Protein AF-0000000086147075 (afdb_homodimer)

Solvent-accessible surface area (backbone atoms only — not comparable to full-atom values): 20352 Å² total; per-residue (Å²): 96,86,80,69,46,72,69,56,48,52,53,31,51,68,44,33,76,78,68,55,49,75,84,26,54,82,32,47,52,47,56,75,42,55,47,32,49,50,23,53,54,34,37,74,74,62,61,39,44,47,50,45,71,54,53,47,48,47,50,51,32,51,60,46,68,34,94,59,60,60,63,42,55,53,33,39,64,65,44,48,53,66,56,36,29,50,29,37,27,55,19,56,69,56,50,75,82,45,76,86,27,46,62,60,25,38,56,40,34,40,71,42,50,67,27,45,47,37,52,25,27,40,58,46,16,41,75,34,36,54,65,34,49,51,60,41,71,33,36,51,26,43,64,59,49,38,90,58,90,55,29,20,92,66,36,82,78,84,63,42,65,68,59,45,51,54,46,45,51,56,53,51,51,47,23,70,74,70,69,49,39,25,49,58,53,42,44,26,22,49,45,68,63,102,97,89,79,68,47,71,70,57,47,52,52,32,51,70,44,32,73,77,67,55,48,76,84,25,54,83,33,47,52,48,58,73,43,53,47,32,49,51,22,52,53,32,37,74,73,62,61,38,43,46,50,44,68,54,53,47,48,48,50,51,31,51,61,46,68,34,93,60,60,60,63,41,55,53,32,40,64,65,44,49,52,67,57,37,30,51,29,36,26,56,20,56,70,55,50,73,80,46,74,87,28,47,63,62,24,37,56,40,34,40,71,42,49,66,27,47,47,39,54,25,27,40,57,47,17,41,76,34,37,52,65,34,48,51,62,40,71,33,35,50,27,44,64,58,50,39,90,58,90,55,30,20,92,64,37,82,78,84,63,40,66,68,58,45,53,54,48,45,50,56,52,49,51,48,24,71,75,69,68,48,39,25,50,58,52,40,45,26,22,48,44,69,64,103

Radius of gyration: 23.52 Å; Cα contacts (8 Å, |Δi|>4): 561; chains: 2; bounding box: 46×67×52 Å

pLDDT: mean 89.35, std 9.77, range [49.66, 98.38]

Structure (mmCIF, N/CA/C/O backbone):
data_AF-0000000086147075-model_v1
#
loop_
_entity.id
_entity.type
_entity.pdbx_description
1 polymer 'HhH-GPD domain-containing protein'
#
loop_
_atom_site.group_PDB
_atom_site.id
_atom_site.type_symbol
_atom_site.label_atom_id
_atom_site.label_alt_id
_atom_site.label_comp_id
_atom_site.label_asym_id
_atom_site.label_entity_id
_atom_site.label_seq_id
_atom_site.pdbx_PDB_ins_code
_atom_site.Cartn_x
_atom_site.Cartn_y
_atom_site.Cartn_z
_atom_site.occupancy
_atom_site.B_iso_or_equiv
_atom_site.auth_seq_id
_atom_site.auth_comp_id
_atom_site.auth_asym_id
_atom_site.auth_atom_id
_atom_site.pdbx_PDB_model_num
ATOM 1 N N . ILE A 1 1 ? 18.578 15.008 10.562 1 71.94 1 ILE A N 1
ATOM 2 C CA . ILE A 1 1 ? 17.828 16.078 9.898 1 71.94 1 ILE A CA 1
ATOM 3 C C . ILE A 1 1 ? 18.484 17.422 10.195 1 71.94 1 ILE A C 1
ATOM 5 O O . ILE A 1 1 ? 18.406 18.344 9.391 1 71.94 1 ILE A O 1
ATOM 9 N N . ASP A 1 2 ? 19.344 17.406 11.172 1 75.75 2 ASP A N 1
ATOM 10 C CA . ASP A 1 2 ? 19.844 18.672 11.711 1 75.75 2 ASP A CA 1
ATOM 11 C C . ASP A 1 2 ? 20.984 19.219 10.852 1 75.75 2 ASP A C 1
ATOM 13 O O . ASP A 1 2 ? 21.359 20.375 10.984 1 75.75 2 ASP A O 1
ATOM 17 N N . THR A 1 3 ? 21.5 18.438 9.914 1 77.5 3 THR A N 1
ATOM 18 C CA . THR A 1 3 ? 22.703 18.859 9.211 1 77.5 3 THR A CA 1
ATOM 19 C C . THR A 1 3 ? 22.375 19.266 7.777 1 77.5 3 THR A C 1
ATOM 21 O O . THR A 1 3 ? 23.266 19.578 6.984 1 77.5 3 THR A O 1
ATOM 24 N N . ILE A 1 4 ? 21.203 19.328 7.496 1 82.56 4 ILE A N 1
ATOM 25 C CA . ILE A 1 4 ? 20.828 19.625 6.113 1 82.56 4 ILE A CA 1
ATOM 26 C C . ILE A 1 4 ? 21.016 21.109 5.832 1 82.56 4 ILE A C 1
ATOM 28 O O . ILE A 1 4 ? 20.688 21.953 6.68 1 82.56 4 ILE A O 1
ATOM 32 N N . THR A 1 5 ? 21.594 21.406 4.68 1 85.5 5 THR A N 1
ATOM 33 C CA . THR A 1 5 ? 21.812 22.781 4.262 1 85.5 5 THR A CA 1
ATOM 34 C C . THR A 1 5 ? 20.688 23.266 3.348 1 85.5 5 THR A C 1
ATOM 36 O O . THR A 1 5 ? 19.906 22.453 2.836 1 85.5 5 THR A O 1
ATOM 39 N N . GLU A 1 6 ? 20.656 24.547 3.113 1 88 6 GLU A N 1
ATOM 40 C CA . GLU A 1 6 ? 19.672 25.156 2.215 1 88 6 GLU A CA 1
ATOM 41 C C . GLU A 1 6 ? 19.844 24.641 0.79 1 88 6 GLU A C 1
ATOM 43 O O . GLU A 1 6 ? 18.859 24.375 0.096 1 88 6 GLU A O 1
ATOM 48 N N . ARG A 1 7 ? 21.141 24.547 0.401 1 89.88 7 ARG A N 1
ATOM 49 C CA . ARG A 1 7 ? 21.438 24.047 -0.942 1 89.88 7 ARG A CA 1
ATOM 50 C C . ARG A 1 7 ? 20.969 22.609 -1.11 1 89.88 7 ARG A C 1
ATOM 52 O O . ARG A 1 7 ? 20.406 22.25 -2.143 1 89.88 7 ARG A O 1
ATOM 59 N N . ALA A 1 8 ? 21.172 21.797 -0.12 1 86.44 8 ALA A N 1
ATOM 60 C CA . ALA A 1 8 ? 20.781 20.391 -0.178 1 86.44 8 ALA A CA 1
ATOM 61 C C . ALA A 1 8 ? 19.25 20.25 -0.216 1 86.44 8 ALA A C 1
ATOM 63 O O . ALA A 1 8 ? 18.719 19.422 -0.95 1 86.44 8 ALA A O 1
ATOM 64 N N . LEU A 1 9 ? 18.578 21.062 0.602 1 87.5 9 LEU A N 1
ATOM 65 C CA . LEU A 1 9 ? 17.109 21.016 0.605 1 87.5 9 LEU A CA 1
ATOM 66 C C . LEU A 1 9 ? 16.562 21.391 -0.766 1 87.5 9 LEU A C 1
ATOM 68 O O . LEU A 1 9 ? 15.625 20.766 -1.257 1 87.5 9 LEU A O 1
ATOM 72 N N . ALA A 1 10 ? 17.156 22.438 -1.323 1 90.06 10 ALA A N 1
ATOM 73 C CA . ALA A 1 10 ? 16.719 22.891 -2.643 1 90.06 10 ALA A CA 1
ATOM 74 C C . ALA A 1 10 ? 16.891 21.781 -3.682 1 90.06 10 ALA A C 1
ATOM 76 O O . ALA A 1 10 ? 16.031 21.609 -4.559 1 90.06 10 ALA A O 1
ATOM 77 N N . ALA A 1 11 ? 17.969 21.078 -3.568 1 89.06 11 ALA A N 1
ATOM 78 C CA . ALA A 1 11 ? 18.234 19.984 -4.496 1 89.06 11 ALA A CA 1
ATOM 79 C C . ALA A 1 11 ? 17.203 18.875 -4.332 1 89.06 11 ALA A C 1
ATOM 81 O O . ALA A 1 11 ? 16.75 18.297 -5.32 1 89.06 11 ALA A O 1
ATOM 82 N N . LEU A 1 12 ? 16.922 18.547 -3.166 1 86.69 12 LEU A N 1
ATOM 83 C CA . LEU A 1 12 ? 15.93 17.516 -2.887 1 86.69 12 LEU A CA 1
ATOM 84 C C . LEU A 1 12 ? 14.555 17.922 -3.41 1 86.69 12 LEU A C 1
ATOM 86 O O . LEU A 1 12 ? 13.852 17.109 -4.02 1 86.69 12 LEU A O 1
ATOM 90 N N . LEU A 1 13 ? 14.164 19.188 -3.195 1 89.31 13 LEU A N 1
ATOM 91 C CA . LEU A 1 13 ? 12.867 19.688 -3.646 1 89.31 13 LEU A CA 1
ATOM 92 C C . LEU A 1 13 ? 12.773 19.656 -5.168 1 89.31 13 LEU A C 1
ATOM 94 O O . LEU A 1 13 ? 11.711 19.375 -5.723 1 89.31 13 LEU A O 1
ATOM 98 N N . ALA A 1 14 ? 13.844 19.922 -5.801 1 90 14 ALA A N 1
ATOM 99 C CA . ALA A 1 14 ? 13.891 19.875 -7.258 1 90 14 ALA A CA 1
ATOM 100 C C . ALA A 1 14 ? 13.695 18.453 -7.773 1 90 14 ALA A C 1
ATOM 102 O O . ALA A 1 14 ? 13.195 18.25 -8.883 1 90 14 ALA A O 1
ATOM 103 N N . GLU A 1 15 ? 14.039 17.516 -6.941 1 86.94 15 GLU A N 1
ATOM 104 C CA . GLU A 1 15 ? 13.961 16.109 -7.328 1 86.94 15 GLU A CA 1
ATOM 105 C C . GLU A 1 15 ? 12.562 15.539 -7.082 1 86.94 15 GLU A C 1
ATOM 10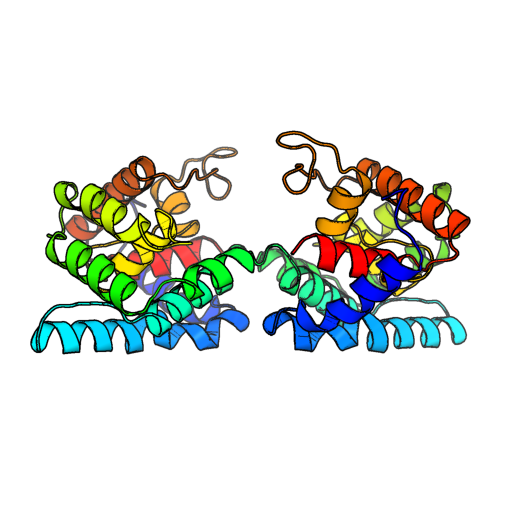7 O O . GLU A 1 15 ? 12.203 14.5 -7.641 1 86.94 15 GLU A O 1
ATOM 112 N N . TYR A 1 16 ? 11.727 16.203 -6.281 1 87.38 16 TYR A N 1
ATOM 113 C CA . TYR A 1 16 ? 10.453 15.68 -5.793 1 87.38 16 TYR A CA 1
ATOM 114 C C . TYR A 1 16 ? 9.562 15.242 -6.953 1 87.38 16 TYR A C 1
ATOM 116 O O . TYR A 1 16 ? 9.07 14.109 -6.969 1 87.38 16 TYR A O 1
ATOM 124 N N . PRO A 1 17 ? 9.414 16.047 -8.039 1 84.44 17 PRO A N 1
ATOM 125 C CA . PRO A 1 17 ? 8.508 15.633 -9.109 1 84.44 17 PRO A CA 1
ATOM 126 C C . PRO A 1 17 ? 8.922 14.312 -9.758 1 84.44 17 PRO A C 1
ATOM 128 O O . PRO A 1 17 ? 8.062 13.555 -10.219 1 84.44 17 PRO A O 1
ATOM 131 N N . SER A 1 18 ? 10.203 14.047 -9.711 1 80.62 18 SER A N 1
ATOM 132 C CA . SER A 1 18 ? 10.711 12.875 -10.406 1 80.62 18 SER A CA 1
ATOM 133 C C . SER A 1 18 ? 10.453 11.602 -9.609 1 80.62 18 SER A C 1
ATOM 135 O O . SER A 1 18 ? 10.492 10.5 -10.164 1 80.62 18 SER A O 1
ATOM 137 N N . VAL A 1 19 ? 10.188 11.797 -8.344 1 77.69 19 VAL A N 1
ATOM 138 C CA . VAL A 1 19 ? 10.055 10.594 -7.531 1 77.69 19 VAL A CA 1
ATOM 139 C C . VAL A 1 19 ? 8.586 10.32 -7.234 1 77.69 19 VAL A C 1
ATOM 141 O O . VAL A 1 19 ? 8.242 9.289 -6.652 1 77.69 19 VAL A O 1
ATOM 144 N N . VAL A 1 20 ? 7.668 11.242 -7.574 1 76.31 20 VAL A N 1
ATOM 145 C CA . VAL A 1 20 ? 6.238 11.031 -7.387 1 76.31 20 VAL A CA 1
ATOM 146 C C . VAL A 1 20 ? 5.75 9.922 -8.32 1 76.31 20 VAL A C 1
ATOM 148 O O . VAL A 1 20 ? 5.938 10 -9.539 1 76.31 20 VAL A O 1
ATOM 151 N N . PRO A 1 21 ? 5.215 8.938 -7.715 1 67.44 21 PRO A N 1
ATOM 152 C CA . PRO A 1 21 ? 4.699 7.875 -8.578 1 67.44 21 PRO A CA 1
ATOM 153 C C . PRO A 1 21 ? 3.574 8.352 -9.492 1 67.44 21 PRO A C 1
ATOM 155 O O . PRO A 1 21 ? 2.799 9.234 -9.117 1 67.44 21 PRO A O 1
ATOM 158 N N . SER A 1 22 ? 3.469 7.734 -10.586 1 67.38 22 SER A N 1
ATOM 159 C CA . SER A 1 22 ? 2.453 8.109 -11.57 1 67.38 22 SER A CA 1
ATOM 160 C C . SER A 1 22 ? 1.051 8.008 -10.977 1 67.38 22 SER A C 1
ATOM 162 O O . SER A 1 22 ? 0.19 8.844 -11.266 1 67.38 22 SER A O 1
ATOM 164 N N . ARG A 1 23 ? 0.867 7.066 -10.109 1 64.12 23 ARG A N 1
ATOM 165 C CA . ARG A 1 23 ? -0.436 6.828 -9.492 1 64.12 23 ARG A CA 1
ATOM 166 C C . ARG A 1 23 ? -0.831 7.988 -8.586 1 64.12 23 ARG A C 1
ATOM 168 O O . ARG A 1 23 ? -2.014 8.18 -8.297 1 64.12 23 ARG A O 1
ATOM 175 N N . ALA A 1 24 ? 0.216 8.695 -8.164 1 73.62 24 ALA A N 1
ATOM 176 C CA . ALA A 1 24 ? -0.017 9.781 -7.215 1 73.62 24 ALA A CA 1
ATOM 177 C C . ALA A 1 24 ? -0.082 11.133 -7.926 1 73.62 24 ALA A C 1
ATOM 179 O O . ALA A 1 24 ? -0.508 12.133 -7.34 1 73.62 24 ALA A O 1
ATOM 180 N N . ALA A 1 25 ? 0.281 11.07 -9.203 1 74.81 25 ALA A N 1
ATOM 181 C CA . ALA A 1 25 ? 0.436 12.32 -9.938 1 74.81 25 ALA A CA 1
ATOM 182 C C . ALA A 1 25 ? -0.871 13.102 -9.961 1 74.81 25 ALA A C 1
ATOM 184 O O . ALA A 1 25 ? -0.868 14.328 -9.828 1 74.81 25 ALA A O 1
ATOM 185 N N . SER A 1 26 ? -1.965 12.406 -10.047 1 76.31 26 SER A N 1
ATOM 186 C CA . SER A 1 26 ? -3.258 13.062 -10.195 1 76.31 26 SER A CA 1
ATOM 187 C C . SER A 1 26 ? -3.713 13.688 -8.875 1 76.31 26 SER A C 1
ATOM 189 O O . SER A 1 26 ? -4.621 14.516 -8.859 1 76.31 26 SER A O 1
ATOM 191 N N . TYR A 1 27 ? -3.043 13.359 -7.828 1 83.5 27 TYR A N 1
ATOM 192 C CA . TYR A 1 27 ? -3.479 13.828 -6.516 1 83.5 27 TYR A CA 1
ATOM 193 C C . TYR A 1 27 ? -2.604 14.977 -6.023 1 83.5 27 TYR A C 1
ATOM 195 O O . TYR A 1 27 ? -2.951 15.664 -5.062 1 83.5 27 TYR A O 1
ATOM 203 N N . GLU A 1 28 ? -1.511 15.258 -6.723 1 88.25 28 GLU A N 1
ATOM 204 C CA . GLU A 1 28 ? -0.537 16.266 -6.293 1 88.25 28 GLU A CA 1
ATOM 205 C C . GLU A 1 28 ? -1.162 17.656 -6.238 1 88.25 28 GLU A C 1
ATOM 207 O O . GLU A 1 28 ? -0.945 18.391 -5.281 1 88.25 28 GLU A O 1
ATOM 212 N N . GLU A 1 29 ? -1.856 17.922 -7.23 1 90.06 29 GLU A N 1
ATOM 213 C CA . GLU A 1 29 ? -2.459 19.25 -7.316 1 90.06 29 GLU A CA 1
ATOM 214 C C . GLU A 1 29 ? -3.465 19.469 -6.191 1 90.06 29 GLU A C 1
ATOM 216 O O . GLU A 1 29 ? -3.527 20.562 -5.613 1 90.06 29 GLU A O 1
ATOM 221 N N . ALA A 1 30 ? -4.254 18.516 -5.945 1 90 30 ALA A N 1
ATOM 222 C CA . ALA A 1 30 ? -5.234 18.625 -4.867 1 90 30 ALA A CA 1
ATOM 223 C C . ALA A 1 30 ? -4.551 18.891 -3.527 1 90 30 ALA A C 1
ATOM 225 O O . ALA A 1 30 ? -4.949 19.781 -2.781 1 90 30 ALA A O 1
ATOM 226 N N . ARG A 1 31 ? -3.486 18.172 -3.244 1 93.88 31 ARG A N 1
ATOM 227 C CA . ARG A 1 31 ? -2.809 18.219 -1.953 1 93.88 31 ARG A CA 1
ATOM 228 C C . ARG A 1 31 ? -2.062 19.531 -1.762 1 93.88 31 ARG A C 1
ATOM 230 O O . ARG A 1 31 ? -2.07 20.109 -0.67 1 93.88 31 ARG A O 1
ATOM 237 N N . TYR A 1 32 ? -1.449 20.047 -2.852 1 93.62 32 TYR A N 1
ATOM 238 C CA . TYR A 1 32 ? -0.475 21.109 -2.629 1 93.62 32 TYR A CA 1
ATOM 239 C C . TYR A 1 32 ? -0.98 22.438 -3.182 1 93.62 32 TYR A C 1
ATOM 241 O O . TYR A 1 32 ? -0.413 23.484 -2.891 1 93.62 32 TYR A O 1
ATOM 249 N N . ALA A 1 33 ? -2.07 22.406 -3.898 1 92.5 33 ALA A N 1
ATOM 250 C CA . ALA A 1 33 ? -2.477 23.656 -4.516 1 92.5 33 ALA A CA 1
ATOM 251 C C . ALA A 1 33 ? -3.971 23.906 -4.332 1 92.5 33 ALA A C 1
ATOM 253 O O . ALA A 1 33 ? -4.375 24.812 -3.592 1 92.5 33 ALA A O 1
ATOM 254 N N . THR A 1 34 ? -4.824 23 -4.82 1 93.12 34 THR A N 1
ATOM 255 C CA . THR A 1 34 ? -6.254 23.266 -4.934 1 93.12 34 THR A CA 1
ATOM 256 C C . THR A 1 34 ? -6.902 23.312 -3.553 1 93.12 34 THR A C 1
ATOM 258 O O . THR A 1 34 ? -7.641 24.25 -3.24 1 93.12 34 THR A O 1
ATOM 261 N N . ILE A 1 35 ? -6.652 22.375 -2.756 1 93.06 35 ILE A N 1
ATOM 262 C CA . ILE A 1 35 ? -7.336 22.297 -1.469 1 93.06 35 ILE A CA 1
ATOM 263 C C . ILE A 1 35 ? -6.77 23.359 -0.519 1 93.06 35 ILE A C 1
ATOM 265 O O . ILE A 1 35 ? -7.52 24.078 0.145 1 93.06 35 ILE A O 1
ATOM 269 N N . PRO A 1 36 ? -5.457 23.484 -0.417 1 94.12 36 PRO A N 1
ATOM 270 C CA . PRO A 1 36 ? -4.941 24.578 0.422 1 94.12 36 PRO A CA 1
ATOM 271 C C . PRO A 1 36 ? -5.5 25.938 0.029 1 94.12 36 PRO A C 1
ATOM 273 O O . PRO A 1 36 ? -5.836 26.75 0.899 1 94.12 36 PRO A O 1
ATOM 276 N N . GLN A 1 37 ? -5.59 26.188 -1.256 1 94.38 37 GLN A N 1
ATOM 277 C CA . GLN A 1 37 ? -6.148 27.453 -1.718 1 94.38 37 GLN A CA 1
ATOM 278 C C . GLN A 1 37 ? -7.605 27.594 -1.293 1 94.38 37 GLN A C 1
ATOM 280 O O . GLN A 1 37 ? -8.031 28.672 -0.875 1 94.38 37 GLN A O 1
ATOM 285 N N . ALA A 1 38 ? -8.352 26.562 -1.479 1 93.94 38 ALA A N 1
ATOM 286 C CA . ALA A 1 38 ? -9.758 26.578 -1.088 1 93.94 38 ALA A CA 1
ATOM 287 C C . ALA A 1 38 ? -9.914 26.875 0.402 1 93.94 38 ALA A C 1
ATOM 289 O O . ALA A 1 38 ? -10.781 27.656 0.803 1 93.94 38 ALA A O 1
ATOM 290 N N . VAL A 1 39 ? -9.117 26.25 1.236 1 94.88 39 VAL A N 1
ATOM 291 C CA . VAL A 1 39 ? -9.148 26.453 2.68 1 94.88 39 VAL A CA 1
ATOM 292 C C . VAL A 1 39 ? -8.781 27.906 2.996 1 94.88 39 VAL A C 1
ATOM 294 O O . VAL A 1 39 ? -9.398 28.531 3.859 1 94.88 39 VAL A O 1
ATOM 297 N N . SER A 1 40 ? -7.742 28.406 2.307 1 93.62 40 SER A N 1
ATOM 298 C CA . SER A 1 40 ? -7.336 29.781 2.484 1 93.62 40 SER A CA 1
ATOM 299 C C . SER A 1 40 ? -8.461 30.75 2.111 1 93.62 40 SER A C 1
ATOM 301 O O . SER A 1 40 ? -8.688 31.75 2.801 1 93.62 40 SER A O 1
ATOM 303 N N . ASP A 1 41 ? -9.141 30.516 1.023 1 94.69 41 ASP A N 1
ATOM 304 C CA . ASP A 1 41 ? -10.258 31.344 0.581 1 94.69 41 ASP A CA 1
ATOM 305 C C . ASP A 1 41 ? -11.383 31.344 1.616 1 94.69 41 ASP A C 1
ATOM 307 O O . ASP A 1 41 ? -11.945 32.406 1.916 1 94.69 41 ASP A O 1
ATOM 311 N N . ARG A 1 42 ? -11.656 30.219 2.152 1 93.69 42 ARG A N 1
ATOM 312 C CA . ARG A 1 42 ? -12.711 30.125 3.16 1 93.69 42 ARG A CA 1
ATOM 313 C C . ARG A 1 42 ? -12.312 30.859 4.438 1 93.69 42 ARG A C 1
ATOM 315 O O . ARG A 1 42 ? -13.172 31.422 5.121 1 93.69 42 ARG A O 1
ATOM 322 N N . ARG A 1 43 ? -11.086 30.75 4.707 1 91.88 43 ARG A N 1
ATOM 323 C CA . ARG A 1 43 ? -10.562 31.469 5.867 1 91.88 43 ARG A CA 1
ATOM 324 C C . ARG A 1 43 ? -10.828 32.969 5.766 1 91.88 43 ARG A C 1
ATOM 326 O O . ARG A 1 43 ? -11.133 33.625 6.77 1 91.88 43 ARG A O 1
ATOM 333 N N . GLN A 1 44 ? -10.719 33.469 4.586 1 90.88 44 GLN A N 1
ATOM 334 C CA . GLN A 1 44 ? -10.938 34.875 4.352 1 90.88 44 GLN A CA 1
ATOM 335 C C . GLN A 1 44 ? -12.414 35.25 4.469 1 90.88 44 GLN A C 1
ATOM 337 O O . GLN A 1 44 ? -12.758 36.344 4.906 1 90.88 44 GLN A O 1
ATOM 342 N N . ASP A 1 45 ? -13.242 34.281 4.191 1 88.19 45 ASP A N 1
ATOM 343 C CA . ASP A 1 45 ? -14.68 34.531 4.164 1 88.19 45 ASP A CA 1
ATOM 344 C C . ASP A 1 45 ? -15.312 34.25 5.527 1 88.19 45 ASP A C 1
ATOM 346 O O . ASP A 1 45 ? -16.203 35 5.969 1 88.19 45 ASP A O 1
ATOM 350 N N . GLU A 1 46 ? -14.938 33.188 6.066 1 88.5 46 GLU A N 1
ATOM 351 C CA . GLU A 1 46 ? -15.516 32.75 7.324 1 88.5 46 GLU A CA 1
ATOM 352 C C . GLU A 1 46 ? -14.469 32.094 8.211 1 88.5 46 GLU A C 1
ATOM 354 O O . GLU A 1 46 ? -13.516 32.75 8.648 1 88.5 46 GLU A O 1
ATOM 359 N N . ALA A 1 47 ? -14.461 30.844 8.227 1 90.19 47 ALA A N 1
ATOM 360 C CA . ALA A 1 47 ? -13.492 30.047 8.969 1 90.19 47 ALA A CA 1
ATOM 361 C C . ALA A 1 47 ? -12.914 28.922 8.102 1 90.19 47 ALA A C 1
ATOM 363 O O . ALA A 1 47 ? -13.625 28.344 7.277 1 90.19 47 ALA A O 1
ATOM 364 N N . PRO A 1 48 ? -11.594 28.766 8.273 1 93.12 48 PRO A N 1
ATOM 365 C CA . PRO A 1 48 ? -11.031 27.656 7.512 1 93.12 48 PRO A CA 1
ATOM 366 C C . PRO A 1 48 ? -11.664 26.312 7.871 1 93.12 48 PRO A C 1
ATOM 368 O O . PRO A 1 48 ? -11.953 26.062 9.047 1 93.12 48 PRO A O 1
ATOM 371 N N . ALA A 1 49 ? -11.945 25.562 6.883 1 96.38 49 ALA A N 1
ATOM 372 C CA . ALA A 1 49 ? -12.523 24.234 7.039 1 96.38 49 ALA A CA 1
ATOM 373 C C . ALA A 1 49 ? -12.312 23.391 5.777 1 96.38 49 ALA A C 1
ATOM 375 O O . ALA A 1 49 ? -11.984 23.938 4.719 1 96.38 49 ALA A O 1
ATOM 376 N N . LEU A 1 50 ? -12.469 22.094 5.98 1 96.25 50 LEU A N 1
ATOM 377 C CA . LEU A 1 50 ? -12.43 21.188 4.832 1 96.25 50 LEU A CA 1
ATOM 378 C C . LEU A 1 50 ? -13.82 20.656 4.508 1 96.25 50 LEU A C 1
ATOM 380 O O . LEU A 1 50 ? -14.633 20.453 5.41 1 96.25 50 LEU A O 1
ATOM 384 N N . GLU A 1 51 ? -14.016 20.422 3.195 1 95.12 51 GLU A N 1
ATOM 385 C CA . GLU A 1 51 ? -15.188 19.688 2.742 1 95.12 51 GLU A CA 1
ATOM 386 C C . GLU A 1 51 ? -14.914 18.188 2.711 1 95.12 51 GLU A C 1
ATOM 388 O O . GLU A 1 51 ? -13.758 17.766 2.619 1 95.12 51 GLU A O 1
ATOM 393 N N . GLN A 1 52 ? -15.984 17.422 2.758 1 93.25 52 GLN A N 1
ATOM 394 C CA . GLN A 1 52 ? -15.875 15.969 2.762 1 93.25 52 GLN A CA 1
ATOM 395 C C . GLN A 1 52 ? -15.094 15.477 1.547 1 93.25 52 GLN A C 1
ATOM 397 O O . GLN A 1 52 ? -14.234 14.594 1.669 1 93.25 52 GLN A O 1
ATOM 402 N N . SER A 1 53 ? -15.383 15.977 0.4 1 91.06 53 SER A N 1
ATOM 403 C CA . SER A 1 53 ? -14.703 15.562 -0.822 1 91.06 53 SER A CA 1
ATOM 404 C C . SER A 1 53 ? -13.219 15.898 -0.77 1 91.06 53 SER A C 1
ATOM 406 O O . SER A 1 53 ? -12.398 15.18 -1.344 1 91.06 53 SER A O 1
ATOM 408 N N . GLU A 1 54 ? -12.906 17.016 -0.086 1 93.06 54 GLU A N 1
ATOM 409 C CA . GLU A 1 54 ? -11.508 17.406 0.067 1 93.06 54 GLU A CA 1
ATOM 410 C C . GLU A 1 54 ? -10.758 16.438 0.987 1 93.06 54 GLU A C 1
ATOM 412 O O . GLU A 1 54 ? -9.617 16.078 0.71 1 93.06 54 GLU A O 1
ATOM 417 N N . VAL A 1 55 ? -11.406 16.031 2.076 1 94.31 55 VAL A N 1
ATOM 418 C CA . VAL A 1 55 ? -10.805 15.062 2.982 1 94.31 55 VAL A CA 1
ATOM 419 C C . VAL A 1 55 ? -10.586 13.742 2.252 1 94.31 55 VAL A C 1
ATOM 421 O O . VAL A 1 55 ? -9.523 13.125 2.369 1 94.31 55 VAL A O 1
ATOM 424 N N . ALA A 1 56 ? -11.531 13.297 1.483 1 87.88 56 ALA A N 1
ATOM 425 C CA . ALA A 1 56 ? -11.414 12.07 0.701 1 87.88 56 ALA A CA 1
ATOM 426 C C . ALA A 1 56 ? -10.242 12.148 -0.274 1 87.88 56 ALA A C 1
ATOM 428 O O . ALA A 1 56 ? -9.469 11.195 -0.408 1 87.88 56 ALA A O 1
ATOM 429 N N . ALA A 1 57 ? -10.117 13.266 -0.888 1 87.62 57 ALA A N 1
ATOM 430 C CA . ALA A 1 57 ? -9.031 13.461 -1.848 1 87.62 57 ALA A CA 1
ATOM 431 C C . ALA A 1 57 ? -7.672 13.406 -1.155 1 87.62 57 ALA A C 1
ATOM 433 O O . ALA A 1 57 ? -6.707 12.867 -1.704 1 87.62 57 ALA A O 1
ATOM 434 N N . LEU A 1 58 ? -7.566 14.047 0.019 1 92.56 58 LEU A N 1
ATOM 435 C CA . LEU A 1 58 ? -6.32 14.055 0.778 1 92.56 58 LEU A CA 1
ATOM 436 C C . LEU A 1 58 ? -5.945 12.648 1.226 1 92.56 58 LEU A C 1
ATOM 438 O O . LEU A 1 58 ? -4.766 12.289 1.236 1 92.56 58 LEU A O 1
ATOM 442 N N . ILE A 1 59 ? -6.922 11.812 1.573 1 87.56 59 ILE A N 1
ATOM 443 C CA . ILE A 1 59 ? -6.66 10.438 1.969 1 87.56 59 ILE A CA 1
ATOM 444 C C . ILE A 1 59 ? -6.211 9.625 0.754 1 87.56 59 ILE A C 1
ATOM 446 O O . ILE A 1 59 ? -5.297 8.805 0.85 1 87.56 59 ILE A O 1
ATOM 450 N N . ASP A 1 60 ? -6.852 9.898 -0.414 1 81.31 60 ASP A N 1
ATOM 451 C CA . ASP A 1 60 ? -6.395 9.258 -1.642 1 81.31 60 ASP A CA 1
ATOM 452 C C . ASP A 1 60 ? -4.934 9.594 -1.928 1 81.31 60 ASP A C 1
ATOM 454 O O . ASP A 1 60 ? -4.156 8.719 -2.318 1 81.31 60 ASP A O 1
ATOM 458 N N . TRP A 1 61 ? -4.621 10.891 -1.755 1 86.12 61 TRP A N 1
ATOM 459 C CA . TRP A 1 61 ? -3.234 11.312 -1.92 1 86.12 61 TRP A CA 1
ATOM 460 C C . TRP A 1 61 ? -2.314 10.539 -0.982 1 86.12 61 TRP A C 1
ATOM 462 O O . TRP A 1 61 ? -1.28 10.016 -1.408 1 86.12 61 TRP A O 1
ATOM 472 N N . LYS A 1 62 ? -2.682 10.477 0.294 1 86.12 62 LYS A N 1
ATOM 473 C CA . LYS A 1 62 ? -1.88 9.797 1.305 1 86.12 62 LYS A CA 1
ATOM 474 C C . LYS A 1 62 ? -1.659 8.336 0.935 1 86.12 62 LYS A C 1
ATOM 476 O O . LYS A 1 62 ? -0.537 7.828 1.018 1 86.12 62 LYS A O 1
ATOM 481 N N . LEU A 1 63 ? -2.652 7.707 0.498 1 76.31 63 LEU A N 1
ATOM 482 C CA . LEU A 1 63 ? -2.6 6.289 0.156 1 76.31 63 LEU A CA 1
ATOM 483 C C . LEU A 1 63 ? -1.777 6.066 -1.109 1 76.31 63 LEU A C 1
ATOM 485 O O . LEU A 1 63 ? -1.1 5.043 -1.242 1 76.31 63 LEU A O 1
ATOM 489 N N . SER A 1 64 ? -1.907 6.988 -2.002 1 74.06 64 SER A N 1
ATOM 490 C CA . SER A 1 64 ? -1.176 6.852 -3.258 1 74.06 64 SER A CA 1
ATOM 491 C C . SER A 1 64 ? 0.323 7.035 -3.047 1 74.06 64 SER A C 1
ATOM 493 O O . SER A 1 64 ? 1.132 6.531 -3.83 1 74.06 64 SER A O 1
ATOM 495 N N . HIS A 1 65 ? 0.65 7.875 -2.006 1 73.5 65 HIS A N 1
ATOM 496 C CA . HIS A 1 65 ? 2.051 8.164 -1.712 1 73.5 65 HIS A CA 1
ATOM 497 C C . HIS A 1 65 ? 2.645 7.109 -0.783 1 73.5 65 HIS A C 1
ATOM 499 O O . HIS A 1 65 ? 3.865 7.027 -0.627 1 73.5 65 HIS A O 1
ATOM 505 N N . GLY A 1 66 ? 1.771 6.41 -0.005 1 59.75 66 GLY A N 1
ATOM 506 C CA . GLY A 1 66 ? 2.258 5.395 0.915 1 59.75 66 GLY A CA 1
ATOM 507 C C . GLY A 1 66 ? 2.996 4.266 0.221 1 59.75 66 GLY A C 1
ATOM 508 O O . GLY A 1 66 ? 3.299 4.355 -0.97 1 59.75 66 GLY A O 1
ATOM 509 N N . THR A 1 67 ? 3.402 3.375 1.197 1 51.59 67 THR A N 1
ATOM 510 C CA . THR A 1 67 ? 4.43 2.387 0.891 1 51.59 67 THR A CA 1
ATOM 511 C C . THR A 1 67 ? 4.105 1.647 -0.403 1 51.59 67 THR A C 1
ATOM 513 O O . THR A 1 67 ? 3.066 0.99 -0.503 1 51.59 67 THR A O 1
ATOM 516 N N . PHE A 1 68 ? 3.924 2.443 -1.403 1 50.16 68 PHE A N 1
ATOM 517 C CA . PHE A 1 68 ? 4.277 1.867 -2.695 1 50.16 68 PHE A CA 1
ATOM 518 C C . PHE A 1 68 ? 5.766 1.54 -2.754 1 50.16 68 PHE A C 1
ATOM 520 O O . PHE A 1 68 ? 6.602 2.375 -2.41 1 50.16 68 PHE A O 1
ATOM 527 N N . ARG A 1 69 ? 5.988 0.427 -2.494 1 49.97 69 ARG A N 1
ATOM 528 C CA . ARG A 1 69 ? 7.391 0.039 -2.582 1 49.97 69 ARG A CA 1
ATOM 529 C C . ARG A 1 69 ? 7.914 0.199 -4.008 1 49.97 69 ARG A C 1
ATOM 531 O O . ARG A 1 69 ? 8.016 -0.779 -4.75 1 49.97 69 ARG A O 1
ATOM 538 N N . PRO A 1 70 ? 8.078 1.504 -4.387 1 52.44 70 PRO A N 1
ATOM 539 C CA . PRO A 1 70 ? 8.648 1.761 -5.715 1 52.44 70 PRO A CA 1
ATOM 540 C C . PRO A 1 70 ? 9.93 0.975 -5.973 1 52.44 70 PRO A C 1
ATOM 542 O O . PRO A 1 70 ? 10.172 0.537 -7.098 1 52.44 70 PRO A O 1
ATOM 545 N N . LYS A 1 71 ? 10.633 0.673 -4.965 1 60.53 71 LYS A N 1
ATOM 546 C CA . LYS A 1 71 ? 11.883 -0.056 -5.133 1 60.53 71 LYS A CA 1
ATOM 547 C C . LYS A 1 71 ? 11.641 -1.462 -5.668 1 60.53 71 LYS A C 1
ATOM 549 O O . LYS A 1 71 ? 12.398 -1.96 -6.5 1 60.53 71 LYS A O 1
ATOM 554 N N . LEU A 1 72 ? 10.516 -1.921 -5.305 1 71.31 72 LEU A N 1
ATOM 555 C CA . LEU A 1 72 ? 10.203 -3.258 -5.797 1 71.31 72 LEU A CA 1
ATOM 556 C C . LEU A 1 72 ? 10.023 -3.252 -7.312 1 71.31 72 LEU A C 1
ATOM 558 O O . LEU A 1 72 ? 10.531 -4.137 -8 1 71.31 72 LEU A O 1
ATOM 562 N N . LYS A 1 73 ? 9.375 -2.223 -7.742 1 72.38 73 LYS A N 1
ATOM 563 C CA . LYS A 1 73 ? 9.172 -2.129 -9.188 1 72.38 73 LYS A CA 1
ATOM 564 C C . LYS A 1 73 ? 10.5 -1.937 -9.914 1 72.38 73 LYS A C 1
ATOM 566 O O . LYS A 1 73 ? 10.734 -2.555 -10.953 1 72.38 73 LYS A O 1
ATOM 571 N N . GLN A 1 74 ? 11.266 -1.123 -9.383 1 73.12 74 GLN A N 1
ATOM 572 C CA . GLN A 1 74 ? 12.57 -0.87 -9.984 1 73.12 74 GLN A CA 1
ATOM 573 C C . GLN A 1 74 ? 13.422 -2.135 -10 1 73.12 74 GLN A C 1
ATOM 575 O O . GLN A 1 74 ? 14.117 -2.408 -10.984 1 73.12 74 GLN A O 1
ATOM 580 N N . LEU A 1 75 ? 13.422 -2.871 -9 1 81 75 LEU A N 1
ATOM 581 C CA . LEU A 1 75 ? 14.156 -4.125 -8.93 1 81 75 LEU A CA 1
ATOM 582 C C . LEU A 1 75 ? 13.672 -5.105 -9.992 1 81 75 LEU A C 1
ATOM 584 O O . LEU A 1 75 ? 14.484 -5.699 -10.703 1 81 75 LEU A O 1
ATOM 588 N N . VAL A 1 76 ? 12.43 -5.156 -10.133 1 88 76 VAL A N 1
ATOM 589 C CA . VAL A 1 76 ? 11.859 -6.078 -11.109 1 88 76 VAL A CA 1
ATOM 590 C C . VAL A 1 76 ? 12.281 -5.656 -12.516 1 88 76 VAL A C 1
ATOM 592 O O . VAL A 1 76 ? 12.656 -6.496 -13.336 1 88 76 VAL A O 1
ATOM 595 N N . GLN A 1 77 ? 12.266 -4.406 -12.703 1 82.94 77 GLN A N 1
ATOM 596 C CA . GLN A 1 77 ? 12.586 -3.875 -14.031 1 82.94 77 GLN A CA 1
ATOM 597 C C . GLN A 1 77 ? 14.078 -4.004 -14.32 1 82.94 77 GLN A C 1
ATOM 599 O O . GLN A 1 77 ? 14.492 -3.957 -15.484 1 82.94 77 GLN A O 1
ATOM 604 N N . SER A 1 78 ? 14.797 -4.188 -13.367 1 86.81 78 SER A N 1
ATOM 605 C CA . SER A 1 78 ? 16.234 -4.281 -13.547 1 86.81 78 SER A CA 1
ATOM 606 C C . SER A 1 78 ? 16.641 -5.664 -14.039 1 86.81 78 SER A C 1
ATOM 608 O O . SER A 1 78 ? 17.781 -5.859 -14.492 1 86.81 78 SER A O 1
ATOM 610 N N . ASN A 1 79 ? 15.781 -6.613 -13.93 1 92.44 79 ASN A N 1
ATOM 611 C CA . ASN A 1 79 ? 16.078 -7.941 -14.461 1 92.44 79 ASN A CA 1
ATOM 612 C C . ASN A 1 79 ? 16.203 -7.93 -15.977 1 92.44 79 ASN A C 1
ATOM 614 O O . ASN A 1 79 ? 15.344 -7.383 -16.672 1 92.44 79 ASN A O 1
ATOM 618 N N . SER A 1 80 ? 17.188 -8.586 -16.484 1 94.38 80 SER A N 1
ATOM 619 C CA . SER A 1 80 ? 17.312 -8.664 -17.938 1 94.38 80 SER A CA 1
ATOM 620 C C . SER A 1 80 ? 16.234 -9.578 -18.531 1 94.38 80 SER A C 1
ATOM 622 O O . SER A 1 80 ? 15.828 -10.555 -17.906 1 94.38 80 SER A O 1
ATOM 624 N N . PRO A 1 81 ? 15.844 -9.297 -19.734 1 93.25 81 PRO A N 1
ATOM 625 C CA . PRO A 1 81 ? 14.852 -10.141 -20.391 1 93.25 81 PRO A CA 1
ATOM 626 C C . PRO A 1 81 ? 15.266 -11.609 -20.453 1 93.25 81 PRO A C 1
ATOM 628 O O . PRO A 1 81 ? 14.445 -12.5 -20.234 1 93.25 81 PRO A O 1
ATOM 631 N N . ASP A 1 82 ? 16.5 -11.836 -20.719 1 96.44 82 ASP A N 1
ATOM 632 C CA . ASP A 1 82 ? 17 -13.211 -20.828 1 96.44 82 ASP A CA 1
ATOM 633 C C . ASP A 1 82 ? 16.906 -13.93 -19.484 1 96.44 82 ASP A C 1
ATOM 635 O O . ASP A 1 82 ? 16.516 -15.102 -19.422 1 96.44 82 ASP A O 1
ATOM 639 N N . LEU A 1 83 ? 17.281 -13.25 -18.453 1 96.75 83 LEU A N 1
ATOM 640 C CA . LEU A 1 83 ? 17.203 -13.844 -17.125 1 96.75 83 LEU A CA 1
ATOM 641 C C . LEU A 1 83 ? 15.766 -14.18 -16.766 1 96.75 83 LEU A C 1
ATOM 643 O O . LEU A 1 83 ? 15.492 -15.242 -16.203 1 96.75 83 LEU A O 1
ATOM 647 N N . VAL A 1 84 ? 14.914 -13.266 -17.078 1 97.12 84 VAL A N 1
ATOM 648 C CA . VAL A 1 84 ? 13.5 -13.469 -16.781 1 97.12 84 VAL A CA 1
ATOM 649 C C . VAL A 1 84 ? 12.984 -14.695 -17.531 1 97.12 84 VAL A C 1
ATOM 651 O O . VAL A 1 84 ? 12.352 -15.57 -16.938 1 97.12 84 VAL A O 1
ATOM 654 N N . ARG A 1 85 ? 13.281 -14.797 -18.766 1 96 85 ARG A N 1
ATOM 655 C CA . ARG A 1 85 ? 12.805 -15.922 -19.578 1 96 85 ARG A CA 1
ATOM 656 C C . ARG A 1 85 ? 13.375 -17.234 -19.062 1 96 85 ARG A C 1
ATOM 658 O O . ARG A 1 85 ? 12.633 -18.219 -18.906 1 96 85 ARG A O 1
ATOM 665 N N . THR A 1 86 ? 14.586 -17.25 -18.766 1 97.44 86 THR A N 1
ATOM 666 C CA . THR A 1 86 ? 15.242 -18.469 -18.328 1 97.44 86 THR A CA 1
ATOM 667 C C . THR A 1 86 ? 14.719 -18.922 -16.969 1 97.44 86 THR A C 1
ATOM 669 O O . THR A 1 86 ? 14.398 -20.094 -16.766 1 97.44 86 THR A O 1
ATOM 672 N N . ALA A 1 87 ? 14.672 -17.969 -16.031 1 97.62 87 ALA A N 1
ATOM 673 C CA . ALA A 1 87 ? 14.227 -18.281 -14.68 1 97.62 87 ALA A CA 1
ATOM 674 C C . ALA A 1 87 ? 12.789 -18.797 -14.68 1 97.62 87 ALA A C 1
ATOM 676 O O . ALA A 1 87 ? 12.484 -19.797 -14.023 1 97.62 87 ALA A O 1
ATOM 677 N N . THR A 1 88 ? 11.961 -18.141 -15.438 1 98.12 88 THR A N 1
ATOM 678 C CA . THR A 1 88 ? 10.555 -18.531 -15.445 1 98.12 88 THR A CA 1
ATOM 679 C C . THR A 1 88 ? 10.367 -19.844 -16.219 1 98.12 88 THR A C 1
ATOM 681 O O . THR A 1 88 ? 9.602 -20.703 -15.797 1 98.12 88 THR A O 1
ATOM 684 N N . ALA A 1 89 ? 11.055 -20.016 -17.312 1 97.25 89 ALA A N 1
ATOM 685 C CA . ALA A 1 89 ? 10.977 -21.266 -18.062 1 97.25 89 ALA A CA 1
ATOM 686 C C . ALA A 1 89 ? 11.438 -22.438 -17.203 1 97.25 89 ALA A C 1
ATOM 688 O O . ALA A 1 89 ? 10.805 -23.5 -17.219 1 97.25 89 ALA A O 1
ATOM 689 N N . THR A 1 90 ? 12.492 -22.281 -16.516 1 98.06 90 THR A N 1
ATOM 690 C CA . THR A 1 90 ? 13.031 -23.328 -15.664 1 98.06 90 THR A CA 1
ATOM 691 C C . THR A 1 90 ? 12.031 -23.719 -14.578 1 98.06 90 THR A C 1
ATOM 693 O O . THR A 1 90 ? 11.758 -24.891 -14.359 1 98.06 90 THR A O 1
ATOM 696 N N . ALA A 1 91 ? 11.492 -22.719 -13.914 1 98.19 91 ALA A N 1
ATOM 697 C CA . ALA A 1 91 ? 10.531 -22.953 -12.836 1 98.19 91 ALA A CA 1
ATOM 698 C C . ALA A 1 91 ? 9.266 -23.641 -13.367 1 98.19 91 ALA A C 1
ATOM 700 O O . ALA A 1 91 ? 8.773 -24.594 -12.773 1 98.19 91 ALA A O 1
ATOM 701 N N . PHE A 1 92 ? 8.758 -23.141 -14.516 1 98 92 PHE A N 1
ATOM 702 C CA . PHE A 1 92 ? 7.52 -23.672 -15.078 1 98 92 PHE A CA 1
ATOM 703 C C . PHE A 1 92 ? 7.699 -25.109 -15.547 1 98 92 PHE A C 1
ATOM 705 O O . PHE A 1 92 ? 6.77 -25.906 -15.469 1 98 92 PHE A O 1
ATOM 712 N N . ALA A 1 93 ? 8.883 -25.422 -15.969 1 97.25 93 ALA A N 1
ATOM 713 C CA . ALA A 1 93 ? 9.172 -26.781 -16.422 1 97.25 93 ALA A CA 1
ATOM 714 C C . ALA A 1 93 ? 9.18 -27.75 -15.242 1 97.25 93 ALA A C 1
ATOM 716 O O . ALA A 1 93 ? 8.844 -28.922 -15.398 1 97.25 93 ALA A O 1
ATOM 717 N N . LYS A 1 94 ? 9.516 -27.297 -14.109 1 97.69 94 LYS A N 1
ATOM 718 C CA . LYS A 1 94 ? 9.641 -28.156 -12.938 1 97.69 94 LYS A CA 1
ATOM 719 C C . LYS A 1 94 ? 8.289 -28.375 -12.273 1 97.69 94 LYS A C 1
ATOM 721 O O . LYS A 1 94 ? 8.094 -29.375 -11.562 1 97.69 94 LYS A O 1
ATOM 726 N N . TYR A 1 95 ? 7.375 -27.453 -12.516 1 97.81 95 TYR A N 1
ATOM 727 C CA . TYR A 1 95 ? 6.102 -27.516 -11.812 1 97.81 95 TYR A CA 1
ATOM 728 C C . TYR A 1 95 ? 5.234 -28.656 -12.336 1 97.81 95 TYR A C 1
ATOM 730 O O . TYR A 1 95 ? 4.953 -28.719 -13.539 1 97.81 95 TYR A O 1
ATOM 738 N N . ASP A 1 96 ? 4.77 -29.5 -11.43 1 96.44 96 ASP A N 1
ATOM 739 C CA . ASP A 1 96 ? 3.979 -30.641 -11.875 1 96.44 96 ASP A CA 1
ATOM 740 C C . ASP A 1 96 ? 2.611 -30.656 -11.203 1 96.44 96 ASP A C 1
ATOM 742 O O . ASP A 1 96 ? 1.897 -31.656 -11.258 1 96.44 96 ASP A O 1
ATOM 746 N N . GLY A 1 97 ? 2.322 -29.625 -10.477 1 95.31 97 GLY A N 1
ATOM 747 C CA . GLY A 1 97 ? 1.012 -29.531 -9.852 1 95.31 97 GLY A CA 1
ATOM 748 C C . GLY A 1 97 ? 0.977 -30.094 -8.445 1 95.31 97 GLY A C 1
ATOM 749 O O . GLY A 1 97 ? -0.059 -30.047 -7.777 1 95.31 97 GLY A O 1
ATOM 750 N N . HIS A 1 98 ? 2.168 -30.562 -7.969 1 94.56 98 HIS A N 1
ATOM 751 C CA . HIS A 1 98 ? 2.236 -31.156 -6.645 1 94.56 98 HIS A CA 1
ATOM 752 C C . HIS A 1 98 ? 3.201 -30.406 -5.742 1 94.56 98 HIS A C 1
ATOM 754 O O . HIS A 1 98 ? 4.121 -29.734 -6.227 1 94.56 98 HIS A O 1
ATOM 760 N N . ARG A 1 99 ? 2.973 -30.578 -4.484 1 94.56 99 ARG A N 1
ATOM 761 C CA . ARG A 1 99 ? 3.719 -29.859 -3.455 1 94.56 99 ARG A CA 1
ATOM 762 C C . ARG A 1 99 ? 5.219 -30.047 -3.627 1 94.56 99 ARG A C 1
ATOM 764 O O . ARG A 1 99 ? 6.004 -29.125 -3.391 1 94.56 99 ARG A O 1
ATOM 771 N N . GLY A 1 100 ? 5.586 -31.188 -4.012 1 95.44 100 GLY A N 1
ATOM 772 C CA . GLY A 1 100 ? 6.996 -31.562 -4.086 1 95.44 100 GLY A CA 1
ATOM 773 C C . GLY A 1 100 ? 7.785 -30.688 -5.043 1 95.44 100 GLY A C 1
ATOM 774 O O . GLY A 1 100 ? 9 -30.531 -4.891 1 95.44 100 GLY A O 1
ATOM 775 N N . SER A 1 101 ? 7.133 -30.094 -6.031 1 97.31 101 SER A N 1
ATOM 776 C CA . SER A 1 101 ? 7.824 -29.312 -7.047 1 97.31 101 SER A CA 1
ATOM 777 C C . SER A 1 101 ? 7.832 -27.828 -6.695 1 97.31 101 SER A C 1
ATOM 779 O O . SER A 1 101 ? 8.586 -27.047 -7.277 1 97.31 101 SER A O 1
ATOM 781 N N . VAL A 1 102 ? 7.039 -27.422 -5.758 1 97.69 102 VAL A N 1
ATOM 782 C CA . VAL A 1 102 ? 6.734 -26.016 -5.523 1 97.69 102 VAL A CA 1
ATOM 783 C C . VAL A 1 102 ? 7.973 -25.297 -4.984 1 97.69 102 VAL A C 1
ATOM 785 O O . VAL A 1 102 ? 8.32 -24.219 -5.449 1 97.69 102 VAL A O 1
ATOM 788 N N . GLN A 1 103 ? 8.648 -25.938 -4.043 1 96.69 103 GLN A N 1
ATOM 789 C CA . GLN A 1 103 ? 9.789 -25.297 -3.404 1 96.69 103 GLN A CA 1
ATOM 790 C C . GLN A 1 103 ? 10.875 -24.953 -4.426 1 96.69 103 GLN A C 1
ATOM 792 O O . GLN A 1 103 ? 11.438 -23.859 -4.402 1 96.69 103 GLN A O 1
ATOM 797 N N . SER A 1 104 ? 11.195 -25.906 -5.23 1 97.56 104 SER A N 1
ATOM 798 C CA . SER A 1 104 ? 12.219 -25.688 -6.242 1 97.56 104 SER A CA 1
ATOM 799 C C . SER A 1 104 ? 11.789 -24.609 -7.234 1 97.56 104 SER A C 1
ATOM 801 O O . SER A 1 104 ? 12.625 -23.844 -7.715 1 97.56 104 SER A O 1
ATOM 803 N N . CYS A 1 105 ? 10.5 -24.562 -7.617 1 98.25 105 CYS A N 1
ATOM 804 C CA . CYS A 1 105 ? 9.977 -23.531 -8.508 1 98.25 105 CYS A CA 1
ATOM 805 C C . CYS A 1 105 ? 10.164 -22.141 -7.898 1 98.25 105 CYS A C 1
ATOM 807 O O . CYS A 1 105 ? 10.625 -21.219 -8.578 1 98.25 105 CYS A O 1
ATOM 809 N N . LEU A 1 106 ? 9.82 -22.047 -6.598 1 97.94 106 LEU A N 1
ATOM 810 C CA . LEU A 1 106 ? 9.984 -20.766 -5.922 1 97.94 106 LEU A CA 1
ATOM 811 C C . LEU A 1 106 ? 11.453 -20.344 -5.906 1 97.94 106 LEU A C 1
ATOM 813 O O . LEU A 1 106 ? 11.766 -19.172 -6.152 1 97.94 106 LEU A O 1
ATOM 817 N N . THR A 1 107 ? 12.297 -21.281 -5.633 1 96.81 107 THR A N 1
ATOM 818 C CA . THR A 1 107 ? 13.727 -21.016 -5.586 1 96.81 107 THR A CA 1
ATOM 819 C C . THR A 1 107 ? 14.219 -20.469 -6.926 1 96.81 107 THR A C 1
ATOM 821 O O . THR A 1 107 ? 14.969 -19.484 -6.965 1 96.81 107 THR A O 1
ATOM 824 N N . ASP A 1 108 ? 13.789 -21 -7.992 1 97.94 108 ASP A N 1
ATOM 825 C CA . ASP A 1 108 ? 14.195 -20.562 -9.328 1 97.94 108 ASP A CA 1
ATOM 826 C C . ASP A 1 108 ? 13.672 -19.172 -9.633 1 97.94 108 ASP A C 1
ATOM 828 O O . ASP A 1 108 ? 14.352 -18.375 -10.289 1 97.94 108 ASP A O 1
ATOM 832 N N . LEU A 1 109 ? 12.484 -18.906 -9.242 1 97.94 109 LEU A N 1
ATOM 833 C CA . LEU A 1 109 ? 11.875 -17.625 -9.555 1 97.94 109 LEU A CA 1
ATOM 834 C C . LEU A 1 109 ? 12.453 -16.516 -8.68 1 97.94 109 LEU A C 1
ATOM 836 O O . LEU A 1 109 ? 12.555 -15.359 -9.109 1 97.94 109 LEU A O 1
ATOM 840 N N . CYS A 1 110 ? 12.906 -16.891 -7.492 1 96.12 110 CYS A N 1
ATOM 841 C CA . CYS A 1 110 ? 13.391 -15.922 -6.523 1 96.12 110 CYS A CA 1
ATOM 842 C C . CYS A 1 110 ? 14.812 -15.477 -6.863 1 96.12 110 CYS A C 1
ATOM 844 O O . CYS A 1 110 ? 15.367 -14.602 -6.191 1 96.12 110 CYS A O 1
ATOM 846 N N . VAL A 1 111 ? 15.383 -15.984 -7.953 1 96.56 111 VAL A N 1
ATOM 847 C CA . VAL A 1 111 ? 16.656 -15.461 -8.43 1 96.56 111 VAL A CA 1
ATOM 848 C C . VAL A 1 111 ? 16.453 -14.07 -9.016 1 96.56 111 VAL A C 1
ATOM 850 O O . VAL A 1 111 ? 17.406 -13.289 -9.133 1 96.56 111 VAL A O 1
ATOM 853 N N . LEU A 1 112 ? 15.227 -13.836 -9.469 1 94.44 112 LEU A N 1
ATOM 854 C CA . LEU A 1 112 ? 14.914 -12.531 -10.055 1 94.44 112 LEU A CA 1
ATOM 855 C C . LEU A 1 112 ? 14.883 -11.453 -8.977 1 94.44 112 LEU A C 1
ATOM 857 O O . LEU A 1 112 ? 14.297 -11.648 -7.91 1 94.44 112 LEU A O 1
ATOM 861 N N . SER A 1 113 ? 15.469 -10.328 -9.266 1 90.5 113 SER A N 1
ATOM 862 C CA . SER A 1 113 ? 15.438 -9.188 -8.359 1 90.5 113 SER A CA 1
ATOM 863 C C . SER A 1 113 ? 14.008 -8.719 -8.109 1 90.5 113 SER A C 1
ATOM 865 O O . SER A 1 113 ? 13.219 -8.586 -9.047 1 90.5 113 SER A O 1
ATOM 867 N N . GLY A 1 114 ? 13.672 -8.547 -6.828 1 87.62 114 GLY A N 1
ATOM 868 C CA . GLY A 1 114 ? 12.359 -8.023 -6.477 1 87.62 114 GLY A CA 1
ATOM 869 C C . GLY A 1 114 ? 11.297 -9.102 -6.383 1 87.62 114 GLY A C 1
ATOM 870 O O . GLY A 1 114 ? 10.125 -8.805 -6.117 1 87.62 114 GLY A O 1
ATOM 871 N N . ILE A 1 115 ? 11.711 -10.336 -6.625 1 93 115 ILE A N 1
ATOM 872 C CA . ILE A 1 115 ? 10.75 -11.438 -6.598 1 93 115 ILE A CA 1
ATOM 873 C C . ILE A 1 115 ? 11.023 -12.32 -5.379 1 93 115 ILE A C 1
ATOM 875 O O . ILE A 1 115 ? 11.945 -13.133 -5.391 1 93 115 ILE A O 1
ATOM 879 N N . GLY A 1 116 ? 10.156 -12.094 -4.383 1 93.12 116 GLY A N 1
ATOM 880 C CA . GLY A 1 116 ? 10.156 -13.016 -3.258 1 93.12 116 GLY A CA 1
ATOM 881 C C . GLY A 1 116 ? 9.133 -14.133 -3.404 1 93.12 116 GLY A C 1
ATOM 882 O O . GLY A 1 116 ? 8.547 -14.305 -4.473 1 93.12 116 GLY A O 1
ATOM 883 N N . PRO A 1 117 ? 8.898 -14.883 -2.354 1 94.56 117 PRO A N 1
ATOM 884 C CA . PRO A 1 117 ? 8.008 -16.047 -2.418 1 94.56 117 PRO A CA 1
ATOM 885 C C . PRO A 1 117 ? 6.594 -15.664 -2.861 1 94.56 117 PRO A C 1
ATOM 887 O O . PRO A 1 117 ? 5.988 -16.375 -3.674 1 94.56 117 PRO A O 1
ATOM 890 N N . ALA A 1 118 ? 6.152 -14.57 -2.363 1 94.38 118 ALA A N 1
ATOM 891 C CA . ALA A 1 118 ? 4.793 -14.172 -2.719 1 94.38 118 ALA A CA 1
ATOM 892 C C . ALA A 1 118 ? 4.699 -13.805 -4.195 1 94.38 118 ALA A C 1
ATOM 894 O O . ALA A 1 118 ? 3.797 -14.266 -4.902 1 94.38 118 ALA A O 1
ATOM 895 N N . SER A 1 119 ? 5.633 -13.062 -4.66 1 94.31 119 SER A N 1
ATOM 896 C CA . SER A 1 119 ? 5.645 -12.688 -6.07 1 94.31 119 SER A CA 1
ATOM 897 C C . SER A 1 119 ? 5.941 -13.891 -6.957 1 94.31 119 SER A C 1
ATOM 899 O O . SER A 1 119 ? 5.387 -14.023 -8.047 1 94.31 119 SER A O 1
ATOM 901 N N . ALA A 1 120 ? 6.781 -14.742 -6.473 1 97.69 120 ALA A N 1
ATOM 902 C CA . ALA A 1 120 ? 7.062 -15.977 -7.199 1 97.69 120 ALA A CA 1
ATOM 903 C C . ALA A 1 120 ? 5.797 -16.812 -7.363 1 97.69 120 ALA A C 1
ATOM 905 O O . ALA A 1 120 ? 5.539 -17.359 -8.445 1 97.69 120 ALA A O 1
ATOM 906 N N . SER A 1 121 ? 5.02 -16.922 -6.316 1 98.38 121 SER A N 1
ATOM 907 C CA . SER A 1 121 ? 3.764 -17.656 -6.398 1 98.38 121 SER A CA 1
ATOM 908 C C . SER A 1 121 ? 2.809 -17.016 -7.402 1 98.38 121 SER A C 1
ATOM 910 O O . SER A 1 121 ? 2.029 -17.719 -8.055 1 98.38 121 SER A O 1
ATOM 912 N N . LEU A 1 122 ? 2.881 -15.734 -7.516 1 97.38 122 LEU A N 1
ATOM 913 C CA . LEU A 1 122 ? 2.07 -15.016 -8.5 1 97.38 122 LEU A CA 1
ATOM 914 C C . LEU A 1 122 ? 2.461 -15.414 -9.914 1 97.38 122 LEU A C 1
ATOM 916 O O . LEU A 1 122 ? 1.594 -15.695 -10.75 1 97.38 122 LEU A O 1
ATOM 920 N N . LEU A 1 123 ? 3.725 -15.445 -10.172 1 97.81 123 LEU A N 1
ATOM 921 C CA . LEU A 1 123 ? 4.199 -15.844 -11.492 1 97.81 123 LEU A CA 1
ATOM 922 C C . LEU A 1 123 ? 3.785 -17.281 -11.805 1 97.81 123 LEU A C 1
ATOM 924 O O . LEU A 1 123 ? 3.342 -17.578 -12.914 1 97.81 123 LEU A O 1
ATOM 928 N N . LEU A 1 124 ? 3.916 -18.172 -10.844 1 97.94 124 LEU A N 1
ATOM 929 C CA . LEU A 1 124 ? 3.496 -19.547 -11.016 1 97.94 124 LEU A CA 1
ATOM 930 C C . LEU A 1 124 ? 1.999 -19.641 -11.289 1 97.94 124 LEU A C 1
ATOM 932 O O . LEU A 1 124 ? 1.561 -20.422 -12.133 1 97.94 124 LEU A O 1
ATOM 936 N N . SER A 1 125 ? 1.215 -18.797 -10.586 1 97.94 125 SER A N 1
ATOM 937 C CA . SER A 1 125 ? -0.241 -18.844 -10.672 1 97.94 125 SER A CA 1
ATOM 938 C C . SER A 1 125 ? -0.721 -18.406 -12.055 1 97.94 125 SER A C 1
ATOM 940 O O . SER A 1 125 ? -1.793 -18.812 -12.5 1 97.94 125 SER A O 1
ATOM 942 N N . VAL A 1 126 ? 0.077 -17.609 -12.703 1 96.44 126 VAL A N 1
ATOM 943 C CA . VAL A 1 126 ? -0.27 -17.156 -14.047 1 96.44 126 VAL A CA 1
ATOM 944 C C . VAL A 1 126 ? -0.073 -18.281 -15.047 1 96.44 126 VAL A C 1
ATOM 946 O O . VAL A 1 126 ? -0.868 -18.453 -15.977 1 96.44 126 VAL A O 1
ATOM 949 N N . ALA A 1 127 ? 0.914 -19.047 -14.914 1 96.12 127 ALA A N 1
ATOM 950 C CA . ALA A 1 127 ? 1.217 -20.156 -15.805 1 96.12 127 ALA A CA 1
ATOM 951 C C . ALA A 1 127 ? 0.328 -21.359 -15.5 1 96.12 127 ALA A C 1
ATOM 953 O O . ALA A 1 127 ? -0.007 -22.141 -16.391 1 96.12 127 ALA A O 1
ATOM 954 N N . PHE A 1 128 ? -0.045 -21.516 -14.234 1 97.12 128 PHE A N 1
ATOM 955 C CA . PHE A 1 128 ? -0.828 -22.656 -13.789 1 97.12 128 PHE A CA 1
ATOM 956 C C . PHE A 1 128 ? -1.983 -22.203 -12.898 1 97.12 128 PHE A C 1
ATOM 958 O O . PHE A 1 128 ? -2.057 -22.594 -11.734 1 97.12 128 PHE A O 1
ATOM 965 N N . PRO A 1 129 ? -2.938 -21.484 -13.453 1 95.44 129 PRO A N 1
ATOM 966 C CA . PRO A 1 129 ? -4.012 -20.859 -12.672 1 95.44 129 PRO A CA 1
ATOM 967 C C . PRO A 1 129 ? -4.93 -21.891 -12.016 1 95.44 129 PRO A C 1
ATOM 969 O O . PRO A 1 129 ? -5.633 -21.578 -11.047 1 95.44 129 PRO A O 1
ATOM 972 N N . ASP A 1 130 ? -4.867 -23.109 -12.508 1 96.31 130 ASP A N 1
ATOM 973 C CA . ASP A 1 130 ? -5.742 -24.156 -11.961 1 96.31 130 ASP A CA 1
ATOM 974 C C . ASP A 1 130 ? -5.199 -24.688 -10.641 1 96.31 130 ASP A C 1
ATOM 976 O O . ASP A 1 130 ? -5.961 -24.938 -9.703 1 96.31 130 ASP A O 1
ATOM 980 N N . SER A 1 131 ? -3.896 -24.797 -10.555 1 97.69 131 SER A N 1
ATOM 981 C CA . SER A 1 131 ? -3.393 -25.578 -9.43 1 97.69 131 SER A CA 1
ATOM 982 C C . SER A 1 131 ? -2.475 -24.75 -8.539 1 97.69 131 SER A C 1
ATOM 984 O O . SER A 1 131 ? -2.234 -25.094 -7.387 1 97.69 131 SER A O 1
ATOM 986 N N . ALA A 1 132 ? -1.875 -23.688 -9.062 1 98 132 ALA A N 1
ATOM 987 C CA . ALA A 1 132 ? -0.923 -22.906 -8.289 1 98 132 ALA A CA 1
ATOM 988 C C . ALA A 1 132 ? -1.59 -21.656 -7.703 1 98 132 ALA A C 1
ATOM 990 O O . ALA A 1 132 ? -1.844 -20.688 -8.414 1 98 132 ALA A O 1
ATOM 991 N N . PRO A 1 133 ? -1.813 -21.625 -6.363 1 98 133 PRO A N 1
ATOM 992 C CA . PRO A 1 133 ? -2.447 -20.453 -5.766 1 98 133 PRO A CA 1
ATOM 993 C C . PRO A 1 133 ? -1.479 -19.281 -5.602 1 98 133 PRO A C 1
ATOM 995 O O . PRO A 1 133 ? -0.302 -19.484 -5.297 1 98 133 PRO A O 1
ATOM 998 N N . PHE A 1 134 ? -1.953 -18.062 -5.801 1 97.69 134 PHE A N 1
ATOM 999 C CA . PHE A 1 134 ? -1.215 -16.859 -5.434 1 97.69 134 PHE A CA 1
ATOM 1000 C C . PHE A 1 134 ? -1.209 -16.672 -3.924 1 97.69 134 PHE A C 1
ATOM 1002 O O . PHE A 1 134 ? -2.246 -16.812 -3.271 1 97.69 134 PHE A O 1
ATOM 1009 N N . PHE A 1 135 ? 0.014 -16.391 -3.377 1 96.5 135 PHE A N 1
ATOM 1010 C CA . PHE A 1 135 ? 0.234 -16.156 -1.955 1 96.5 135 PHE A CA 1
ATOM 1011 C C . PHE A 1 135 ? -0.277 -14.773 -1.545 1 96.5 135 PHE A C 1
ATOM 1013 O O . PHE A 1 135 ? 0.476 -13.961 -1.005 1 96.5 135 PHE A O 1
ATOM 1020 N N . SER A 1 136 ? -1.582 -14.555 -1.771 1 92.25 136 SER A N 1
ATOM 1021 C CA . SER A 1 136 ? -2.184 -13.281 -1.396 1 92.25 136 SER A CA 1
ATOM 1022 C C . SER A 1 136 ? -2.502 -13.234 0.095 1 92.25 136 SER A C 1
ATOM 1024 O O . SER A 1 136 ? -2.678 -14.281 0.729 1 92.25 136 SER A O 1
ATOM 1026 N N . ASP A 1 137 ? -2.582 -12.023 0.642 1 87.5 137 ASP A N 1
ATOM 1027 C CA . ASP A 1 137 ? -2.945 -11.828 2.043 1 87.5 137 ASP A CA 1
ATOM 1028 C C . ASP A 1 137 ? -4.301 -12.461 2.354 1 87.5 137 ASP A C 1
ATOM 1030 O O . ASP A 1 137 ? -4.441 -13.18 3.344 1 87.5 137 ASP A O 1
ATOM 1034 N N . GLU A 1 138 ? -5.242 -12.18 1.513 1 88.38 138 GLU A N 1
ATOM 1035 C CA . GLU A 1 138 ? -6.617 -12.602 1.76 1 88.38 138 GLU A CA 1
ATOM 1036 C C . GLU A 1 138 ? -6.75 -14.117 1.709 1 88.38 138 GLU A C 1
ATOM 1038 O O . GLU A 1 138 ? -7.438 -14.711 2.541 1 88.38 138 GLU A O 1
ATOM 1043 N N . LEU A 1 139 ? -6.09 -14.727 0.738 1 94.12 139 LEU A N 1
ATOM 1044 C CA . LEU A 1 139 ? -6.191 -16.172 0.614 1 94.12 139 LEU A CA 1
ATOM 1045 C C . LEU A 1 139 ? -5.531 -16.875 1.8 1 94.12 139 LEU A C 1
ATOM 1047 O O . LEU A 1 139 ? -6.066 -17.844 2.33 1 94.12 139 LEU A O 1
ATOM 1051 N N . PHE A 1 140 ? -4.375 -16.375 2.225 1 95.25 140 PHE A N 1
ATOM 1052 C CA . PHE A 1 140 ? -3.686 -16.953 3.367 1 95.25 140 PHE A CA 1
ATOM 1053 C C . PHE A 1 140 ? -4.52 -16.812 4.637 1 95.25 140 PHE A C 1
ATOM 1055 O O . PHE A 1 140 ? -4.719 -17.781 5.367 1 95.25 140 PHE A O 1
ATOM 1062 N N . ARG A 1 141 ? -5.023 -15.664 4.855 1 91.62 141 ARG A N 1
ATOM 1063 C CA . ARG A 1 141 ? -5.781 -15.391 6.07 1 91.62 141 ARG A CA 1
ATOM 1064 C C . ARG A 1 141 ? -7.102 -16.156 6.074 1 91.62 141 ARG A C 1
ATOM 1066 O O . ARG A 1 141 ? -7.559 -16.609 7.125 1 91.62 141 ARG A O 1
ATOM 1073 N N . TRP A 1 142 ? -7.699 -16.297 4.938 1 93.12 142 TRP A N 1
ATOM 1074 C CA . TRP A 1 142 ? -8.914 -17.109 4.844 1 93.12 142 TRP A CA 1
ATOM 1075 C C . TRP A 1 142 ? -8.609 -18.578 5.094 1 93.12 142 TRP A C 1
ATOM 1077 O O . TRP A 1 142 ? -9.305 -19.25 5.859 1 93.12 142 TRP A O 1
ATOM 1087 N N . ALA A 1 143 ? -7.566 -19.094 4.523 1 94.75 143 ALA A N 1
ATOM 1088 C CA . ALA A 1 143 ? -7.203 -20.5 4.602 1 94.75 143 ALA A CA 1
ATOM 1089 C C . ALA A 1 143 ? -6.895 -20.906 6.039 1 94.75 143 ALA A C 1
ATOM 1091 O O . ALA A 1 143 ? -7.16 -22.047 6.438 1 94.75 143 ALA A O 1
ATOM 1092 N N . PHE A 1 144 ? -6.359 -19.938 6.785 1 94.62 144 PHE A N 1
ATOM 1093 C CA . PHE A 1 144 ? -5.922 -20.281 8.133 1 94.62 144 PHE A CA 1
ATOM 1094 C C . PHE A 1 144 ? -6.699 -19.469 9.172 1 94.62 144 PHE A C 1
ATOM 1096 O O . PHE A 1 144 ? -6.184 -19.188 10.258 1 94.62 144 PHE A O 1
ATOM 1103 N N . TRP A 1 145 ? -7.828 -19.078 8.828 1 92 145 TRP A N 1
ATOM 1104 C CA . TRP A 1 145 ? -8.656 -18.266 9.711 1 92 145 TRP A CA 1
ATOM 1105 C C . TRP A 1 145 ? -9.023 -19.031 10.977 1 92 145 TRP A C 1
ATOM 1107 O O . TRP A 1 145 ? -9.438 -20.188 10.906 1 92 145 TRP A O 1
ATOM 1117 N N . GLU A 1 146 ? -8.82 -18.453 12.031 1 90.56 146 GLU A N 1
ATOM 1118 C CA . GLU A 1 146 ? -9.305 -18.875 13.336 1 90.56 146 GLU A CA 1
ATOM 1119 C C . GLU A 1 146 ? -9.836 -17.688 14.141 1 90.56 146 GLU A C 1
ATOM 1121 O O . GLU A 1 146 ? -9.438 -16.547 13.906 1 90.56 146 GLU A O 1
ATOM 1126 N N . PRO A 1 147 ? -10.773 -18.016 14.961 1 89.19 147 PRO A N 1
ATOM 1127 C CA . PRO A 1 147 ? -11.195 -16.922 15.844 1 89.19 147 PRO A CA 1
ATOM 1128 C C . PRO A 1 147 ? -10.094 -16.453 16.797 1 89.19 147 PRO A C 1
ATOM 1130 O O . PRO A 1 147 ? -9.289 -17.266 17.25 1 89.19 147 PRO A O 1
ATOM 1133 N N . GLY A 1 148 ? -10.047 -15.156 17 1 86.81 148 GLY A N 1
ATOM 1134 C CA . GLY A 1 148 ? -9.094 -14.586 17.938 1 86.81 148 GLY A CA 1
ATOM 1135 C C . GLY A 1 148 ? -8.219 -13.516 17.312 1 86.81 148 GLY A C 1
ATOM 1136 O O . GLY A 1 148 ? -8.086 -13.453 16.094 1 86.81 148 GLY A O 1
ATOM 1137 N N . LYS A 1 149 ? -7.695 -12.68 18.188 1 73.62 149 LYS A N 1
ATOM 1138 C CA . LYS A 1 149 ? -6.824 -11.602 17.719 1 73.62 149 LYS A CA 1
ATOM 1139 C C . LYS A 1 149 ? -5.582 -12.164 17.031 1 73.62 149 LYS A C 1
ATOM 1141 O O . LYS A 1 149 ? -4.938 -13.078 17.547 1 73.62 149 LYS A O 1
ATOM 1146 N N . GLY A 1 150 ? -5.336 -11.758 15.906 1 79.62 150 GLY A N 1
ATOM 1147 C CA . GLY A 1 150 ? -4.145 -12.148 15.172 1 79.62 150 GLY A CA 1
ATOM 1148 C C . GLY A 1 150 ? -4.266 -13.508 14.508 1 79.62 150 GLY A C 1
ATOM 1149 O O . GLY A 1 150 ? -3.273 -14.062 14.031 1 79.62 150 GLY A O 1
ATOM 1150 N N . LYS A 1 151 ? -5.434 -14.023 14.508 1 87.12 151 LYS A N 1
ATOM 1151 C CA . LYS A 1 151 ? -5.602 -15.383 14 1 87.12 151 LYS A CA 1
ATOM 1152 C C . LYS A 1 151 ? -6.57 -15.414 12.82 1 87.12 151 LYS A C 1
ATOM 1154 O O . LYS A 1 151 ? -6.785 -16.469 12.211 1 87.12 151 LYS A O 1
ATOM 1159 N N . GLY A 1 152 ? -7.168 -14.273 12.562 1 87 152 GLY A N 1
ATOM 1160 C CA . GLY A 1 152 ? -8.133 -14.133 11.484 1 87 152 GLY A CA 1
ATOM 1161 C C . GLY A 1 152 ? -7.652 -13.227 10.367 1 87 152 GLY A C 1
ATOM 1162 O O . GLY A 1 152 ? -6.551 -13.406 9.844 1 87 152 GLY A O 1
ATOM 1163 N N . TRP A 1 153 ? -8.43 -12.234 10.062 1 80.62 153 TRP A N 1
ATOM 1164 C CA . TRP A 1 153 ? -8.109 -11.336 8.953 1 80.62 153 TRP A CA 1
ATOM 1165 C C . TRP A 1 153 ? -6.949 -10.414 9.312 1 80.62 153 TRP A C 1
ATOM 1167 O O . TRP A 1 153 ? -6.371 -9.766 8.445 1 80.62 153 TRP A O 1
ATOM 1177 N N . ASP A 1 154 ? -6.598 -10.414 10.656 1 74.88 154 ASP A N 1
ATOM 1178 C CA . ASP A 1 154 ? -5.469 -9.617 11.117 1 74.88 154 ASP A CA 1
ATOM 1179 C C . ASP A 1 154 ? -4.234 -10.484 11.344 1 74.88 154 ASP A C 1
ATOM 1181 O O . ASP A 1 154 ? -3.236 -10.031 11.898 1 74.88 154 ASP A O 1
ATOM 1185 N N . ARG A 1 155 ? -4.297 -11.695 10.906 1 84.38 155 ARG A N 1
ATOM 1186 C CA . ARG A 1 155 ? -3.182 -12.625 11.094 1 84.38 155 ARG A CA 1
ATOM 1187 C C . ARG A 1 155 ? -1.922 -12.109 10.398 1 84.38 155 ARG A C 1
ATOM 1189 O O . ARG A 1 155 ? -1.96 -11.742 9.227 1 84.38 155 ARG A O 1
ATOM 1196 N N . PRO A 1 156 ? -0.812 -12.094 11.125 1 80.38 156 PRO A N 1
ATOM 1197 C CA . PRO A 1 156 ? 0.441 -11.742 10.453 1 80.38 156 PRO A CA 1
ATOM 1198 C C . PRO A 1 156 ? 0.892 -12.805 9.453 1 80.38 156 PRO A C 1
ATOM 1200 O O . PRO A 1 156 ? 0.667 -13.992 9.664 1 80.38 156 PRO A O 1
ATOM 1203 N N . ILE A 1 157 ? 1.465 -12.359 8.422 1 85.38 157 ILE A N 1
ATOM 1204 C CA . ILE A 1 157 ? 1.991 -13.242 7.379 1 85.38 157 ILE A CA 1
ATOM 1205 C C . ILE A 1 157 ? 3.49 -13 7.211 1 85.38 157 ILE A C 1
ATOM 1207 O O . ILE A 1 157 ? 3.934 -11.852 7.117 1 85.38 157 ILE A O 1
ATOM 1211 N N . ARG A 1 158 ? 4.281 -14.047 7.152 1 84.31 158 ARG A N 1
ATOM 1212 C CA . ARG A 1 158 ? 5.73 -13.922 7.043 1 84.31 158 ARG A CA 1
ATOM 1213 C C . ARG A 1 158 ? 6.184 -14.047 5.594 1 84.31 158 ARG A C 1
ATOM 1215 O O . ARG A 1 158 ? 7.312 -13.688 5.254 1 84.31 158 ARG A O 1
ATOM 1222 N N . TYR A 1 159 ? 5.387 -14.586 4.738 1 88.38 159 TYR A N 1
ATOM 1223 C CA . TYR A 1 159 ? 5.629 -14.711 3.305 1 88.38 159 TYR A CA 1
ATOM 1224 C C . TYR A 1 159 ? 6.84 -15.594 3.029 1 88.38 159 TYR A C 1
ATOM 1226 O O . TYR A 1 159 ? 7.652 -15.289 2.154 1 88.38 159 TYR A O 1
ATOM 1234 N N . THR A 1 160 ? 6.945 -16.688 3.773 1 92.75 160 THR A N 1
ATOM 1235 C CA . THR A 1 160 ? 8.023 -17.656 3.572 1 92.75 160 THR A CA 1
ATOM 1236 C C . THR A 1 160 ? 7.578 -18.766 2.623 1 92.75 160 THR A C 1
ATOM 1238 O O . THR A 1 160 ? 6.379 -19.016 2.463 1 92.75 160 THR A O 1
ATOM 1241 N N . PRO A 1 161 ? 8.594 -19.406 2.037 1 94.81 161 PRO A N 1
ATOM 1242 C CA . PRO A 1 161 ? 8.242 -20.578 1.233 1 94.81 161 PRO A CA 1
ATOM 1243 C C . PRO A 1 161 ? 7.484 -21.641 2.033 1 94.81 161 PRO A C 1
ATOM 1245 O O . PRO A 1 161 ? 6.562 -22.266 1.509 1 94.81 161 PRO A O 1
ATOM 1248 N N . LYS A 1 162 ? 7.844 -21.797 3.254 1 94.75 162 LYS A N 1
ATOM 1249 C CA . LYS A 1 162 ? 7.168 -22.766 4.109 1 94.75 162 LYS A CA 1
ATOM 1250 C C . LYS A 1 162 ? 5.691 -22.422 4.27 1 94.75 162 LYS A C 1
ATOM 1252 O O . LYS A 1 162 ? 4.828 -23.297 4.168 1 94.75 162 LYS A O 1
ATOM 1257 N N . GLU A 1 163 ? 5.359 -21.188 4.562 1 94.94 163 GLU A N 1
ATOM 1258 C CA . GLU A 1 163 ? 3.973 -20.766 4.672 1 94.94 163 GLU A CA 1
ATOM 1259 C C . GLU A 1 163 ? 3.225 -20.953 3.355 1 94.94 163 GLU A C 1
ATOM 1261 O O . GLU A 1 163 ? 2.049 -21.328 3.354 1 94.94 163 GLU A O 1
ATOM 1266 N N . TYR A 1 164 ? 3.898 -20.703 2.281 1 97.75 164 TYR A N 1
ATOM 1267 C CA . TYR A 1 164 ? 3.236 -20.891 0.995 1 97.75 164 TYR A CA 1
ATOM 1268 C C . TYR A 1 164 ? 2.902 -22.359 0.768 1 97.75 164 TYR A C 1
ATOM 1270 O O . TYR A 1 164 ? 1.846 -22.688 0.224 1 97.75 164 TYR A O 1
ATOM 1278 N N . LEU A 1 165 ? 3.846 -23.188 1.122 1 97.69 165 LEU A N 1
ATOM 1279 C CA . LEU A 1 165 ? 3.594 -24.609 0.938 1 97.69 165 LEU A CA 1
ATOM 128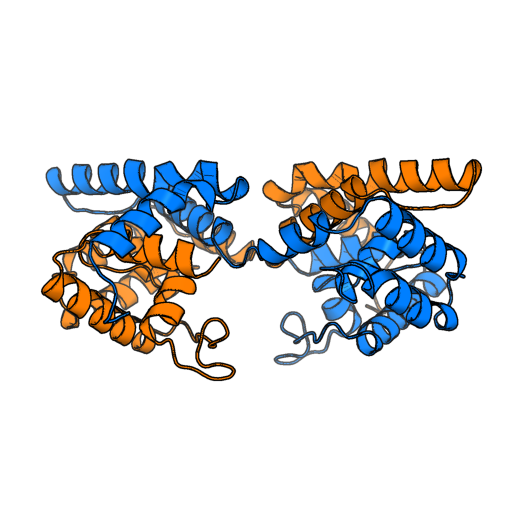0 C C . LEU A 1 165 ? 2.395 -25.062 1.762 1 97.69 165 LEU A C 1
ATOM 1282 O O . LEU A 1 165 ? 1.613 -25.906 1.317 1 97.69 165 LEU A O 1
ATOM 1286 N N . LEU A 1 166 ? 2.225 -24.531 2.928 1 96.75 166 LEU A N 1
ATOM 1287 C CA . LEU A 1 166 ? 1.038 -24.828 3.727 1 96.75 166 LEU A CA 1
ATOM 1288 C C . LEU A 1 166 ? -0.222 -24.328 3.027 1 96.75 166 LEU A C 1
ATOM 1290 O O . LEU A 1 166 ? -1.235 -25.031 2.988 1 96.75 166 LEU A O 1
ATOM 1294 N N . LEU A 1 167 ? -0.152 -23.172 2.506 1 97.69 167 LEU A N 1
ATOM 1295 C CA . LEU A 1 167 ? -1.272 -22.609 1.754 1 97.69 167 LEU A CA 1
ATOM 1296 C C . LEU A 1 167 ? -1.598 -23.484 0.543 1 97.69 167 LEU A C 1
ATOM 1298 O O . LEU A 1 167 ? -2.77 -23.734 0.252 1 97.69 167 LEU A O 1
ATOM 1302 N N . PHE A 1 168 ? -0.533 -23.875 -0.166 1 98.12 168 PHE A N 1
ATOM 1303 C CA . PHE A 1 168 ? -0.679 -24.734 -1.33 1 98.12 168 PHE A CA 1
ATOM 1304 C C . PHE A 1 168 ? -1.486 -25.984 -0.982 1 98.12 168 PHE A C 1
ATOM 1306 O O . PHE A 1 168 ? -2.438 -26.328 -1.687 1 98.12 168 PHE A O 1
ATOM 1313 N N . ASP A 1 169 ? -1.178 -26.547 0.12 1 97.19 169 ASP A N 1
ATOM 1314 C CA . ASP A 1 169 ? -1.862 -27.766 0.553 1 97.19 169 ASP A CA 1
ATOM 1315 C C . ASP A 1 169 ? -3.338 -27.484 0.84 1 97.19 169 ASP A C 1
ATOM 1317 O O . ASP A 1 169 ? -4.203 -28.297 0.49 1 97.19 169 ASP A O 1
ATOM 1321 N N . LYS A 1 170 ? -3.553 -26.422 1.499 1 95.88 170 LYS A N 1
ATOM 1322 C CA . LYS A 1 170 ? -4.934 -26.062 1.813 1 95.88 170 LYS A CA 1
ATOM 1323 C C . LYS A 1 170 ? -5.754 -25.875 0.541 1 95.88 170 LYS A C 1
ATOM 1325 O O . LYS A 1 170 ? -6.895 -26.344 0.457 1 95.88 170 LYS A O 1
ATOM 1330 N N . VAL A 1 171 ? -5.195 -25.188 -0.432 1 96.38 171 VAL A N 1
ATOM 1331 C CA . VAL A 1 171 ? -5.914 -24.906 -1.672 1 96.38 171 VAL A CA 1
ATOM 1332 C C . VAL A 1 171 ? -6.09 -26.203 -2.467 1 96.38 171 VAL A C 1
ATOM 1334 O O . VAL A 1 171 ? -7.145 -26.422 -3.072 1 96.38 171 VAL A O 1
ATOM 1337 N N . GLN A 1 172 ? -5.055 -27.094 -2.465 1 96.38 172 GLN A N 1
ATOM 1338 C CA . GLN A 1 172 ? -5.176 -28.375 -3.158 1 96.38 172 GLN A CA 1
ATOM 1339 C C . GLN A 1 172 ? -6.305 -29.203 -2.568 1 96.38 172 GLN A C 1
ATOM 1341 O O . GLN A 1 172 ? -7.016 -29.906 -3.299 1 96.38 172 GLN A O 1
ATOM 1346 N N . GLN A 1 173 ? -6.473 -29.141 -1.288 1 94 173 GLN A N 1
ATOM 1347 C CA . GLN A 1 173 ? -7.574 -29.859 -0.651 1 94 173 GLN A CA 1
ATOM 1348 C C . GLN A 1 173 ? -8.922 -29.359 -1.15 1 94 173 GLN A C 1
ATOM 1350 O O . GLN A 1 173 ? -9.82 -30.156 -1.448 1 94 173 GLN A O 1
ATOM 1355 N N . LEU A 1 174 ? -9.07 -28.125 -1.273 1 90.94 174 LEU A N 1
ATOM 1356 C CA . LEU A 1 174 ? -10.305 -27.531 -1.768 1 90.94 174 LEU A CA 1
ATOM 1357 C C . LEU A 1 174 ? -10.555 -27.922 -3.219 1 90.94 174 LEU A C 1
ATOM 1359 O O . LEU A 1 174 ? -11.688 -28.219 -3.6 1 90.94 174 LEU A O 1
ATOM 1363 N N . ARG A 1 175 ? -9.508 -27.891 -3.967 1 93.25 175 ARG A N 1
ATOM 1364 C CA . ARG A 1 175 ? -9.609 -28.266 -5.375 1 93.25 175 ARG A CA 1
ATOM 1365 C C . ARG A 1 175 ? -10.062 -29.703 -5.527 1 93.25 175 ARG A C 1
ATOM 1367 O O . ARG A 1 175 ? -10.898 -30.016 -6.383 1 93.25 175 ARG A O 1
ATOM 1374 N N . GLN A 1 176 ? -9.477 -30.484 -4.691 1 92.38 176 GLN A N 1
ATOM 1375 C CA . GLN A 1 176 ? -9.82 -31.906 -4.754 1 92.38 176 GLN A CA 1
ATOM 1376 C C . GLN A 1 176 ? -11.266 -32.125 -4.32 1 92.38 176 GLN A C 1
ATOM 1378 O O . GLN A 1 176 ? -11.969 -32.969 -4.902 1 92.38 176 GLN A O 1
ATOM 1383 N N . GLN A 1 177 ? -11.695 -31.422 -3.377 1 91.19 177 GLN A N 1
ATOM 1384 C CA . GLN A 1 177 ? -13.031 -31.594 -2.82 1 91.19 177 GLN A CA 1
ATOM 1385 C C . GLN A 1 177 ? -14.094 -31.031 -3.758 1 91.19 177 GLN A C 1
ATOM 1387 O O . GLN A 1 177 ? -15.18 -31.609 -3.887 1 91.19 177 GLN A O 1
ATOM 1392 N N . HIS A 1 178 ? -13.805 -29.906 -4.461 1 92.12 178 HIS A N 1
ATOM 1393 C CA . HIS A 1 178 ? -14.867 -29.188 -5.148 1 92.12 178 HIS A CA 1
ATOM 1394 C C . HIS A 1 178 ? -14.578 -29.047 -6.641 1 92.12 178 HIS A C 1
ATOM 1396 O O . HIS A 1 178 ? -15.445 -28.656 -7.418 1 92.12 178 HIS A O 1
ATOM 1402 N N . GLY A 1 179 ? -13.367 -29.281 -7.02 1 92.62 179 GLY A N 1
ATOM 1403 C CA . GLY A 1 179 ? -12.977 -29.141 -8.414 1 92.62 179 GLY A CA 1
ATOM 1404 C C . GLY A 1 179 ? -12.734 -27.688 -8.82 1 92.62 179 GLY A C 1
ATOM 1405 O O . GLY A 1 179 ? -12.844 -27.344 -9.992 1 92.62 179 GLY A O 1
ATOM 1406 N N . TRP A 1 180 ? -12.492 -26.875 -7.84 1 93.38 180 TRP A N 1
ATOM 1407 C CA . TRP A 1 180 ? -12.297 -25.453 -8.109 1 93.38 180 TRP A CA 1
ATOM 1408 C C . TRP A 1 180 ? -10.867 -25.172 -8.555 1 93.38 180 TRP A C 1
ATOM 1410 O O . TRP A 1 180 ? -9.922 -25.781 -8.047 1 93.38 180 TRP A O 1
ATOM 1420 N N . ALA A 1 181 ? -10.727 -24.234 -9.477 1 94.81 181 ALA A N 1
ATOM 1421 C CA . ALA A 1 181 ? -9.406 -23.734 -9.836 1 94.81 181 ALA A CA 1
ATOM 1422 C C . ALA A 1 181 ? -8.828 -22.844 -8.727 1 94.81 181 ALA A C 1
ATOM 1424 O O . ALA A 1 181 ? -9.57 -22.109 -8.062 1 94.81 181 ALA A O 1
ATOM 1425 N N . ALA A 1 1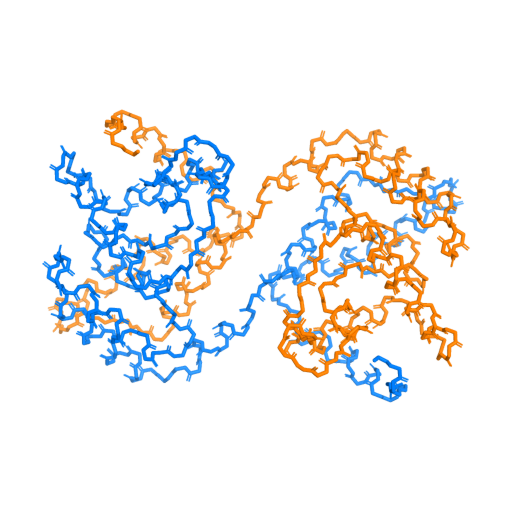82 ? -7.531 -22.922 -8.578 1 96.38 182 ALA A N 1
ATOM 1426 C CA . ALA A 1 182 ? -6.855 -22.109 -7.562 1 96.38 182 ALA A CA 1
ATOM 1427 C C . ALA A 1 182 ? -7.164 -20.625 -7.75 1 96.38 182 ALA A C 1
ATOM 1429 O O . ALA A 1 182 ? -7.344 -19.891 -6.77 1 96.38 182 ALA A O 1
ATOM 1430 N N . MET A 1 183 ? -7.215 -20.156 -8.953 1 95.38 183 MET A N 1
ATOM 1431 C CA . MET A 1 183 ? -7.477 -18.75 -9.273 1 95.38 183 MET A CA 1
ATOM 1432 C C . MET A 1 183 ? -8.844 -18.312 -8.758 1 95.38 183 MET A C 1
ATOM 1434 O O . MET A 1 183 ? -9.016 -17.188 -8.297 1 95.38 183 MET A O 1
ATOM 1438 N N . LYS A 1 184 ? -9.844 -19.156 -8.844 1 93.25 184 LYS A N 1
ATOM 1439 C CA . LYS A 1 184 ? -11.172 -18.844 -8.344 1 93.25 184 LYS A CA 1
ATOM 1440 C C . LYS A 1 184 ? -11.164 -18.688 -6.824 1 93.25 184 LYS A C 1
ATOM 1442 O O . LYS A 1 184 ? -11.844 -17.812 -6.277 1 93.25 184 LYS A O 1
ATOM 1447 N N . VAL A 1 185 ? -10.406 -19.594 -6.207 1 94.44 185 VAL A N 1
ATOM 1448 C CA . VAL A 1 185 ? -10.289 -19.531 -4.754 1 94.44 185 VAL A CA 1
ATOM 1449 C C . VAL A 1 185 ? -9.625 -18.219 -4.34 1 94.44 185 VAL A C 1
ATOM 1451 O O . VAL A 1 185 ? -10.031 -17.594 -3.357 1 94.44 185 VAL A O 1
ATOM 1454 N N . GLU A 1 186 ? -8.633 -17.828 -5.102 1 94.62 186 GLU A N 1
ATOM 1455 C CA . GLU A 1 186 ? -7.945 -16.547 -4.883 1 94.62 186 GLU A CA 1
ATOM 1456 C C . GLU A 1 186 ? -8.922 -15.375 -4.953 1 94.62 186 GLU A C 1
ATOM 1458 O O . GLU A 1 186 ? -8.922 -14.516 -4.07 1 94.62 186 GLU A O 1
ATOM 1463 N N . LYS A 1 187 ? -9.695 -15.328 -5.965 1 91.38 187 LYS A N 1
ATOM 1464 C CA . LYS A 1 187 ? -10.633 -14.227 -6.152 1 91.38 187 LYS A CA 1
ATOM 1465 C C . LYS A 1 187 ? -11.68 -14.195 -5.035 1 91.38 187 LYS A C 1
ATOM 1467 O O . LYS A 1 187 ? -12.039 -13.125 -4.547 1 91.38 187 LYS A O 1
ATOM 1472 N N . ALA A 1 188 ? -12.117 -15.359 -4.668 1 91.44 188 ALA A N 1
ATOM 1473 C CA . ALA A 1 188 ? -13.086 -15.438 -3.574 1 91.44 188 ALA A CA 1
ATOM 1474 C C . ALA A 1 188 ? -12.492 -14.891 -2.277 1 91.44 188 ALA A C 1
ATOM 1476 O O . ALA A 1 188 ? -13.148 -14.148 -1.55 1 91.44 188 ALA A O 1
ATOM 1477 N N . ALA A 1 189 ? -11.266 -15.359 -2.012 1 91.12 189 ALA A N 1
ATOM 1478 C CA . ALA A 1 189 ? -10.578 -14.891 -0.81 1 91.12 189 ALA A CA 1
ATOM 1479 C C . ALA A 1 189 ? -10.461 -13.367 -0.806 1 91.12 189 ALA A C 1
ATOM 1481 O O . ALA A 1 189 ? -10.617 -12.734 0.238 1 91.12 189 ALA A O 1
ATOM 1482 N N . TYR A 1 190 ? -10.18 -12.797 -1.987 1 90.31 190 TYR A N 1
ATOM 1483 C CA . TYR A 1 190 ? -10.047 -11.344 -2.109 1 90.31 190 TYR A CA 1
ATOM 1484 C C . TYR A 1 190 ? -11.344 -10.648 -1.713 1 90.31 190 TYR A C 1
ATOM 1486 O O . TYR A 1 190 ? -11.312 -9.641 -0.997 1 90.31 190 TYR A O 1
ATOM 1494 N N . VAL A 1 191 ? -12.453 -11.156 -2.135 1 83.94 191 VAL A N 1
ATOM 1495 C CA . VAL A 1 191 ? -13.758 -10.594 -1.803 1 83.94 191 VAL A CA 1
ATOM 1496 C C . VAL A 1 191 ? -14 -10.711 -0.301 1 83.94 191 VAL A C 1
ATOM 1498 O O . VAL A 1 191 ? -14.453 -9.758 0.338 1 83.94 191 VAL A O 1
ATOM 1501 N N . LEU A 1 192 ? -13.688 -11.898 0.258 1 83.81 192 LEU A N 1
ATOM 1502 C CA . LEU A 1 192 ? -13.914 -12.156 1.676 1 83.81 192 LEU A CA 1
ATOM 1503 C C . LEU A 1 192 ? -13.094 -11.203 2.539 1 83.81 192 LEU A C 1
ATOM 1505 O O . LEU A 1 192 ? -13.523 -10.82 3.631 1 83.81 192 LEU A O 1
ATOM 1509 N N . GLY A 1 193 ? -11.961 -10.867 2.023 1 78.81 193 GLY A N 1
ATOM 1510 C CA . GLY A 1 193 ? -11.055 -10.031 2.799 1 78.81 193 GLY A CA 1
ATOM 1511 C C . GLY A 1 193 ? -11.406 -8.562 2.744 1 78.81 193 GLY A C 1
ATOM 1512 O O . GLY A 1 193 ? -10.688 -7.723 3.289 1 78.81 193 GLY A O 1
ATOM 1513 N N . ARG A 1 194 ? -12.477 -8.117 2.098 1 74.38 194 ARG A N 1
ATOM 1514 C CA . ARG A 1 194 ? -12.883 -6.719 1.999 1 74.38 194 ARG A CA 1
ATOM 1515 C C . ARG A 1 194 ? -13.953 -6.387 3.035 1 74.38 194 ARG A C 1
ATOM 1517 O O . ARG A 1 194 ? -14.727 -7.262 3.441 1 74.38 194 ARG A O 1
ATOM 1524 N N . ILE B 1 1 ? -12.016 -22.219 5.598 1 72.12 1 ILE B N 1
ATOM 1525 C CA . ILE B 1 1 ? -12.07 -22.359 4.148 1 72.12 1 ILE B CA 1
ATOM 1526 C C . ILE B 1 1 ? -12.75 -23.672 3.775 1 72.12 1 ILE B C 1
ATOM 1528 O O . ILE B 1 1 ? -13.383 -23.781 2.721 1 72.12 1 ILE B O 1
ATOM 1532 N N . ASP B 1 2 ? -12.844 -24.547 4.746 1 76.19 2 ASP B N 1
ATOM 1533 C CA . ASP B 1 2 ? -13.25 -25.922 4.461 1 76.19 2 ASP B CA 1
ATOM 1534 C C . ASP B 1 2 ? -14.766 -26.031 4.344 1 76.19 2 ASP B C 1
ATOM 1536 O O . ASP B 1 2 ? -15.281 -27.031 3.852 1 76.19 2 ASP B O 1
ATOM 1540 N N . THR B 1 3 ? -15.508 -24.984 4.707 1 77.94 3 THR B N 1
ATOM 1541 C CA . THR B 1 3 ? -16.953 -25.125 4.766 1 77.94 3 THR B CA 1
ATOM 1542 C C . THR B 1 3 ? -17.625 -24.375 3.623 1 77.94 3 THR B C 1
ATOM 1544 O O . THR B 1 3 ? -18.859 -24.297 3.555 1 77.94 3 THR B O 1
ATOM 1547 N N . ILE B 1 4 ? -16.875 -23.906 2.775 1 82.88 4 ILE B N 1
ATOM 1548 C CA . ILE B 1 4 ? -17.469 -23.109 1.713 1 82.88 4 ILE B CA 1
ATOM 1549 C C . ILE B 1 4 ? -18.156 -24 0.694 1 82.88 4 ILE B C 1
ATOM 1551 O O . ILE B 1 4 ? -17.641 -25.078 0.356 1 82.88 4 ILE B O 1
ATOM 1555 N N . THR B 1 5 ? -19.359 -23.594 0.285 1 85.69 5 THR B N 1
ATOM 1556 C CA . THR B 1 5 ? -20.125 -24.344 -0.704 1 85.69 5 THR B CA 1
ATOM 1557 C C . THR B 1 5 ? -19.906 -23.781 -2.104 1 85.69 5 THR B C 1
ATOM 1559 O O . THR B 1 5 ? -19.375 -22.672 -2.256 1 85.69 5 THR B O 1
ATOM 1562 N N . GLU B 1 6 ? -20.344 -24.516 -3.094 1 88.19 6 GLU B N 1
ATOM 1563 C CA . GLU B 1 6 ? -20.25 -24.094 -4.484 1 88.19 6 GLU B CA 1
ATOM 1564 C C . GLU B 1 6 ? -21.062 -22.812 -4.727 1 88.19 6 GLU B C 1
ATOM 1566 O O . GLU B 1 6 ? -20.625 -21.922 -5.457 1 88.19 6 GLU B O 1
ATOM 1571 N N . ARG B 1 7 ? -22.266 -22.828 -4.113 1 89.94 7 ARG B N 1
ATOM 1572 C CA . ARG B 1 7 ? -23.125 -21.656 -4.262 1 89.94 7 ARG B CA 1
ATOM 1573 C C . ARG B 1 7 ? -22.484 -20.422 -3.646 1 89.94 7 ARG B C 1
ATOM 1575 O O . ARG B 1 7 ? -22.547 -19.328 -4.227 1 89.94 7 ARG B O 1
ATOM 1582 N N . ALA B 1 8 ? -21.875 -20.562 -2.516 1 86.5 8 ALA B N 1
ATOM 1583 C CA . ALA B 1 8 ? -21.234 -19.438 -1.837 1 86.5 8 ALA B CA 1
ATOM 1584 C C . ALA B 1 8 ? -20.031 -18.922 -2.633 1 86.5 8 ALA B C 1
ATOM 1586 O O . ALA B 1 8 ? -19.828 -17.719 -2.744 1 86.5 8 ALA B O 1
ATOM 1587 N N . LEU B 1 9 ? -19.25 -19.875 -3.166 1 87.69 9 LEU B N 1
ATOM 1588 C CA . LEU B 1 9 ? -18.094 -19.469 -3.979 1 87.69 9 LEU B CA 1
ATOM 1589 C C . LEU B 1 9 ? -18.547 -18.688 -5.203 1 87.69 9 LEU B C 1
ATOM 1591 O O . LEU B 1 9 ? -17.938 -17.672 -5.551 1 87.69 9 LEU B O 1
ATOM 1595 N N . ALA B 1 10 ? -19.594 -19.203 -5.824 1 90.19 10 ALA B N 1
ATOM 1596 C CA . ALA B 1 10 ? -20.125 -18.531 -7.008 1 90.19 10 ALA B CA 1
ATOM 1597 C C . ALA B 1 10 ? -20.562 -17.094 -6.68 1 90.19 10 ALA B C 1
ATOM 1599 O O . ALA B 1 10 ? -20.359 -16.188 -7.473 1 90.19 10 ALA B O 1
ATOM 1600 N N . ALA B 1 11 ? -21.172 -16.969 -5.539 1 89.12 11 ALA B N 1
ATOM 1601 C CA . ALA B 1 11 ? -21.609 -15.648 -5.102 1 89.12 11 ALA B CA 1
ATOM 1602 C C . ALA B 1 11 ? -20.438 -14.711 -4.875 1 89.12 11 ALA B C 1
ATOM 1604 O O . ALA B 1 11 ? -20.484 -13.531 -5.234 1 89.12 11 ALA B O 1
ATOM 1605 N N . LEU B 1 12 ? -19.453 -15.172 -4.262 1 86.88 12 LEU B N 1
ATOM 1606 C CA . LEU B 1 12 ? -18.25 -14.383 -4.012 1 86.88 12 LEU B CA 1
ATOM 1607 C C . LEU B 1 12 ? -17.594 -13.969 -5.32 1 86.88 12 LEU B C 1
ATOM 1609 O O . LEU B 1 12 ? -17.188 -12.82 -5.48 1 86.88 12 LEU B O 1
ATOM 1613 N N . LEU B 1 13 ? -17.5 -14.906 -6.281 1 89.44 13 LEU B N 1
ATOM 1614 C CA . LEU B 1 13 ? -16.875 -14.625 -7.57 1 89.44 13 LEU B CA 1
ATOM 1615 C C . LEU B 1 13 ? -17.656 -13.562 -8.328 1 89.44 13 LEU B C 1
ATOM 1617 O O . LEU B 1 13 ? -17.078 -12.727 -9.023 1 89.44 13 LEU B O 1
ATOM 1621 N N . ALA B 1 14 ? -18.922 -13.617 -8.203 1 90.06 14 ALA B N 1
ATOM 1622 C CA . ALA B 1 14 ? -19.781 -12.625 -8.852 1 90.06 14 ALA B CA 1
ATOM 1623 C C . ALA B 1 14 ? -19.562 -11.234 -8.266 1 90.06 14 ALA B C 1
ATOM 1625 O O . ALA B 1 14 ? -19.75 -10.227 -8.945 1 90.06 14 ALA B O 1
ATOM 1626 N N . GLU B 1 15 ? -19.109 -11.219 -7.035 1 87 15 GLU B N 1
ATOM 1627 C CA . GLU B 1 15 ? -18.906 -9.953 -6.332 1 87 15 GLU B CA 1
ATOM 1628 C C . GLU B 1 15 ? -17.531 -9.367 -6.641 1 87 15 GLU B C 1
ATOM 1630 O O . GLU B 1 15 ? -17.297 -8.172 -6.422 1 87 15 GLU B O 1
ATOM 1635 N N . TYR B 1 16 ? -16.594 -10.141 -7.18 1 87.5 16 TYR B N 1
ATOM 1636 C CA . TYR B 1 16 ? -15.188 -9.773 -7.328 1 87.5 16 TYR B CA 1
ATOM 1637 C C . TYR B 1 16 ? -15.047 -8.461 -8.094 1 87.5 16 TYR B C 1
ATOM 1639 O O . TYR B 1 16 ? -14.375 -7.535 -7.629 1 87.5 16 TYR B O 1
ATOM 1647 N N . PRO B 1 17 ? -15.758 -8.266 -9.242 1 84.38 17 PRO B N 1
ATOM 1648 C CA . PRO B 1 17 ? -15.555 -7.031 -10 1 84.38 17 PRO B CA 1
ATOM 1649 C C . PRO B 1 17 ? -15.898 -5.781 -9.188 1 84.38 17 PRO B C 1
ATOM 1651 O O . PRO B 1 17 ? -15.297 -4.723 -9.391 1 84.38 17 PRO B O 1
ATOM 1654 N N . SER B 1 18 ? -16.797 -5.957 -8.266 1 80.5 18 SER B N 1
ATOM 1655 C CA . SER B 1 18 ? -17.297 -4.797 -7.523 1 80.5 18 SER B CA 1
ATOM 1656 C C . SER B 1 18 ? -16.297 -4.371 -6.441 1 80.5 18 SER B C 1
ATOM 1658 O O . SER B 1 18 ? -16.359 -3.246 -5.945 1 80.5 18 SER B O 1
ATOM 1660 N N . VAL B 1 19 ? -15.414 -5.285 -6.109 1 77.62 19 VAL B N 1
ATOM 1661 C CA . VAL B 1 19 ? -14.539 -4.953 -4.992 1 77.62 19 VAL B CA 1
ATOM 1662 C C . VAL B 1 19 ? -13.148 -4.59 -5.512 1 77.62 19 VAL B C 1
ATOM 1664 O O . VAL B 1 19 ? -12.281 -4.176 -4.742 1 77.62 19 VAL B O 1
ATOM 1667 N N . VAL B 1 20 ? -12.883 -4.77 -6.828 1 76.31 20 VAL B N 1
ATOM 1668 C CA . VAL B 1 20 ? -11.609 -4.379 -7.418 1 76.31 20 VAL B CA 1
ATOM 1669 C C . VAL B 1 20 ? -11.469 -2.859 -7.406 1 76.31 20 VAL B C 1
ATOM 1671 O O . VAL B 1 20 ? -12.336 -2.15 -7.93 1 76.31 20 VAL B O 1
ATOM 1674 N N . PRO B 1 21 ? -10.445 -2.436 -6.766 1 67.31 21 PRO B N 1
ATOM 1675 C CA . PRO B 1 21 ? -10.258 -0.982 -6.766 1 67.31 21 PRO B CA 1
ATOM 1676 C C . PRO B 1 21 ? -10.039 -0.416 -8.164 1 67.31 21 PRO B C 1
ATOM 1678 O O . PRO B 1 21 ? -9.445 -1.085 -9.023 1 67.31 21 PRO B O 1
ATOM 1681 N N . SER B 1 22 ? -10.422 0.772 -8.328 1 66.94 22 SER B N 1
ATOM 1682 C CA . SER B 1 22 ? -10.289 1.423 -9.633 1 66.94 22 SER B CA 1
ATOM 1683 C C . SER B 1 22 ? -8.836 1.458 -10.094 1 66.94 22 SER B C 1
ATOM 1685 O O . SER B 1 22 ? -8.555 1.289 -11.281 1 66.94 22 SER B O 1
ATOM 1687 N N . ARG B 1 23 ? -7.945 1.585 -9.164 1 63.84 23 ARG B N 1
ATOM 1688 C CA . ARG B 1 23 ? -6.52 1.674 -9.461 1 63.84 23 ARG B CA 1
ATOM 1689 C C . ARG B 1 23 ? -5.996 0.355 -10.023 1 63.84 23 ARG B C 1
ATOM 1691 O O . ARG B 1 23 ? -4.961 0.327 -10.695 1 63.84 23 ARG B O 1
ATOM 1698 N N . ALA B 1 24 ? -6.762 -0.687 -9.703 1 73.69 24 ALA B N 1
ATOM 1699 C CA . ALA B 1 24 ? -6.32 -2.02 -10.102 1 73.69 24 ALA B CA 1
ATOM 1700 C C . ALA B 1 24 ? -7.031 -2.477 -11.375 1 73.69 24 ALA B C 1
ATOM 1702 O O . ALA B 1 24 ? -6.625 -3.457 -12 1 73.69 24 ALA B O 1
ATOM 1703 N N . ALA B 1 25 ? -8.023 -1.674 -11.727 1 74.81 25 ALA B N 1
ATOM 1704 C CA . ALA B 1 25 ? -8.891 -2.098 -12.82 1 74.81 25 ALA B CA 1
ATOM 1705 C C . ALA B 1 25 ? -8.094 -2.303 -14.102 1 74.81 25 ALA B C 1
ATOM 1707 O O . ALA B 1 25 ? -8.336 -3.258 -14.844 1 74.81 25 ALA B O 1
ATOM 1708 N N . SER B 1 26 ? -7.113 -1.479 -14.312 1 76.44 26 SER B N 1
ATOM 1709 C CA . SER B 1 26 ? -6.363 -1.519 -15.562 1 76.44 26 SER B CA 1
ATOM 1710 C C . SER B 1 26 ? -5.414 -2.713 -15.602 1 76.44 26 SER B C 1
ATOM 1712 O O . SER B 1 26 ? -4.906 -3.076 -16.672 1 76.44 26 SER B O 1
ATOM 1714 N N . TYR B 1 27 ? -5.246 -3.348 -14.508 1 83.69 27 TYR B N 1
ATOM 1715 C CA . TYR B 1 27 ? -4.277 -4.434 -14.43 1 83.69 27 TYR B CA 1
ATOM 1716 C C . TYR B 1 27 ? -4.973 -5.789 -14.461 1 83.69 27 TYR B C 1
ATOM 1718 O O . TYR B 1 27 ? -4.328 -6.824 -14.656 1 83.69 27 TYR B O 1
ATOM 1726 N N . GLU B 1 28 ? -6.297 -5.812 -14.352 1 88.31 28 GLU B N 1
ATOM 1727 C CA . GLU B 1 28 ? -7.066 -7.047 -14.25 1 88.31 28 GLU B CA 1
ATOM 1728 C C . GLU B 1 28 ? -6.91 -7.898 -15.508 1 88.31 28 GLU B C 1
ATOM 1730 O O . GLU B 1 28 ? -6.719 -9.117 -15.414 1 88.31 28 GLU B O 1
ATOM 1735 N N . GLU B 1 29 ? -7.008 -7.254 -16.578 1 90.12 29 GLU B N 1
ATOM 1736 C CA . GLU B 1 29 ? -6.93 -7.977 -17.844 1 90.12 29 GLU B CA 1
ATOM 1737 C C . GLU B 1 29 ? -5.562 -8.625 -18.016 1 90.12 29 GLU B C 1
ATOM 1739 O O . GLU B 1 29 ? -5.465 -9.758 -18.5 1 90.12 29 GLU B O 1
ATOM 1744 N N . ALA B 1 30 ? -4.555 -7.918 -17.734 1 90.06 30 ALA B N 1
ATOM 1745 C CA . ALA B 1 30 ? -3.205 -8.469 -17.859 1 90.06 30 ALA B CA 1
ATOM 1746 C C . ALA B 1 30 ? -3.037 -9.711 -16.984 1 90.06 30 ALA B C 1
ATOM 1748 O O . ALA B 1 30 ? -2.535 -10.734 -17.453 1 90.06 30 ALA B O 1
ATOM 1749 N N . ARG B 1 31 ? -3.518 -9.672 -15.766 1 93.81 31 ARG B N 1
ATOM 1750 C CA . ARG B 1 31 ? -3.318 -10.734 -14.781 1 93.81 31 ARG B CA 1
ATOM 1751 C C . ARG B 1 31 ? -4.133 -11.969 -15.133 1 93.81 31 ARG B C 1
ATOM 1753 O O . ARG B 1 31 ? -3.65 -13.102 -14.992 1 93.81 31 ARG B O 1
ATOM 1760 N N . TYR B 1 32 ? -5.363 -11.758 -15.641 1 93.75 32 TYR B N 1
ATOM 1761 C CA . TYR B 1 32 ? -6.27 -12.906 -15.68 1 93.75 32 TYR B CA 1
ATOM 1762 C C . TYR B 1 32 ? -6.531 -13.344 -17.109 1 93.75 32 TYR B C 1
ATOM 1764 O O . TYR B 1 32 ? -7.074 -14.422 -17.344 1 93.75 32 TYR B O 1
ATOM 1772 N N . ALA B 1 33 ? -6.09 -12.562 -18.062 1 92.75 33 ALA B N 1
ATOM 1773 C CA . ALA B 1 33 ? -6.453 -12.93 -19.422 1 92.75 33 ALA B CA 1
ATOM 1774 C C . ALA B 1 33 ? -5.246 -12.844 -20.359 1 92.75 33 ALA B C 1
ATOM 1776 O O . ALA B 1 33 ? -4.742 -13.867 -20.828 1 92.75 33 ALA B O 1
ATOM 1777 N N . THR B 1 34 ? -4.629 -11.664 -20.469 1 93.25 34 THR B N 1
ATOM 1778 C CA . THR B 1 34 ? -3.65 -11.414 -21.531 1 93.25 34 THR B CA 1
ATOM 1779 C C . THR B 1 34 ? -2.367 -12.203 -21.266 1 93.25 34 THR B C 1
ATOM 1781 O O . THR B 1 34 ? -1.861 -12.883 -22.172 1 93.25 34 THR B O 1
ATOM 1784 N N . ILE B 1 35 ? -1.857 -12.141 -20.141 1 93.06 35 ILE B N 1
ATOM 1785 C CA . ILE B 1 35 ? -0.57 -12.766 -19.859 1 93.06 35 ILE B CA 1
ATOM 1786 C C . ILE B 1 35 ? -0.743 -14.281 -19.781 1 93.06 35 ILE B C 1
ATOM 1788 O O . ILE B 1 35 ? 0.035 -15.039 -20.375 1 93.06 35 ILE B O 1
ATOM 1792 N N . PRO B 1 36 ? -1.747 -14.781 -19.062 1 94.19 36 PRO B N 1
ATOM 1793 C CA . PRO B 1 36 ? -1.95 -16.234 -19.078 1 94.19 36 PRO B CA 1
ATOM 1794 C C . PRO B 1 36 ? -2.096 -16.781 -20.5 1 94.19 36 PRO B C 1
ATOM 1796 O O . PRO B 1 36 ? -1.551 -17.844 -20.812 1 94.19 36 PRO B O 1
ATOM 1799 N N . GLN B 1 37 ? -2.824 -16.078 -21.328 1 94.5 37 GLN B N 1
ATOM 1800 C CA . GLN B 1 37 ? -2.984 -16.531 -22.703 1 94.5 37 GLN B CA 1
ATOM 1801 C C . GLN B 1 37 ? -1.645 -16.547 -23.438 1 94.5 37 GLN B C 1
ATOM 1803 O O . GLN B 1 37 ? -1.354 -17.469 -24.188 1 94.5 37 GLN B O 1
ATOM 1808 N N . ALA B 1 38 ? -0.899 -15.492 -23.281 1 94.06 38 ALA B N 1
ATOM 1809 C CA . ALA B 1 38 ? 0.413 -15.414 -23.906 1 94.06 38 ALA B CA 1
ATOM 1810 C C . ALA B 1 38 ? 1.305 -16.562 -23.469 1 94.06 38 ALA B C 1
ATOM 1812 O O . ALA B 1 38 ? 2.01 -17.156 -24.297 1 94.06 38 ALA B O 1
ATOM 1813 N N . VAL B 1 39 ? 1.334 -16.875 -22.203 1 95 39 VAL B N 1
ATOM 1814 C CA . VAL B 1 39 ? 2.129 -17.984 -21.656 1 95 39 VAL B CA 1
ATOM 1815 C C . VAL B 1 39 ? 1.646 -19.297 -22.25 1 95 39 VAL B C 1
ATOM 1817 O O . VAL B 1 39 ? 2.455 -20.156 -22.609 1 95 39 VAL B O 1
ATOM 1820 N N . SER B 1 40 ? 0.318 -19.453 -22.312 1 93.81 40 SER B N 1
ATOM 1821 C CA . SER B 1 40 ? -0.259 -20.656 -22.922 1 93.81 40 SER B CA 1
ATOM 1822 C C . SER B 1 40 ? 0.157 -20.797 -24.375 1 93.81 40 SER B C 1
ATOM 1824 O O . SER B 1 40 ? 0.468 -21.891 -24.828 1 93.81 40 SER B O 1
ATOM 1826 N N . ASP B 1 41 ? 0.115 -19.734 -25.125 1 94.75 41 ASP B N 1
ATOM 1827 C CA . ASP B 1 41 ? 0.517 -19.734 -26.531 1 94.75 41 ASP B CA 1
ATOM 1828 C C . ASP B 1 41 ? 1.979 -20.156 -26.688 1 94.75 41 ASP B C 1
ATOM 1830 O O . ASP B 1 41 ? 2.318 -20.953 -27.562 1 94.75 41 ASP B O 1
ATOM 1834 N N . ARG B 1 42 ? 2.797 -19.641 -25.844 1 93.81 42 ARG B N 1
ATOM 1835 C CA . ARG B 1 42 ? 4.215 -19.969 -25.906 1 93.81 42 ARG B CA 1
ATOM 1836 C C . ARG B 1 42 ? 4.445 -21.438 -25.547 1 93.81 42 ARG B C 1
ATOM 1838 O O . ARG B 1 42 ? 5.355 -22.078 -26.078 1 93.81 42 ARG B O 1
ATOM 1845 N N . ARG B 1 43 ? 3.672 -21.859 -24.641 1 91.94 43 ARG B N 1
ATOM 1846 C CA . ARG B 1 43 ? 3.74 -23.266 -24.25 1 91.94 43 ARG B CA 1
ATOM 1847 C C . ARG B 1 43 ? 3.5 -24.172 -25.453 1 91.94 43 ARG B C 1
ATOM 1849 O O . ARG B 1 43 ? 4.141 -25.219 -25.578 1 91.94 43 ARG B O 1
ATOM 1856 N N . GLN B 1 44 ? 2.605 -23.781 -26.281 1 91.12 44 GLN B N 1
ATOM 1857 C CA . GLN B 1 44 ? 2.266 -24.578 -27.453 1 91.12 44 GLN B CA 1
ATOM 1858 C C . GLN B 1 44 ? 3.391 -24.531 -28.484 1 91.12 44 GLN B C 1
ATOM 1860 O O . GLN B 1 44 ? 3.619 -25.516 -29.203 1 91.12 44 GLN B O 1
ATOM 1865 N N . ASP B 1 45 ? 4.125 -23.469 -28.453 1 88.31 45 ASP B N 1
ATOM 1866 C CA . ASP B 1 45 ? 5.164 -23.266 -29.469 1 88.31 45 ASP B CA 1
ATOM 1867 C C . ASP B 1 45 ? 6.504 -23.812 -28.984 1 88.31 45 ASP B C 1
ATOM 1869 O O . ASP B 1 45 ? 7.258 -24.406 -29.766 1 88.31 45 ASP B O 1
ATOM 1873 N N . GLU B 1 46 ? 6.797 -23.516 -27.812 1 88.69 46 GLU B N 1
ATOM 1874 C CA . GLU B 1 46 ? 8.086 -23.875 -27.234 1 88.69 46 GLU B CA 1
ATOM 1875 C C . GLU B 1 46 ? 7.945 -24.266 -25.766 1 88.69 46 GLU B C 1
ATOM 1877 O O . GLU B 1 46 ? 7.266 -25.25 -25.453 1 88.69 46 GLU B O 1
ATOM 1882 N N . ALA B 1 47 ? 8.297 -23.406 -24.953 1 90.31 47 ALA B N 1
ATOM 1883 C CA . ALA B 1 47 ? 8.172 -23.578 -23.5 1 90.31 47 ALA B CA 1
ATOM 1884 C C . ALA B 1 47 ? 7.52 -22.359 -22.859 1 90.31 47 ALA B C 1
ATOM 1886 O O . ALA B 1 47 ? 7.75 -21.219 -23.281 1 90.31 47 ALA B O 1
ATOM 1887 N N . PRO B 1 48 ? 6.625 -22.703 -21.906 1 93.25 48 PRO B N 1
ATOM 1888 C CA . PRO B 1 48 ? 6.043 -21.562 -21.219 1 93.25 48 PRO B CA 1
ATOM 1889 C C . PRO B 1 48 ? 7.09 -20.703 -20.516 1 93.25 48 PRO B C 1
ATOM 1891 O O . PRO B 1 48 ? 8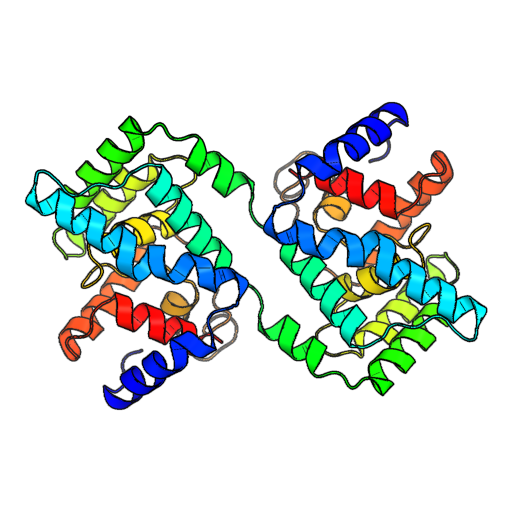.055 -21.219 -19.953 1 93.25 48 PRO B O 1
ATOM 1894 N N . ALA B 1 49 ? 6.941 -19.438 -20.656 1 96.56 49 ALA B N 1
ATOM 1895 C CA . ALA B 1 49 ? 7.824 -18.469 -20.016 1 96.56 49 ALA B CA 1
ATOM 1896 C C . ALA B 1 49 ? 7.16 -17.094 -19.953 1 96.56 49 ALA B C 1
ATOM 1898 O O . ALA B 1 49 ? 6.156 -16.844 -20.625 1 96.56 49 ALA B O 1
ATOM 1899 N N . LEU B 1 50 ? 7.734 -16.281 -19.078 1 96.31 50 LEU B N 1
ATOM 1900 C CA . LEU B 1 50 ? 7.277 -14.898 -19.016 1 96.31 50 LEU B CA 1
ATOM 1901 C C . LEU B 1 50 ? 8.312 -13.953 -19.609 1 96.31 50 LEU B C 1
ATOM 1903 O O . LEU B 1 50 ? 9.523 -14.203 -19.5 1 96.31 50 LEU B O 1
ATOM 1907 N N . GLU B 1 51 ? 7.773 -12.875 -20.203 1 95.38 51 GLU B N 1
ATOM 1908 C CA . GLU B 1 51 ? 8.617 -11.75 -20.594 1 95.38 51 GLU B CA 1
ATOM 1909 C C . GLU B 1 51 ? 8.781 -10.75 -19.453 1 95.38 51 GLU B C 1
ATOM 1911 O O . GLU B 1 51 ? 7.938 -10.68 -18.562 1 95.38 51 GLU B O 1
ATOM 1916 N N . GLN B 1 52 ? 9.844 -9.969 -19.547 1 93.38 52 GLN B N 1
ATOM 1917 C CA . GLN B 1 52 ? 10.133 -8.977 -18.516 1 93.38 52 GLN B CA 1
ATOM 1918 C C . GLN B 1 52 ? 8.953 -8.023 -18.328 1 93.38 52 GLN B C 1
ATOM 1920 O O . GLN B 1 52 ? 8.586 -7.707 -17.188 1 93.38 52 GLN B O 1
ATOM 1925 N N . SER B 1 53 ? 8.406 -7.539 -19.375 1 91.19 53 SER B N 1
ATOM 1926 C CA . SER B 1 53 ? 7.285 -6.605 -19.297 1 91.19 53 SER B CA 1
ATOM 1927 C C . SER B 1 53 ? 6.07 -7.254 -18.641 1 91.19 53 SER B C 1
ATOM 1929 O O . SER B 1 53 ? 5.285 -6.578 -17.969 1 91.19 53 SER B O 1
ATOM 1931 N N . GLU B 1 54 ? 5.93 -8.57 -18.875 1 93.12 54 GLU B N 1
ATOM 1932 C CA . GLU B 1 54 ? 4.824 -9.305 -18.266 1 93.12 54 GLU B CA 1
ATOM 1933 C C . GLU B 1 54 ? 5.02 -9.43 -16.75 1 93.12 54 GLU B C 1
ATOM 1935 O O . GLU B 1 54 ? 4.07 -9.266 -15.984 1 93.12 54 GLU B O 1
ATOM 19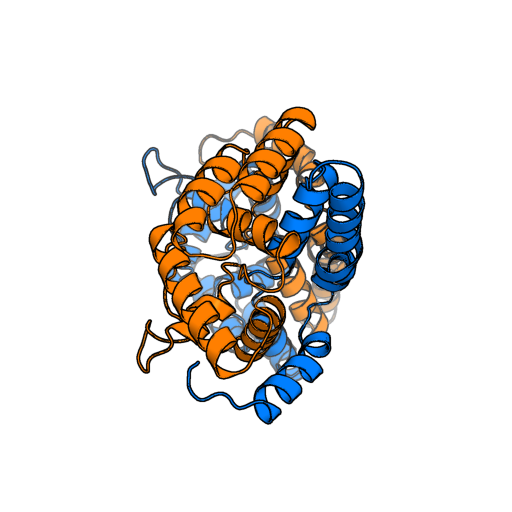40 N N . VAL B 1 55 ? 6.25 -9.711 -16.328 1 94.38 55 VAL B N 1
ATOM 1941 C CA . VAL B 1 55 ? 6.551 -9.781 -14.898 1 94.38 55 VAL B CA 1
ATOM 1942 C C . VAL B 1 55 ? 6.305 -8.422 -14.25 1 94.38 55 VAL B C 1
ATOM 1944 O O . VAL B 1 55 ? 5.703 -8.344 -13.172 1 94.38 55 VAL B O 1
ATOM 1947 N N . ALA B 1 56 ? 6.715 -7.363 -14.867 1 87.94 56 ALA B N 1
ATOM 1948 C CA . ALA B 1 56 ? 6.5 -6.012 -14.359 1 87.94 56 ALA B CA 1
ATOM 1949 C C . ALA B 1 56 ? 5.008 -5.715 -14.211 1 87.94 56 ALA B C 1
ATOM 1951 O O . ALA B 1 56 ? 4.578 -5.152 -13.195 1 87.94 56 ALA B O 1
ATOM 1952 N N . ALA B 1 57 ? 4.27 -6.113 -15.172 1 87.75 57 ALA B N 1
ATOM 1953 C CA . ALA B 1 57 ? 2.828 -5.883 -15.141 1 87.75 57 ALA B CA 1
ATOM 1954 C C . ALA B 1 57 ? 2.178 -6.656 -13.992 1 87.75 57 ALA B C 1
ATOM 1956 O O . ALA B 1 57 ? 1.256 -6.152 -13.344 1 87.75 57 ALA B O 1
ATOM 1957 N N . LEU B 1 58 ? 2.602 -7.902 -13.797 1 92.62 58 LEU B N 1
ATOM 1958 C CA . LEU B 1 58 ? 2.061 -8.727 -12.727 1 92.62 58 LEU B CA 1
ATOM 1959 C C . LEU B 1 58 ? 2.389 -8.133 -11.359 1 92.62 58 LEU B C 1
ATOM 1961 O O . LEU B 1 58 ? 1.568 -8.188 -10.445 1 92.62 58 LEU B O 1
ATOM 1965 N N . ILE B 1 59 ? 3.564 -7.543 -11.188 1 87.62 59 ILE B N 1
ATOM 1966 C CA . ILE B 1 59 ? 3.945 -6.902 -9.93 1 87.62 59 ILE B CA 1
ATOM 1967 C C . ILE B 1 59 ? 3.113 -5.637 -9.727 1 87.62 59 ILE B C 1
ATOM 1969 O O . ILE B 1 59 ? 2.67 -5.355 -8.609 1 87.62 59 ILE B O 1
ATOM 1973 N N . ASP B 1 60 ? 2.877 -4.887 -10.836 1 81.44 60 ASP B N 1
ATOM 1974 C CA . ASP B 1 60 ? 1.989 -3.732 -10.742 1 81.44 60 ASP B CA 1
ATOM 1975 C C . ASP B 1 60 ? 0.599 -4.148 -10.266 1 81.44 60 ASP B C 1
ATOM 1977 O O . ASP B 1 60 ? -0.004 -3.475 -9.43 1 81.44 60 ASP B O 1
ATOM 1981 N N . TRP B 1 61 ? 0.115 -5.254 -10.852 1 86.19 61 TRP B N 1
ATOM 1982 C CA . TRP B 1 61 ? -1.169 -5.793 -10.422 1 86.19 61 TRP B CA 1
ATOM 1983 C C . TRP B 1 61 ? -1.151 -6.105 -8.93 1 86.19 61 TRP B C 1
ATOM 1985 O O . TRP B 1 61 ? -2.064 -5.719 -8.195 1 86.19 61 TRP B O 1
ATOM 1995 N N . LYS B 1 62 ? -0.12 -6.816 -8.484 1 86.25 62 LYS B N 1
ATOM 1996 C CA . LYS B 1 62 ? 0.008 -7.215 -7.09 1 86.25 62 LYS B CA 1
ATOM 1997 C C . LYS B 1 62 ? 0.007 -5.996 -6.172 1 86.25 62 LYS B C 1
ATOM 1999 O O . LYS B 1 62 ? -0.688 -5.977 -5.152 1 86.25 62 LYS B O 1
ATOM 2004 N N . LEU B 1 63 ? 0.687 -5.012 -6.535 1 76.5 63 LEU B N 1
ATOM 2005 C CA . LEU B 1 63 ? 0.815 -3.803 -5.73 1 76.5 63 LEU B CA 1
ATOM 2006 C C . LEU B 1 63 ? -0.491 -3.016 -5.719 1 76.5 63 LEU B C 1
ATOM 2008 O O . LEU B 1 63 ? -0.83 -2.381 -4.719 1 76.5 63 LEU B O 1
ATOM 2012 N N . SER B 1 64 ? -1.13 -3.041 -6.844 1 73.94 64 SER B N 1
ATOM 2013 C CA . SER B 1 64 ? -2.383 -2.299 -6.938 1 73.94 64 SER B CA 1
ATOM 2014 C C . SER B 1 64 ? -3.477 -2.951 -6.098 1 73.94 64 SER B C 1
ATOM 2016 O O . SER B 1 64 ? -4.43 -2.287 -5.684 1 73.94 64 SER B O 1
ATOM 2018 N N . HIS B 1 65 ? -3.352 -4.324 -5.957 1 73.56 65 HIS B N 1
ATOM 2019 C CA . HIS B 1 65 ? -4.344 -5.074 -5.199 1 73.56 65 HIS B CA 1
ATOM 2020 C C . HIS B 1 65 ? -3.998 -5.098 -3.713 1 73.56 65 HIS B C 1
ATOM 2022 O O . HIS B 1 65 ? -4.836 -5.449 -2.881 1 73.56 65 HIS B O 1
ATOM 2028 N N . GLY B 1 66 ? -2.701 -4.93 -3.363 1 59.81 66 GLY B N 1
ATOM 2029 C CA . GLY B 1 66 ? -2.283 -4.953 -1.971 1 59.81 66 GLY B CA 1
ATOM 2030 C C . GLY B 1 66 ? -2.943 -3.877 -1.131 1 59.81 66 GLY B C 1
ATOM 2031 O O . GLY B 1 66 ? -3.877 -3.213 -1.585 1 59.81 66 GLY B O 1
ATOM 2032 N N . THR B 1 67 ? -2.49 -4.004 0.174 1 51.47 67 THR B N 1
ATOM 2033 C CA . THR B 1 67 ? -3.193 -3.363 1.279 1 51.47 67 THR B CA 1
ATOM 2034 C C . THR B 1 67 ? -3.48 -1.899 0.962 1 51.47 67 THR B C 1
ATOM 2036 O O . THR B 1 67 ? -2.557 -1.103 0.788 1 51.47 67 THR B O 1
ATOM 2039 N N . PHE B 1 68 ? -4.078 -1.736 -0.171 1 49.66 68 PHE B N 1
ATOM 2040 C CA . PHE B 1 68 ? -4.953 -0.571 -0.203 1 49.66 68 PHE B CA 1
ATOM 2041 C C . PHE B 1 68 ? -6.07 -0.704 0.829 1 49.66 68 PHE B C 1
ATOM 2043 O O . PHE B 1 68 ? -6.746 -1.732 0.891 1 49.66 68 PHE B O 1
ATOM 2050 N N . ARG B 1 69 ? -5.824 -0.188 1.854 1 49.81 69 ARG B N 1
ATOM 2051 C CA . ARG B 1 69 ? -6.871 -0.231 2.867 1 49.81 69 ARG B CA 1
ATOM 2052 C C . ARG B 1 69 ? -8.133 0.467 2.379 1 49.81 69 ARG B C 1
ATOM 2054 O O . ARG B 1 69 ? -8.383 1.626 2.719 1 49.81 69 ARG B O 1
ATOM 2061 N N . PRO B 1 70 ? -8.797 -0.22 1.421 1 51.97 70 PRO B N 1
ATOM 2062 C CA . PRO B 1 70 ? -10.07 0.33 0.938 1 51.97 70 PRO B CA 1
ATOM 2063 C C . PRO B 1 70 ? -11.008 0.717 2.074 1 51.97 70 PRO B C 1
ATOM 2065 O O . PRO B 1 70 ? -11.742 1.706 1.966 1 51.97 70 PRO B O 1
ATOM 2068 N N . LYS B 1 71 ? -10.891 0.07 3.158 1 60.41 71 LYS B N 1
ATOM 2069 C CA . LYS B 1 71 ? -11.781 0.364 4.281 1 60.41 71 LYS B CA 1
ATOM 2070 C C . LYS B 1 71 ? -11.539 1.773 4.816 1 60.41 71 LYS B C 1
ATOM 2072 O O . LYS B 1 71 ? -12.484 2.473 5.184 1 60.41 71 LYS B O 1
ATOM 2077 N N . LEU B 1 72 ? -10.359 2.152 4.652 1 71.19 72 LEU B N 1
ATOM 2078 C CA . LEU B 1 72 ? -10.062 3.5 5.129 1 71.19 72 LEU B CA 1
ATOM 2079 C C . LEU B 1 72 ? -10.797 4.543 4.293 1 71.19 72 LEU B C 1
ATOM 2081 O O . LEU B 1 72 ? -11.367 5.492 4.84 1 71.19 72 LEU B O 1
ATOM 2085 N N . LYS B 1 73 ? -10.805 4.273 3.029 1 72.38 73 LYS B N 1
ATOM 2086 C CA . LYS B 1 73 ? -11.492 5.219 2.158 1 72.38 73 LYS B CA 1
ATOM 2087 C C . LYS B 1 73 ? -13 5.223 2.434 1 72.38 73 LYS B C 1
ATOM 2089 O O . LYS B 1 73 ? -13.625 6.285 2.477 1 72.38 73 LYS B O 1
ATOM 2094 N N . GLN B 1 74 ? -13.492 4.098 2.592 1 73.31 74 GLN B N 1
ATOM 2095 C CA . GLN B 1 74 ? -14.914 3.977 2.879 1 73.31 74 GLN B CA 1
ATOM 2096 C C . GLN B 1 74 ? -15.273 4.652 4.199 1 73.31 74 GLN B C 1
ATOM 2098 O O . GLN B 1 74 ? -16.312 5.309 4.309 1 73.31 74 GLN B O 1
ATOM 2103 N N . LEU B 1 75 ? -14.516 4.504 5.16 1 81.25 75 LEU B N 1
ATOM 2104 C CA . LEU B 1 75 ? -14.727 5.145 6.453 1 81.25 75 LEU B CA 1
ATOM 2105 C C . LEU B 1 75 ? -14.711 6.664 6.32 1 81.25 75 LEU B C 1
ATOM 2107 O O . LEU B 1 75 ? -15.602 7.348 6.828 1 81.25 75 LEU B O 1
ATOM 2111 N N . VAL B 1 76 ? -13.812 7.121 5.574 1 88.06 76 VAL B N 1
ATOM 2112 C CA . VAL B 1 76 ? -13.703 8.562 5.387 1 88.06 76 VAL B CA 1
ATOM 2113 C C . VAL B 1 76 ? -14.938 9.094 4.668 1 88.06 76 VAL B C 1
ATOM 2115 O O . VAL B 1 76 ? -15.492 10.133 5.047 1 88.06 76 VAL B O 1
ATOM 2118 N N . GLN B 1 77 ? -15.352 8.336 3.736 1 82.81 77 GLN B N 1
ATOM 2119 C CA . GLN B 1 77 ? -16.5 8.758 2.93 1 82.81 77 GLN B CA 1
ATOM 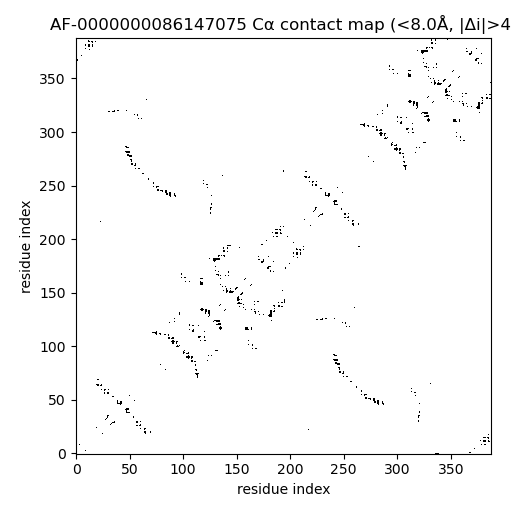2120 C C . GLN B 1 77 ? -17.797 8.656 3.725 1 82.81 77 GLN B C 1
ATOM 2122 O O . GLN B 1 77 ? -18.797 9.289 3.373 1 82.81 77 GLN B O 1
ATOM 2127 N N . SER B 1 78 ? -17.766 7.965 4.719 1 86.94 78 SER B N 1
ATOM 2128 C CA . SER B 1 78 ? -18.969 7.777 5.52 1 86.94 78 SER B CA 1
ATOM 2129 C C . SER B 1 78 ? -19.219 8.969 6.434 1 86.94 78 SER B C 1
ATOM 2131 O O . SER B 1 78 ? -20.312 9.117 6.992 1 86.94 78 SER B O 1
ATOM 2133 N N . ASN B 1 79 ? -18.234 9.797 6.613 1 92.56 79 ASN B N 1
ATOM 2134 C CA . ASN B 1 79 ? -18.438 11 7.418 1 92.56 79 ASN B CA 1
ATOM 2135 C C . ASN B 1 79 ? -19.406 11.969 6.75 1 92.56 79 ASN B C 1
ATOM 2137 O O . ASN B 1 79 ? -19.281 12.266 5.559 1 92.56 79 ASN B O 1
ATOM 2141 N N . SER B 1 80 ? -20.297 12.508 7.512 1 94.44 80 SER B N 1
ATOM 2142 C CA . SER B 1 80 ? -21.203 13.5 6.941 1 94.44 80 SER B CA 1
ATOM 2143 C C . SER B 1 80 ? -20.484 14.812 6.648 1 94.44 80 SER B C 1
ATOM 2145 O O . SER B 1 80 ? -19.547 15.188 7.367 1 94.44 80 SER B O 1
ATOM 2147 N N . PRO B 1 81 ? -20.938 15.516 5.656 1 93.19 81 PRO B N 1
ATOM 2148 C CA . PRO B 1 81 ? -20.328 16.797 5.332 1 93.19 81 PRO B CA 1
ATOM 2149 C C . PRO B 1 81 ? -20.312 17.766 6.523 1 93.19 81 PRO B C 1
ATOM 2151 O O . PRO B 1 81 ? -19.328 18.453 6.75 1 93.19 81 PRO B O 1
ATOM 2154 N N . ASP B 1 82 ? -21.375 17.781 7.254 1 96.38 82 ASP B N 1
ATOM 2155 C CA . ASP B 1 82 ? -21.469 18.688 8.398 1 96.38 82 ASP B CA 1
ATOM 2156 C C . ASP B 1 82 ? -20.438 18.328 9.461 1 96.38 82 ASP B C 1
ATOM 2158 O O . ASP B 1 82 ? -19.812 19.203 10.055 1 96.38 82 ASP B O 1
ATOM 2162 N N . LEU B 1 83 ? -20.328 17.062 9.719 1 96.69 83 LEU B N 1
ATOM 2163 C CA . LEU B 1 83 ? -19.344 16.625 10.711 1 96.69 83 LEU B CA 1
ATOM 2164 C C . LEU B 1 83 ? -17.922 16.984 10.281 1 96.69 83 LEU B C 1
ATOM 2166 O O . LEU B 1 83 ? -17.125 17.438 11.102 1 96.69 83 LEU B O 1
ATOM 2170 N N . VAL B 1 84 ? -17.672 16.766 9.039 1 97.12 84 VAL B N 1
ATOM 2171 C CA . VAL B 1 84 ? -16.359 17.078 8.508 1 97.12 84 VAL B CA 1
ATOM 2172 C C . VAL B 1 84 ? -16.062 18.578 8.672 1 97.12 84 VAL B C 1
ATOM 2174 O O . VAL B 1 84 ? -15.008 18.953 9.172 1 97.12 84 VAL B O 1
ATOM 2177 N N . ARG B 1 85 ? -17 19.406 8.312 1 95.94 85 ARG B N 1
ATOM 2178 C CA . ARG B 1 85 ? -16.797 20.844 8.398 1 95.94 85 ARG B CA 1
ATOM 2179 C C . ARG B 1 85 ? -16.609 21.281 9.852 1 95.94 85 ARG B C 1
ATOM 2181 O O . ARG B 1 85 ? -15.695 22.062 10.156 1 95.94 85 ARG B O 1
ATOM 2188 N N . THR B 1 86 ? -17.375 20.766 10.695 1 97.38 86 THR B N 1
ATOM 2189 C CA . THR B 1 86 ? -17.328 21.172 12.094 1 97.38 86 THR B CA 1
ATOM 2190 C C . THR B 1 86 ? -16.016 20.719 12.742 1 97.38 86 THR B C 1
ATOM 2192 O O . THR B 1 86 ? -15.359 21.484 13.438 1 97.38 86 THR B O 1
ATOM 2195 N N . ALA B 1 87 ? -15.688 19.453 12.539 1 97.69 87 ALA B N 1
ATOM 2196 C CA . ALA B 1 87 ? -14.484 18.891 13.141 1 97.69 87 ALA B CA 1
ATOM 2197 C C . ALA B 1 87 ? -13.234 19.625 12.664 1 97.69 87 ALA B C 1
ATOM 2199 O O . ALA B 1 87 ? -12.367 19.969 13.461 1 97.69 87 ALA B O 1
ATOM 2200 N N . THR B 1 88 ? -13.195 19.891 11.375 1 98.06 88 THR B N 1
ATOM 2201 C CA . THR B 1 88 ? -12.008 20.531 10.836 1 98.06 88 THR B CA 1
ATOM 2202 C C . THR B 1 88 ? -11.969 22.016 11.227 1 98.06 88 THR B C 1
ATOM 2204 O O . THR B 1 88 ? -10.914 22.547 11.57 1 98.06 88 THR B O 1
ATOM 2207 N N . ALA B 1 89 ? -13.086 22.672 11.219 1 97.19 89 ALA B N 1
ATOM 2208 C CA . ALA B 1 89 ? -13.141 24.078 11.648 1 97.19 89 ALA B CA 1
ATOM 2209 C C . ALA B 1 89 ? -12.711 24.219 13.102 1 97.19 89 ALA B C 1
ATOM 2211 O O . ALA B 1 89 ? -11.961 25.141 13.445 1 97.19 89 ALA B O 1
ATOM 2212 N N . THR B 1 90 ? -13.172 23.375 13.93 1 98.06 90 THR B N 1
ATOM 2213 C CA . THR B 1 90 ? -12.844 23.406 15.344 1 98.06 90 THR B CA 1
ATOM 2214 C C . THR B 1 90 ? -11.344 23.203 15.555 1 98.06 90 THR B C 1
ATOM 2216 O O . THR B 1 90 ? -10.703 23.953 16.297 1 98.06 90 THR B O 1
ATOM 2219 N N . ALA B 1 91 ? -10.789 22.203 14.898 1 98.25 91 ALA B N 1
ATOM 2220 C CA . ALA B 1 91 ? -9.359 21.906 15.023 1 98.25 91 ALA B CA 1
ATOM 2221 C C . ALA B 1 91 ? -8.516 23.062 14.5 1 98.25 91 ALA B C 1
ATOM 2223 O O . ALA B 1 91 ? -7.543 23.469 15.141 1 98.25 91 ALA B O 1
ATOM 2224 N N . PHE B 1 92 ? -8.898 23.609 13.336 1 98 92 PHE B N 1
ATOM 2225 C CA . PHE B 1 92 ? -8.125 24.672 12.703 1 98 92 PHE B CA 1
ATOM 2226 C C . PHE B 1 92 ? -8.164 25.953 13.539 1 98 92 PHE B C 1
ATOM 2228 O O . PHE B 1 92 ? -7.191 26.703 13.578 1 98 92 PHE B O 1
ATOM 2235 N N . ALA B 1 93 ? -9.25 26.141 14.219 1 97.25 93 ALA B N 1
ATOM 2236 C CA . ALA B 1 93 ? -9.391 27.312 15.078 1 97.25 93 ALA B CA 1
ATOM 2237 C C . ALA B 1 93 ? -8.477 27.219 16.297 1 97.25 93 ALA B C 1
ATOM 2239 O O . ALA B 1 93 ? -7.996 28.234 16.812 1 97.25 93 ALA B O 1
ATOM 2240 N N . LYS B 1 94 ? -8.195 26.062 16.719 1 97.62 94 LYS B N 1
ATOM 2241 C CA . LYS B 1 94 ? -7.402 25.844 17.938 1 97.62 94 LYS B CA 1
ATOM 2242 C C . LYS B 1 94 ? -5.91 25.922 17.625 1 97.62 94 LYS B C 1
ATOM 2244 O O . LYS B 1 94 ? -5.105 26.203 18.516 1 97.62 94 LYS B O 1
ATOM 2249 N N . TYR B 1 95 ? -5.574 25.672 16.375 1 97.81 95 TYR B N 1
ATOM 2250 C CA . TYR B 1 95 ? -4.16 25.578 16.031 1 97.81 95 TYR B CA 1
ATOM 2251 C C . TYR B 1 95 ? -3.502 26.953 16.031 1 97.81 95 TYR B C 1
ATOM 2253 O O . TYR B 1 95 ? -3.953 27.859 15.336 1 97.81 95 TYR B O 1
ATOM 2261 N N . ASP B 1 96 ? -2.396 27.062 16.781 1 96.44 96 ASP B N 1
ATOM 2262 C CA . ASP B 1 96 ? -1.75 28.359 16.875 1 96.44 96 ASP B CA 1
ATOM 2263 C C . ASP B 1 96 ? -0.292 28.281 16.422 1 96.44 96 ASP B C 1
ATOM 2265 O O . ASP B 1 96 ? 0.482 29.219 16.641 1 96.44 96 ASP B O 1
ATOM 2269 N N . GLY B 1 97 ? 0.083 27.156 15.922 1 95.38 97 GLY B N 1
ATOM 2270 C CA . GLY B 1 97 ? 1.435 27.016 15.406 1 95.38 97 GLY B CA 1
ATOM 2271 C C . GLY B 1 97 ? 2.414 26.484 16.438 1 95.38 97 GLY B C 1
ATOM 2272 O O . GLY B 1 97 ? 3.592 26.281 16.141 1 95.38 97 GLY B O 1
ATOM 2273 N N . HIS B 1 98 ? 1.876 26.172 17.656 1 94.62 98 HIS B N 1
ATOM 2274 C CA . HIS B 1 98 ? 2.738 25.703 18.734 1 94.62 98 HIS B CA 1
ATOM 2275 C C . HIS B 1 98 ? 2.311 24.312 19.203 1 94.62 98 HIS B C 1
ATOM 2277 O O . HIS B 1 98 ? 1.147 23.938 19.062 1 94.62 98 HIS B O 1
ATOM 2283 N N . ARG B 1 99 ? 3.248 23.656 19.781 1 94.62 99 ARG B N 1
ATOM 2284 C CA . ARG B 1 99 ? 3.074 22.281 20.219 1 94.62 99 ARG B CA 1
ATOM 2285 C C . ARG B 1 99 ? 1.857 22.156 21.141 1 94.62 99 ARG B C 1
ATOM 2287 O O . ARG B 1 99 ? 1.146 21.141 21.078 1 94.62 99 ARG B O 1
ATOM 2294 N N . GLY B 1 100 ? 1.648 23.109 21.922 1 95.38 100 GLY B N 1
ATOM 2295 C CA . GLY B 1 100 ? 0.603 23.047 22.922 1 95.38 100 GLY B CA 1
ATOM 2296 C C . GLY B 1 100 ? -0.784 22.875 22.344 1 95.38 100 GLY B C 1
ATOM 2297 O O . GLY B 1 100 ? -1.681 22.344 23 1 95.38 100 GLY B O 1
ATOM 2298 N N . SER B 1 101 ? -0.995 23.281 21.094 1 97.38 101 SER B N 1
ATOM 2299 C CA . SER B 1 101 ? -2.316 23.234 20.484 1 97.38 101 SER B CA 1
ATOM 2300 C C . SER B 1 101 ? -2.498 21.953 19.672 1 97.38 101 SER B C 1
ATOM 2302 O O . SER B 1 101 ? -3.621 21.594 19.297 1 97.38 101 SER B O 1
ATOM 2304 N N . VAL B 1 102 ? -1.45 21.25 19.406 1 97.69 102 VAL B N 1
ATOM 2305 C CA . VAL B 1 102 ? -1.437 20.188 18.406 1 97.69 102 VAL B CA 1
ATOM 2306 C C . VAL B 1 102 ? -2.273 19.016 18.906 1 97.69 102 VAL B C 1
ATOM 2308 O O . VAL B 1 102 ? -3.09 18.469 18.156 1 97.69 102 VAL B O 1
ATOM 2311 N N . GLN B 1 103 ? -2.096 18.656 20.172 1 96.62 103 GLN B N 1
ATOM 2312 C CA . GLN B 1 103 ? -2.785 17.484 20.688 1 96.62 103 GLN B CA 1
ATOM 2313 C C . GLN B 1 103 ? -4.301 17.641 20.594 1 96.62 103 GLN B C 1
ATOM 2315 O O . GLN B 1 103 ? -5.004 16.719 20.203 1 96.62 103 GLN B O 1
ATOM 2320 N N . SER B 1 104 ? -4.754 18.766 21.031 1 97.5 104 SER B N 1
ATOM 2321 C CA . SER B 1 104 ? -6.191 19.016 20.984 1 97.5 104 SER B CA 1
ATOM 2322 C C . SER B 1 104 ? -6.703 19.031 19.547 1 97.5 104 SER B C 1
ATOM 2324 O O . SER B 1 104 ? -7.824 18.594 19.266 1 97.5 104 SER B O 1
ATOM 2326 N N . CYS B 1 105 ? -5.934 19.578 18.578 1 98.25 105 CYS B N 1
ATOM 2327 C CA . CYS B 1 105 ? -6.305 19.578 17.172 1 98.25 105 CYS B CA 1
ATOM 2328 C C . CYS B 1 105 ? -6.453 18.156 16.641 1 98.25 105 CYS B C 1
ATOM 2330 O O . CYS B 1 105 ? -7.434 17.844 15.969 1 98.25 105 CYS B O 1
ATOM 2332 N N . LEU B 1 106 ? -5.469 17.328 17.016 1 98 106 LEU B N 1
ATOM 2333 C CA . LEU B 1 106 ? -5.535 15.93 16.578 1 98 106 LEU B CA 1
ATOM 2334 C C . LEU B 1 106 ? -6.773 15.242 17.141 1 98 106 LEU B C 1
ATOM 2336 O O . LEU B 1 106 ? -7.457 14.508 16.422 1 98 106 LEU B O 1
ATOM 2340 N N . THR B 1 107 ? -7.039 15.5 18.391 1 96.88 107 THR B N 1
ATOM 2341 C CA . THR B 1 107 ? -8.195 14.906 19.047 1 96.88 107 THR B CA 1
ATOM 2342 C C . THR B 1 107 ? -9.484 15.281 18.312 1 96.88 107 THR B C 1
ATOM 2344 O O . THR B 1 107 ? -10.344 14.43 18.078 1 96.88 107 THR B O 1
ATOM 2347 N N . ASP B 1 108 ? -9.625 16.469 17.906 1 97.94 108 ASP B N 1
ATOM 2348 C CA . ASP B 1 108 ? -10.812 16.953 17.219 1 97.94 108 ASP B CA 1
ATOM 2349 C C . ASP B 1 108 ? -10.945 16.297 15.836 1 97.94 108 ASP B C 1
ATOM 2351 O O . ASP B 1 108 ? -12.055 16.016 15.383 1 97.94 108 ASP B O 1
ATOM 2355 N N . LEU B 1 109 ? -9.859 16.172 15.172 1 97.94 109 LEU B N 1
ATOM 2356 C CA . LEU B 1 109 ? -9.891 15.633 13.812 1 97.94 109 LEU B CA 1
ATOM 2357 C C . LEU B 1 109 ? -10.117 14.125 13.836 1 97.94 109 LEU B C 1
ATOM 2359 O O . LEU B 1 109 ? -10.742 13.578 12.922 1 97.94 109 LEU B O 1
ATOM 2363 N N . CYS B 1 110 ? -9.695 13.492 14.914 1 96.19 110 CYS B N 1
ATOM 2364 C CA . CYS B 1 110 ? -9.766 12.039 15.016 1 96.19 110 CYS B CA 1
ATOM 2365 C C . CYS B 1 110 ? -11.172 11.586 15.367 1 96.19 110 CYS B C 1
ATOM 2367 O O . CYS B 1 110 ? -11.453 10.383 15.414 1 96.19 110 CYS B O 1
ATOM 2369 N N . VAL B 1 111 ? -12.117 12.516 15.508 1 96.69 111 VAL B N 1
ATOM 2370 C CA . VAL B 1 111 ? -13.516 12.133 15.664 1 96.69 111 VAL B CA 1
ATOM 2371 C C . VAL B 1 111 ? -14.055 11.602 14.336 1 96.69 111 VAL B C 1
ATOM 2373 O O . VAL B 1 111 ? -15.055 10.883 14.312 1 96.69 111 VAL B O 1
ATOM 2376 N N . LEU B 1 112 ? -13.422 12.055 13.258 1 94.5 112 LEU B N 1
ATOM 2377 C CA . LEU B 1 112 ? -13.844 11.609 11.938 1 94.5 112 LEU B CA 1
ATOM 2378 C C . LEU B 1 112 ? -13.477 10.141 11.711 1 94.5 112 LEU B C 1
ATOM 2380 O O . LEU B 1 112 ? -12.352 9.727 12.023 1 94.5 112 LEU B O 1
ATOM 2384 N N . SER B 1 113 ? -14.383 9.398 11.164 1 90.62 113 SER B N 1
ATOM 2385 C CA . SER B 1 113 ? -14.125 8 10.828 1 90.62 113 SER B CA 1
ATOM 2386 C C . SER B 1 113 ? -12.984 7.875 9.82 1 90.62 113 SER B C 1
ATOM 2388 O O . SER B 1 113 ? -12.938 8.617 8.828 1 90.62 113 SER B O 1
ATOM 2390 N N . GLY B 1 114 ? -12.031 6.992 10.125 1 87.75 114 GLY B N 1
ATOM 2391 C CA . GLY B 1 114 ? -10.938 6.73 9.195 1 87.75 114 GLY B CA 1
ATOM 2392 C C . GLY B 1 114 ? -9.781 7.699 9.344 1 87.75 114 GLY B C 1
ATOM 2393 O O . GLY B 1 114 ? -8.797 7.617 8.609 1 87.75 114 GLY B O 1
ATOM 2394 N N . ILE B 1 115 ? -9.938 8.633 10.289 1 93.06 115 ILE B N 1
ATOM 2395 C CA . ILE B 1 115 ? -8.891 9.633 10.484 1 93.06 115 ILE B CA 1
ATOM 2396 C C . ILE B 1 115 ? -8.18 9.375 11.805 1 93.06 115 ILE B C 1
ATOM 2398 O O . ILE B 1 115 ? -8.695 9.711 12.875 1 93.06 115 ILE B O 1
ATOM 2402 N N . GLY B 1 116 ? -6.988 8.781 11.648 1 93.31 116 GLY B N 1
ATOM 2403 C CA . GLY B 1 116 ? -6.102 8.68 12.797 1 93.31 116 GLY B CA 1
ATOM 2404 C C . GLY B 1 116 ? -5.109 9.828 12.883 1 93.31 116 GLY B C 1
ATOM 2405 O O . GLY B 1 116 ? -5.219 10.805 12.148 1 93.31 116 GLY B O 1
ATOM 2406 N N . PRO B 1 117 ? -4.133 9.711 13.75 1 94.62 117 PRO B N 1
ATOM 2407 C CA . PRO B 1 117 ? -3.178 10.797 13.977 1 94.62 117 PRO B CA 1
ATOM 2408 C C . PRO B 1 117 ? -2.426 11.195 12.711 1 94.62 117 PRO B C 1
ATOM 2410 O O . PRO B 1 117 ? -2.24 12.391 12.445 1 94.62 117 PRO B O 1
ATOM 2413 N N . ALA B 1 118 ? -2.082 10.211 11.961 1 94.56 118 ALA B N 1
ATOM 2414 C CA . ALA B 1 118 ? -1.329 10.523 10.75 1 94.56 118 ALA B CA 1
ATOM 2415 C C . ALA B 1 118 ? -2.197 11.273 9.742 1 94.56 118 ALA B C 1
ATOM 2417 O O . ALA B 1 118 ? -1.777 12.289 9.188 1 94.56 118 ALA B O 1
ATOM 2418 N N . SER B 1 119 ? -3.379 10.82 9.562 1 94.38 119 SER B N 1
ATOM 2419 C CA . SER B 1 119 ? -4.289 11.5 8.648 1 94.38 119 SER B CA 1
ATOM 2420 C C . SER B 1 119 ? -4.723 12.852 9.195 1 94.38 119 SER B C 1
ATOM 2422 O O . SER B 1 119 ? -4.879 13.812 8.438 1 94.38 119 SER B O 1
ATOM 2424 N N . ALA B 1 120 ? -4.883 12.914 10.469 1 97.69 120 ALA B N 1
ATOM 2425 C CA . ALA B 1 120 ? -5.203 14.188 11.109 1 97.69 120 ALA B CA 1
ATOM 2426 C C . ALA B 1 120 ? -4.098 15.211 10.867 1 97.69 120 ALA B C 1
ATOM 2428 O O . ALA B 1 120 ? -4.375 16.375 10.562 1 97.69 120 ALA B O 1
ATOM 2429 N N . SER B 1 121 ? -2.865 14.781 10.984 1 98.38 121 SER B N 1
ATOM 2430 C CA . SER B 1 121 ? -1.743 15.672 10.719 1 98.38 121 SER B CA 1
ATOM 2431 C C . SER B 1 121 ? -1.738 16.141 9.266 1 98.38 121 SER B C 1
ATOM 2433 O O . SER B 1 121 ? -1.331 17.266 8.977 1 98.38 121 SER B O 1
ATOM 2435 N N . LEU B 1 122 ? -2.188 15.297 8.398 1 97.44 122 LEU B N 1
ATOM 2436 C CA . LEU B 1 122 ? -2.303 15.656 6.992 1 97.44 122 LEU B CA 1
ATOM 2437 C C . LEU B 1 122 ? -3.32 16.781 6.801 1 97.44 122 LEU B C 1
ATOM 2439 O O . LEU B 1 122 ? -3.053 17.75 6.09 1 97.44 122 LEU B O 1
ATOM 2443 N N . LEU B 1 123 ? -4.445 16.641 7.422 1 97.81 123 LEU B N 1
ATOM 2444 C CA . LEU B 1 123 ? -5.465 17.688 7.328 1 97.81 123 LEU B CA 1
ATOM 2445 C C . LEU B 1 123 ? -4.957 19 7.898 1 97.81 123 LEU B C 1
ATOM 2447 O O . LEU B 1 123 ? -5.176 20.062 7.309 1 97.81 123 LEU B O 1
ATOM 2451 N N . LEU B 1 124 ? -4.277 18.938 9.023 1 97.94 124 LEU B N 1
ATOM 2452 C CA . LEU B 1 124 ? -3.697 20.141 9.625 1 97.94 124 LEU B CA 1
ATOM 2453 C C . LEU B 1 124 ? -2.666 20.766 8.695 1 97.94 124 LEU B C 1
ATOM 2455 O O . LEU B 1 124 ? -2.607 22 8.562 1 97.94 124 LEU B O 1
ATOM 2459 N N . SER B 1 125 ? -1.876 19.922 8.023 1 97.94 125 SER B N 1
ATOM 2460 C CA . SER B 1 125 ? -0.785 20.391 7.176 1 97.94 125 SER B CA 1
ATOM 2461 C C . SER B 1 125 ? -1.315 21.125 5.949 1 97.94 125 SER B C 1
ATOM 2463 O O . SER B 1 125 ? -0.635 22 5.398 1 97.94 125 SER B O 1
ATOM 2465 N N . VAL B 1 126 ? -2.514 20.781 5.562 1 96.38 126 VAL B N 1
ATOM 2466 C CA . VAL B 1 126 ? -3.131 21.438 4.414 1 96.38 126 VAL B CA 1
ATOM 2467 C C . VAL B 1 126 ? -3.566 22.859 4.805 1 96.38 126 VAL B C 1
ATOM 2469 O O . VAL B 1 126 ? -3.439 23.797 4.012 1 96.38 126 VAL B O 1
ATOM 2472 N N . ALA B 1 127 ? -4.059 23.047 5.934 1 96 127 ALA B N 1
ATOM 2473 C CA . ALA B 1 127 ? -4.52 24.344 6.426 1 96 127 ALA B CA 1
ATOM 2474 C C . ALA B 1 127 ? -3.346 25.219 6.863 1 96 127 ALA B C 1
ATOM 2476 O O . ALA B 1 127 ? -3.4 26.438 6.758 1 96 127 ALA B O 1
ATOM 2477 N N . PHE B 1 128 ? -2.297 24.578 7.355 1 97.12 128 PHE B N 1
ATOM 2478 C CA . PHE B 1 128 ? -1.138 25.281 7.887 1 97.12 128 PHE B CA 1
ATOM 2479 C C . PHE B 1 128 ? 0.157 24.672 7.355 1 97.12 128 PHE B C 1
ATOM 2481 O O . PHE B 1 128 ? 0.979 24.188 8.125 1 97.12 128 PHE B O 1
ATOM 2488 N N . PRO B 1 129 ? 0.399 24.781 6.055 1 95.44 129 PRO B N 1
ATOM 2489 C CA . PRO B 1 129 ? 1.528 24.109 5.406 1 95.44 129 PRO B CA 1
ATOM 2490 C C . PRO B 1 129 ? 2.881 24.625 5.887 1 95.44 129 PRO B C 1
ATOM 2492 O O . PRO B 1 129 ? 3.898 23.953 5.738 1 95.44 129 PRO B O 1
ATOM 2495 N N . ASP B 1 130 ? 2.863 25.797 6.504 1 96.38 130 ASP B N 1
ATOM 2496 C CA . ASP B 1 130 ? 4.117 26.391 6.953 1 96.38 130 ASP B CA 1
ATOM 2497 C C . ASP B 1 130 ? 4.59 25.766 8.258 1 96.38 130 ASP B C 1
ATOM 2499 O O . ASP B 1 130 ? 5.785 25.516 8.438 1 96.38 130 ASP B O 1
ATOM 2503 N N . SER B 1 131 ? 3.654 25.422 9.117 1 97.69 131 SER B N 1
ATOM 2504 C CA . SER B 1 131 ? 4.105 25.094 10.461 1 97.69 131 SER B CA 1
ATOM 2505 C C . SER B 1 131 ? 3.691 23.688 10.859 1 97.69 131 SER B C 1
ATOM 2507 O O . SER B 1 131 ? 4.254 23.109 11.789 1 97.69 131 SER B O 1
ATOM 2509 N N . ALA B 1 132 ? 2.654 23.141 10.242 1 98.06 132 ALA B N 1
ATOM 2510 C CA . ALA B 1 132 ? 2.16 21.828 10.633 1 98.06 132 ALA B CA 1
ATOM 2511 C C . ALA B 1 132 ? 2.699 20.734 9.711 1 98.06 132 ALA B C 1
ATOM 2513 O O . ALA B 1 132 ? 2.238 20.594 8.578 1 98.06 132 ALA B O 1
ATOM 2514 N N . PRO B 1 133 ? 3.631 19.875 10.203 1 98.06 133 PRO B N 1
ATOM 2515 C CA . PRO B 1 133 ? 4.168 18.828 9.344 1 98.06 133 PRO B CA 1
ATOM 2516 C C . PRO B 1 133 ? 3.211 17.641 9.195 1 98.06 133 PRO B C 1
ATOM 2518 O O . PRO B 1 133 ? 2.518 17.281 10.156 1 98.06 133 PRO B O 1
ATOM 2521 N N . PHE B 1 134 ? 3.156 17.047 8.016 1 97.69 134 PHE B N 1
ATOM 2522 C CA . PHE B 1 134 ? 2.482 15.773 7.809 1 97.69 134 PHE B CA 1
ATOM 2523 C C . PHE B 1 134 ? 3.295 14.633 8.406 1 97.69 134 PHE B C 1
ATOM 2525 O O . PHE B 1 134 ? 4.508 14.555 8.211 1 97.69 134 PHE B O 1
ATOM 2532 N N . PHE B 1 135 ? 2.584 13.75 9.172 1 96.56 135 PHE B N 1
ATOM 2533 C CA . PHE B 1 135 ? 3.168 12.578 9.828 1 96.56 135 PHE B CA 1
ATOM 2534 C C . PHE B 1 135 ? 3.447 11.477 8.812 1 96.56 135 PHE B C 1
ATOM 2536 O O . PHE B 1 135 ? 2.938 10.359 8.945 1 96.56 135 PHE B O 1
ATOM 2543 N N . SER B 1 136 ? 4.285 11.812 7.816 1 92.25 136 SER B N 1
ATOM 2544 C CA . SER B 1 136 ? 4.641 10.828 6.801 1 92.25 136 SER B CA 1
ATOM 2545 C C . SER B 1 136 ? 5.73 9.883 7.305 1 92.25 136 SER B C 1
ATOM 2547 O O . SER B 1 136 ? 6.5 10.242 8.203 1 92.25 136 SER B O 1
ATOM 2549 N N . ASP B 1 137 ? 5.797 8.695 6.707 1 87.56 137 ASP B N 1
ATOM 2550 C CA . ASP B 1 137 ? 6.832 7.719 7.043 1 87.56 137 ASP B CA 1
ATOM 2551 C C . ASP B 1 137 ? 8.227 8.305 6.84 1 87.56 137 ASP B C 1
ATOM 2553 O O . ASP B 1 137 ? 9.086 8.195 7.715 1 87.56 137 ASP B O 1
ATOM 2557 N N . GLU B 1 138 ? 8.406 8.914 5.707 1 88.31 138 GLU B N 1
ATOM 2558 C CA . GLU B 1 138 ? 9.727 9.398 5.32 1 88.31 138 GLU B CA 1
ATOM 2559 C C . GLU B 1 138 ? 10.188 10.531 6.234 1 88.31 138 GLU B C 1
ATOM 2561 O O . GLU B 1 138 ? 11.352 10.578 6.641 1 88.31 138 GLU B O 1
ATOM 2566 N N . LEU B 1 139 ? 9.273 11.43 6.57 1 94.19 139 LEU B N 1
ATOM 2567 C CA . LEU B 1 139 ? 9.648 12.555 7.418 1 94.19 139 LEU B CA 1
ATOM 2568 C C . LEU B 1 139 ? 9.992 12.078 8.828 1 94.19 139 LEU B C 1
ATOM 2570 O O . LEU B 1 139 ? 10.961 12.555 9.422 1 94.19 139 LEU B O 1
ATOM 2574 N N . PHE B 1 140 ? 9.211 11.141 9.352 1 95.25 140 PHE B N 1
ATOM 2575 C CA . PHE B 1 140 ? 9.484 10.617 10.688 1 95.25 140 PHE B CA 1
ATOM 2576 C C . PHE B 1 140 ? 10.828 9.891 10.719 1 95.25 140 PHE B C 1
ATOM 2578 O O . PHE B 1 140 ? 11.648 10.133 11.609 1 95.25 140 PHE B O 1
ATOM 2585 N N . ARG B 1 141 ? 11.047 9.078 9.773 1 91.56 141 ARG B N 1
ATOM 2586 C CA . ARG B 1 141 ? 12.266 8.273 9.734 1 91.56 141 ARG B CA 1
ATOM 2587 C C . ARG B 1 141 ? 13.492 9.148 9.492 1 91.56 141 ARG B C 1
ATOM 2589 O O . ARG B 1 141 ? 14.57 8.891 10.031 1 91.56 141 ARG B O 1
ATOM 2596 N N . TRP B 1 142 ? 13.344 10.164 8.695 1 93.12 142 TRP B N 1
ATOM 2597 C CA . TRP B 1 142 ? 14.438 11.109 8.5 1 93.12 142 TRP B CA 1
ATOM 2598 C C . TRP B 1 142 ? 14.727 11.891 9.773 1 93.12 142 TRP B C 1
ATOM 2600 O O . TRP B 1 142 ? 15.875 12.031 10.188 1 93.12 142 TRP B O 1
ATOM 2610 N N . ALA B 1 143 ? 13.711 12.352 10.445 1 94.75 143 ALA B N 1
ATOM 2611 C CA . ALA B 1 143 ? 13.836 13.195 11.633 1 94.75 143 ALA B CA 1
ATOM 2612 C C . ALA B 1 143 ? 14.523 12.445 12.766 1 94.75 143 ALA B C 1
ATOM 2614 O O . ALA B 1 143 ? 15.25 13.039 13.562 1 94.75 143 ALA B O 1
ATOM 2615 N N . PHE B 1 144 ? 14.281 11.133 12.781 1 94.56 144 PHE B N 1
ATOM 2616 C CA . PHE B 1 144 ? 14.797 10.359 13.906 1 94.56 144 PHE B CA 1
ATOM 2617 C C . PHE B 1 144 ? 15.797 9.312 13.438 1 94.56 144 PHE B C 1
ATOM 2619 O O . PHE B 1 144 ? 15.945 8.258 14.062 1 94.56 144 PHE B O 1
ATOM 2626 N N . TRP B 1 145 ? 16.375 9.547 12.367 1 91.94 145 TRP B N 1
ATOM 2627 C CA . TRP B 1 145 ? 17.328 8.609 11.766 1 91.94 145 TRP B CA 1
ATOM 2628 C C . TRP B 1 145 ? 18.531 8.398 12.68 1 91.94 145 TRP B C 1
ATOM 2630 O O . TRP B 1 145 ? 19.109 9.367 13.188 1 91.94 145 TRP B O 1
ATOM 2640 N N . GLU B 1 146 ? 18.844 7.25 12.914 1 90.62 146 GLU B N 1
ATOM 2641 C CA . GLU B 1 146 ? 20.078 6.801 13.547 1 90.62 146 GLU B CA 1
ATOM 2642 C C . GLU B 1 146 ? 20.641 5.578 12.836 1 90.62 146 GLU B C 1
ATOM 2644 O O . GLU B 1 146 ? 19.922 4.828 12.188 1 90.62 146 GLU B O 1
ATOM 2649 N N . PRO B 1 147 ? 21.922 5.496 12.922 1 89.06 147 PRO B N 1
ATOM 2650 C CA . PRO B 1 147 ? 22.484 4.262 12.367 1 89.06 147 PRO B CA 1
ATOM 2651 C C . PRO B 1 147 ? 22.047 3.016 13.141 1 89.06 147 PRO B C 1
ATOM 2653 O O . PRO B 1 147 ? 21.875 3.068 14.359 1 89.06 147 PRO B O 1
ATOM 2656 N N . GLY B 1 148 ? 21.797 1.955 12.391 1 86.75 148 GLY B N 1
ATOM 2657 C CA . GLY B 1 148 ? 21.438 0.685 13 1 86.75 148 GLY B CA 1
ATOM 2658 C C . GLY B 1 148 ? 20.141 0.122 12.484 1 86.75 148 GLY B C 1
ATOM 2659 O O . GLY B 1 148 ? 19.312 0.854 11.922 1 86.75 148 GLY B O 1
ATOM 2660 N N . LYS B 1 149 ? 20 -1.173 12.656 1 73.5 149 LYS B N 1
ATOM 2661 C CA . LYS B 1 149 ? 18.781 -1.843 12.219 1 73.5 149 LYS B CA 1
ATOM 2662 C C . LYS B 1 149 ? 17.562 -1.313 12.969 1 73.5 149 LYS B C 1
ATOM 2664 O O . LYS B 1 149 ? 17.594 -1.17 14.195 1 73.5 149 LYS B O 1
ATOM 2669 N N . GLY B 1 150 ? 16.625 -0.912 12.312 1 79.5 150 GLY B N 1
ATOM 2670 C CA . GLY B 1 150 ? 15.367 -0.459 12.898 1 79.5 150 GLY B CA 1
ATOM 2671 C C . GLY B 1 150 ? 15.43 0.966 13.414 1 79.5 150 GLY B C 1
ATOM 2672 O O . GLY B 1 150 ? 14.531 1.415 14.125 1 79.5 150 GLY B O 1
ATOM 2673 N N . LYS B 1 151 ? 16.484 1.626 13.086 1 87.12 151 LYS B N 1
ATOM 2674 C CA . LYS B 1 151 ? 16.672 2.957 13.656 1 87.12 151 LYS B CA 1
ATOM 2675 C C . LYS B 1 151 ? 16.766 4.016 12.555 1 87.12 151 LYS B C 1
ATOM 2677 O O . LYS B 1 151 ? 16.859 5.211 12.844 1 87.12 151 LYS B O 1
ATOM 2682 N N . GLY B 1 152 ? 16.781 3.531 11.32 1 87 152 GLY B N 1
ATOM 2683 C CA . GLY B 1 152 ? 16.875 4.402 10.164 1 87 152 GLY B CA 1
ATOM 2684 C C . GLY B 1 152 ? 15.633 4.387 9.297 1 87 152 GLY B C 1
ATOM 2685 O O . GLY B 1 152 ? 14.523 4.57 9.797 1 87 152 GLY B O 1
ATOM 2686 N N . TRP B 1 153 ? 15.812 4.094 8.047 1 80.5 153 TRP B N 1
ATOM 2687 C CA . TRP B 1 153 ? 14.703 4.121 7.102 1 80.5 153 TRP B CA 1
ATOM 2688 C C . TRP B 1 153 ? 13.773 2.934 7.324 1 80.5 153 TRP B C 1
ATOM 2690 O O . TRP B 1 153 ? 12.656 2.906 6.801 1 80.5 153 TRP B O 1
ATOM 2700 N N . ASP B 1 154 ? 14.266 1.955 8.164 1 74.94 154 ASP B N 1
ATOM 2701 C CA . ASP B 1 154 ? 13.445 0.795 8.5 1 74.94 154 ASP B CA 1
ATOM 2702 C C . ASP B 1 154 ? 12.828 0.942 9.898 1 74.94 154 ASP B C 1
ATOM 2704 O O . ASP B 1 154 ? 12.258 -0.009 10.43 1 74.94 154 ASP B O 1
ATOM 2708 N N . ARG B 1 155 ? 12.945 2.1 10.453 1 84.5 155 ARG B N 1
ATOM 2709 C CA . ARG B 1 155 ? 12.414 2.338 11.797 1 84.5 155 ARG B CA 1
ATOM 2710 C C . ARG B 1 155 ? 10.906 2.111 11.844 1 84.5 155 ARG B C 1
ATOM 2712 O O . ARG B 1 155 ? 10.172 2.639 11.008 1 84.5 155 ARG B O 1
ATOM 2719 N N . PRO B 1 156 ? 10.445 1.329 12.82 1 80.62 156 PRO B N 1
ATOM 2720 C CA . PRO B 1 156 ? 9 1.203 12.977 1 80.62 156 PRO B CA 1
ATOM 2721 C C . PRO B 1 156 ? 8.344 2.496 13.453 1 80.62 156 PRO B C 1
ATOM 2723 O O . PRO B 1 156 ? 8.945 3.248 14.227 1 80.62 156 PRO B O 1
ATOM 2726 N N . ILE B 1 157 ? 7.199 2.725 13 1 85.5 157 ILE B N 1
ATOM 2727 C CA . ILE B 1 157 ? 6.414 3.895 13.383 1 85.5 157 ILE B CA 1
ATOM 2728 C C . ILE B 1 157 ? 5.09 3.447 14 1 85.5 157 ILE B C 1
ATOM 2730 O O . ILE B 1 157 ? 4.398 2.588 13.445 1 85.5 157 ILE B O 1
ATOM 2734 N N . ARG B 1 158 ? 4.691 4.023 15.109 1 84.69 158 ARG B N 1
ATOM 2735 C CA . ARG B 1 158 ? 3.467 3.631 15.805 1 84.69 158 ARG B CA 1
ATOM 2736 C C . ARG B 1 158 ? 2.316 4.57 15.453 1 84.69 158 ARG B C 1
ATOM 2738 O O . ARG B 1 158 ? 1.152 4.25 15.703 1 84.69 158 ARG B O 1
ATOM 2745 N N . TYR B 1 159 ? 2.584 5.703 14.938 1 88.69 159 TYR B N 1
ATOM 2746 C CA . TYR B 1 159 ? 1.609 6.684 14.477 1 88.69 159 TYR B CA 1
ATOM 2747 C C . TYR B 1 159 ? 0.735 7.168 15.625 1 88.69 159 TYR B C 1
ATOM 2749 O O . TYR B 1 159 ? -0.477 7.332 15.461 1 88.69 159 TYR B O 1
ATOM 2757 N N . THR B 1 160 ? 1.36 7.418 16.766 1 92.81 160 THR B N 1
ATOM 2758 C CA . THR B 1 160 ? 0.655 7.949 17.938 1 92.81 160 THR B CA 1
ATOM 2759 C C . THR B 1 160 ? 0.739 9.469 17.969 1 92.81 160 THR B C 1
ATOM 2761 O O . THR B 1 160 ? 1.641 10.062 17.375 1 92.81 160 THR B O 1
ATOM 2764 N N . PRO B 1 161 ? -0.232 10.039 18.703 1 94.81 161 PRO B N 1
ATOM 2765 C CA . PRO B 1 161 ? -0.118 11.484 18.906 1 94.81 161 PRO B CA 1
ATOM 2766 C C . PRO B 1 161 ? 1.201 11.891 19.562 1 94.81 161 PRO B C 1
ATOM 2768 O O . PRO B 1 161 ? 1.778 12.922 19.203 1 94.81 161 PRO B O 1
ATOM 2771 N N . LYS B 1 162 ? 1.662 11.102 20.438 1 94.81 162 LYS B N 1
ATOM 2772 C CA . LYS B 1 162 ? 2.926 11.383 21.109 1 94.81 162 LYS B CA 1
ATOM 2773 C C . LYS B 1 162 ? 4.082 11.414 20.125 1 94.81 162 LYS B C 1
ATOM 2775 O O . LYS B 1 162 ? 4.918 12.32 20.156 1 94.81 162 LYS B O 1
ATOM 2780 N N . GLU B 1 163 ? 4.188 10.453 19.25 1 95.06 163 GLU B N 1
ATOM 2781 C CA . GLU B 1 163 ? 5.223 10.438 18.219 1 95.06 163 GLU B CA 1
ATOM 2782 C C . GLU B 1 163 ? 5.105 11.648 17.297 1 95.06 163 GLU B C 1
ATOM 2784 O O . GLU B 1 163 ? 6.113 12.211 16.875 1 95.06 163 GLU B O 1
ATOM 2789 N N . TYR B 1 164 ? 3.895 12 17 1 97.75 164 TYR B N 1
ATOM 2790 C CA . TYR B 1 164 ? 3.719 13.164 16.125 1 97.75 164 TYR B CA 1
ATOM 2791 C C . TYR B 1 164 ? 4.223 14.43 16.812 1 97.75 164 TYR B C 1
ATOM 2793 O O . TYR B 1 164 ? 4.816 15.297 16.156 1 97.75 164 TYR B O 1
ATOM 2801 N N . LEU B 1 165 ? 3.91 14.531 18.078 1 97.69 165 LEU B N 1
ATOM 2802 C CA . LEU B 1 165 ? 4.359 15.719 18.797 1 97.69 165 LEU B CA 1
ATOM 2803 C C . LEU B 1 165 ? 5.883 15.805 18.797 1 97.69 165 LEU B C 1
ATOM 2805 O O . LEU B 1 165 ? 6.449 16.891 18.703 1 97.69 165 LEU B O 1
ATOM 2809 N N . LEU B 1 166 ? 6.551 14.703 18.906 1 96.81 166 LEU B N 1
ATOM 2810 C CA . LEU B 1 166 ? 8.008 14.688 18.812 1 96.81 166 LEU B CA 1
ATOM 2811 C C . LEU B 1 166 ? 8.461 15.125 17.422 1 96.81 166 LEU B C 1
ATOM 2813 O O . LEU B 1 166 ? 9.406 15.906 17.297 1 96.81 166 LEU B O 1
ATOM 2817 N N . LEU B 1 167 ? 7.809 14.641 16.438 1 97.75 167 LEU B N 1
ATOM 2818 C CA . LEU B 1 167 ? 8.109 15.039 15.07 1 97.75 167 LEU B CA 1
ATOM 2819 C C . LEU B 1 167 ? 7.891 16.531 14.875 1 97.75 167 LEU B C 1
ATOM 2821 O O . LEU B 1 167 ? 8.695 17.203 14.234 1 97.75 167 LEU B O 1
ATOM 2825 N N . PHE B 1 168 ? 6.766 17.016 15.414 1 98.12 168 PHE B N 1
ATOM 2826 C CA . PHE B 1 168 ? 6.434 18.422 15.344 1 98.12 168 PHE B CA 1
ATOM 2827 C C . PHE B 1 168 ? 7.578 19.281 15.883 1 98.12 168 PHE B C 1
ATOM 2829 O O . PHE B 1 168 ? 8 20.234 15.234 1 98.12 168 PHE B O 1
ATOM 2836 N N . ASP B 1 169 ? 8.117 18.859 16.953 1 97.19 169 ASP B N 1
ATOM 2837 C CA . ASP B 1 169 ? 9.203 19.594 17.578 1 97.19 169 ASP B CA 1
ATOM 2838 C C . ASP B 1 169 ? 10.445 19.594 16.703 1 97.19 169 ASP B C 1
ATOM 2840 O O . ASP B 1 169 ? 11.125 20.609 16.578 1 97.19 169 ASP B O 1
ATOM 2844 N N . LYS B 1 170 ? 10.711 18.469 16.172 1 95.88 170 LYS B N 1
ATOM 2845 C CA . LYS B 1 170 ? 11.875 18.375 15.305 1 95.88 170 LYS B CA 1
ATOM 2846 C C . LYS B 1 170 ? 11.742 19.297 14.094 1 95.88 170 LYS B C 1
ATOM 2848 O O . LYS B 1 170 ? 12.703 19.969 13.711 1 95.88 170 LYS B O 1
ATOM 2853 N N . VAL B 1 171 ? 10.57 19.312 13.492 1 96.38 171 VAL B N 1
ATOM 2854 C CA . VAL B 1 171 ? 10.344 20.125 12.305 1 96.38 171 VAL B CA 1
ATOM 2855 C C . VAL B 1 171 ? 10.359 21.609 12.68 1 96.38 171 VAL B C 1
ATOM 2857 O O . VAL B 1 171 ? 10.891 22.438 11.93 1 96.38 171 VAL B O 1
ATOM 2860 N N . GLN B 1 172 ? 9.781 21.953 13.867 1 96.38 172 GLN B N 1
ATOM 2861 C CA . GLN B 1 172 ? 9.805 23.344 14.32 1 96.38 172 GLN B CA 1
ATOM 2862 C C . GLN B 1 172 ? 11.242 23.828 14.516 1 96.38 172 GLN B C 1
ATOM 2864 O O . GLN B 1 172 ? 11.555 24.984 14.219 1 96.38 172 GLN B O 1
ATOM 2869 N N . GLN B 1 173 ? 12.094 22.984 14.984 1 94.06 173 GLN B N 1
ATOM 2870 C CA . GLN B 1 173 ? 13.5 23.344 15.141 1 94.06 173 GLN B CA 1
ATOM 2871 C C . GLN B 1 173 ? 14.133 23.672 13.789 1 94.06 173 GLN B C 1
ATOM 2873 O O . GLN B 1 173 ? 14.867 24.656 13.672 1 94.06 173 GLN B O 1
ATOM 2878 N N . LEU B 1 174 ? 13.859 22.938 12.836 1 91.06 174 LEU B N 1
ATOM 2879 C CA . LEU B 1 174 ? 14.383 23.156 11.492 1 91.06 174 LEU B CA 1
ATOM 2880 C C . LEU B 1 174 ? 13.852 24.469 10.914 1 91.06 174 LEU B C 1
ATOM 2882 O O . LEU B 1 174 ? 14.586 25.219 10.273 1 91.06 174 LEU B O 1
ATOM 2886 N N . ARG B 1 175 ? 12.602 24.672 11.141 1 93.38 175 ARG B N 1
ATOM 2887 C CA . ARG B 1 175 ? 11.969 25.891 10.656 1 93.38 175 ARG B CA 1
ATOM 2888 C C . ARG B 1 175 ? 12.602 27.125 11.289 1 93.38 175 ARG B C 1
ATOM 2890 O O . ARG B 1 175 ? 12.836 28.125 10.609 1 93.38 175 ARG B O 1
ATOM 2897 N N . GLN B 1 176 ? 12.828 26.969 12.531 1 92.44 176 GLN B N 1
ATOM 2898 C CA . GLN B 1 176 ? 13.422 28.094 13.25 1 92.44 176 GLN B CA 1
ATOM 2899 C C . GLN B 1 176 ? 14.852 28.344 12.781 1 92.44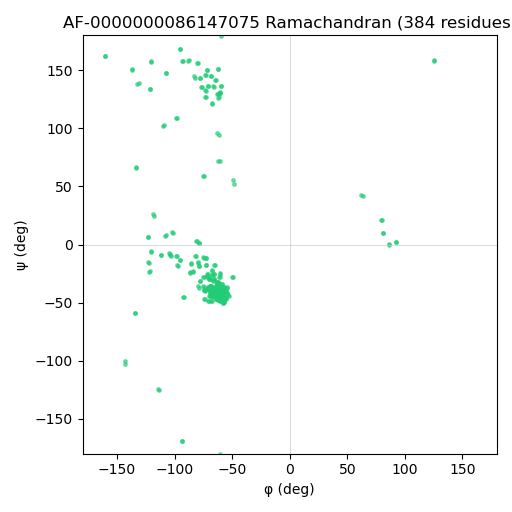 176 GLN B C 1
ATOM 2901 O O . GLN B 1 176 ? 15.281 29.484 12.656 1 92.44 176 GLN B O 1
ATOM 2906 N N . GLN B 1 177 ? 15.547 27.312 12.516 1 91.19 177 GLN B N 1
ATOM 2907 C CA . GLN B 1 177 ? 16.953 27.422 12.133 1 91.19 177 GLN B CA 1
ATOM 2908 C C . GLN B 1 177 ? 17.109 27.922 10.703 1 91.19 177 GLN B C 1
ATOM 2910 O O . GLN B 1 177 ? 18.016 28.703 10.406 1 91.19 177 GLN B O 1
ATOM 2915 N N . HIS B 1 178 ? 16.172 27.516 9.773 1 92.12 178 HIS B N 1
ATOM 2916 C CA . HIS B 1 178 ? 16.422 27.7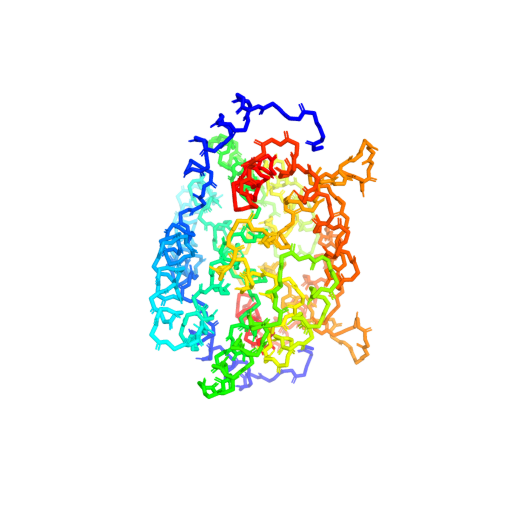5 8.359 1 92.12 178 HIS B CA 1
ATOM 2917 C C . HIS B 1 178 ? 15.305 28.578 7.727 1 92.12 178 HIS B C 1
ATOM 2919 O O . HIS B 1 178 ? 15.445 29.047 6.594 1 92.12 178 HIS B O 1
ATOM 2925 N N . GLY B 1 179 ? 14.211 28.672 8.391 1 92.62 179 GLY B N 1
ATOM 2926 C CA . GLY B 1 179 ? 13.07 29.406 7.848 1 92.62 179 GLY B CA 1
ATOM 2927 C C . GLY B 1 179 ? 12.281 28.594 6.832 1 92.62 179 GLY B C 1
ATOM 2928 O O . GLY B 1 179 ? 11.609 29.156 5.969 1 92.62 179 GLY B O 1
ATOM 2929 N N . TRP B 1 180 ? 12.43 27.297 6.895 1 93.44 180 TRP B N 1
ATOM 2930 C CA . TRP B 1 180 ? 11.758 26.438 5.926 1 93.44 180 TRP B CA 1
ATOM 2931 C C . TRP B 1 180 ? 10.32 26.172 6.344 1 93.44 180 TRP B C 1
ATOM 2933 O O . TRP B 1 180 ? 10.031 26.016 7.531 1 93.44 180 TRP B O 1
ATOM 2943 N N . ALA B 1 181 ? 9.438 26.078 5.355 1 94.81 181 ALA B N 1
ATOM 2944 C CA . ALA B 1 181 ? 8.078 25.625 5.602 1 94.81 181 ALA B CA 1
ATOM 2945 C C . ALA B 1 181 ? 8.039 24.125 5.871 1 94.81 181 ALA B C 1
ATOM 2947 O O . ALA B 1 181 ? 8.805 23.359 5.277 1 94.81 181 ALA B O 1
ATOM 2948 N N . ALA B 1 182 ? 7.133 23.734 6.723 1 96.38 182 ALA B N 1
ATOM 2949 C CA . ALA B 1 182 ? 6.984 22.312 7.062 1 96.38 182 ALA B CA 1
ATOM 2950 C C . ALA B 1 182 ? 6.738 21.484 5.809 1 96.38 182 ALA B C 1
ATOM 2952 O O . ALA B 1 182 ? 7.254 20.359 5.691 1 96.38 182 ALA B O 1
ATOM 2953 N N . MET B 1 183 ? 5.973 21.953 4.891 1 95.44 183 MET B N 1
ATOM 2954 C CA . MET B 1 183 ? 5.637 21.25 3.654 1 95.44 183 MET B CA 1
ATOM 2955 C C . MET B 1 183 ? 6.891 20.969 2.832 1 95.44 183 MET B C 1
ATOM 2957 O O . MET B 1 183 ? 6.996 19.906 2.201 1 95.44 183 MET B O 1
ATOM 2961 N N . LYS B 1 184 ? 7.824 21.875 2.779 1 93.19 184 LYS B N 1
ATOM 2962 C CA . LYS B 1 184 ? 9.07 21.656 2.049 1 93.19 184 LYS B CA 1
ATOM 2963 C C . LYS B 1 184 ? 9.898 20.547 2.68 1 93.19 184 LYS B C 1
ATOM 2965 O O . LYS B 1 184 ? 10.516 19.75 1.972 1 93.19 184 LYS B O 1
ATOM 2970 N N . VAL B 1 185 ? 9.891 20.578 4.004 1 94.38 185 VAL B N 1
ATOM 2971 C CA . VAL B 1 185 ? 10.617 19.547 4.73 1 94.38 185 VAL B CA 1
ATOM 2972 C C . VAL B 1 185 ? 10.008 18.188 4.438 1 94.38 185 VAL B C 1
ATOM 2974 O O . VAL B 1 185 ? 10.727 17.203 4.258 1 94.38 185 VAL B O 1
ATOM 2977 N N . GLU B 1 186 ? 8.695 18.141 4.367 1 94.56 186 GLU B N 1
ATOM 2978 C CA . GLU B 1 186 ? 7.961 16.938 4.02 1 94.56 186 GLU B CA 1
ATOM 2979 C C . GLU B 1 186 ? 8.383 16.406 2.648 1 94.56 186 GLU B C 1
ATOM 2981 O O . GLU B 1 186 ? 8.672 15.219 2.496 1 94.56 186 GLU B O 1
ATOM 2986 N N . LYS B 1 187 ? 8.398 17.25 1.684 1 91.25 187 LYS B N 1
ATOM 2987 C CA . LYS B 1 187 ? 8.742 16.844 0.323 1 91.25 187 LYS B CA 1
ATOM 2988 C C . LYS B 1 187 ? 10.188 16.359 0.244 1 91.25 187 LYS B C 1
ATOM 2990 O O . LYS B 1 187 ? 10.477 15.383 -0.446 1 91.25 187 LYS B O 1
ATOM 2995 N N . ALA B 1 188 ? 11.039 17.031 0.943 1 91.44 188 ALA B N 1
ATOM 2996 C CA . ALA B 1 188 ? 12.438 16.625 0.968 1 91.44 188 ALA B CA 1
ATOM 2997 C C . ALA B 1 188 ? 12.578 15.219 1.566 1 91.44 188 ALA B C 1
ATOM 2999 O O . ALA B 1 188 ? 13.32 14.383 1.039 1 91.44 188 ALA B O 1
ATOM 3000 N N . ALA B 1 189 ? 11.891 15.055 2.705 1 91.06 189 ALA B N 1
ATOM 3001 C CA . ALA B 1 189 ? 11.93 13.742 3.355 1 91.06 189 ALA B CA 1
ATOM 3002 C C . ALA B 1 189 ? 11.453 12.648 2.408 1 91.06 189 ALA B C 1
ATOM 3004 O O . ALA B 1 189 ? 12.008 11.547 2.396 1 91.06 189 ALA B O 1
ATOM 3005 N N . TYR B 1 190 ? 10.414 12.945 1.618 1 90.12 190 TYR B N 1
ATOM 3006 C CA . TYR B 1 190 ? 9.867 11.977 0.668 1 90.12 190 TYR B CA 1
ATOM 3007 C C . TYR B 1 190 ? 10.93 11.562 -0.346 1 90.12 190 TYR B C 1
ATOM 3009 O O . TYR B 1 190 ? 11.062 10.375 -0.661 1 90.12 190 TYR B O 1
ATOM 3017 N N . VAL B 1 191 ? 11.68 12.492 -0.83 1 83.94 191 VAL B N 1
ATOM 3018 C CA . VAL B 1 191 ? 12.742 12.211 -1.791 1 83.94 191 VAL B CA 1
ATOM 3019 C C . VAL B 1 191 ? 13.828 11.367 -1.133 1 83.94 191 VAL B C 1
ATOM 3021 O O . VAL B 1 191 ? 14.305 10.391 -1.723 1 83.94 191 VAL B O 1
ATOM 3024 N N . LEU B 1 192 ? 14.203 11.75 0.106 1 84 192 LEU B N 1
ATOM 3025 C CA . LEU B 1 192 ? 15.266 11.047 0.826 1 84 192 LEU B CA 1
ATOM 3026 C C . LEU B 1 192 ? 14.875 9.586 1.072 1 84 192 LEU B C 1
ATOM 3028 O O . LEU B 1 192 ? 15.742 8.711 1.096 1 84 192 LEU B O 1
ATOM 3032 N N . GLY B 1 193 ? 13.609 9.391 1.242 1 78.88 193 GLY B N 1
ATOM 3033 C CA . GLY B 1 193 ? 13.141 8.055 1.573 1 78.88 193 GLY B CA 1
ATOM 3034 C C . GLY B 1 193 ? 13.008 7.152 0.361 1 78.88 193 GLY B C 1
ATOM 3035 O O . GLY B 1 193 ? 12.555 6.012 0.477 1 78.88 193 GLY B O 1
ATOM 3036 N N . ARG B 1 194 ? 13.344 7.547 -0.855 1 74.62 194 ARG B N 1
ATOM 3037 C CA . ARG B 1 194 ? 13.258 6.742 -2.068 1 74.62 194 ARG B CA 1
ATOM 3038 C C . ARG B 1 194 ? 14.602 6.102 -2.4 1 74.62 194 ARG B C 1
ATOM 3040 O O . ARG B 1 194 ? 15.656 6.648 -2.064 1 74.62 194 ARG B O 1
#

Sequence (388 aa):
IDTITERALAALLAEYPSVVPSRAASYEEARYATIPQAVSDRRQDEAPALEQSEVAALIDWKLSHGTFRPKLKQLVQSNSPDLVRTATATAFAKYDGHRGSVQSCLTDLCVLSGIGPASASLLLSVAFPDSAPFFSDELFRWAFWEPGKGKGWDRPIRYTPKEYLLLFDKVQQLRQQHGWAAMKVEKAAYVLGRIDTITERALAALLAEYPSVVPSRAASYEEARYATIPQAVSDRRQDEAPALEQSEVAALIDWKLSHGTFRPKLKQLVQSNSPDLVRTATATAFAKYDGHRGSVQSCLTDLCVLSGIGPASASLLLSVAFPDSAPFFSDELFRWAFWEPGKGKGWDRPIRYTPKEYLLLFDKVQQLRQQHGWAAMKVEKAAYVLGR

InterPro domains:
  IPR011257 DNA glycosylase [SSF48150] (86-178)

Foldseek 3Di:
DVPDDPVNVVVVVVCVVVVQDPQLVVLVCLQPPVQVVVQVVVVVVPHRDDDPVSVVSVVSNVVSRPPPVVVLVVQQVPDDPVLQVVLQVVLQVQDDLDLVSLVVSQVSNVVRGSDHLQNSLVSNCVSQVQQRARPDLLLLQVLQADDDPLRHSNPDDPSHPVSSSVSSVSLVVVCVVPVGGNNVSNVVSVVVSD/DVPDDPVNVVVVVVCVVVVQDPQLVVLVCLQPPVQVVVQVVVVVVPHRDDDPVSVVSVVSNVVSRPPPVVVLVVQQVPDDPVLQVVLQVVLQVQDDLDLVSLVVSQVSNVVRGSDHLQNSLVSNCVSQVQRRARPDLLLLQVLQADDDPLRHSNPDDPSHPVSSSVSSVSLVVVCVVPVGGNNVSNVVSVVVSD

Secondary structure (DSSP, 8-state):
-TT--HHHHHHHHHHHHHHS-HHHHHHHHIIIIIHHHHHHHHHHHS-----HHHHHHHHHHHHHHSS--HHHHHHHHHS-HHHHHHHHHHHHHH--SSHHHHHHHHHHHTTSTT--HHHHHHHHHHH-TTT-----HHHHHHHT--SSTTTSTT------HHHHHHHHHHHHHHHHHH---HHHHHHHHHHHT-/-TT--HHHHHHHHHHHHHHS-HHHHHHHHIIIIIHHHHHHHHHHHS-----HHHHHHHHHHHHHHSS--HHHHHHHHHS-HHHHHHHHHHHHHH--SSHHHHHHHHHHHTTSTT--HHHHHHHHHHH-TTT-----HHHHHHHT--SSTTTSTT------HHHHHHHHHHHHHHHHHH---HHHHHHHHHHHT-

Nearest PDB structures (foldseek):
  1kea-assembly1_A  TM=3.913E-01  e=6.169E-01  Methanothermobacter thermautotrophicus
  6xns-assembly1_A  TM=2.378E-01  e=5.108E+00  synthetic construct
  6xns-assembly2_D  TM=2.262E-01  e=5.649E+00  synthetic construct
  6xns-assembly1_A  TM=2.386E-01  e=4.492E+00  synthetic construct
  6xns-assembly2_D  TM=2.261E-01  e=5.770E+00  synthetic construct

Organism: NCBI:txid717836